Protein AF-A0A9D8GUS0-F1 (afdb_monomer_lite)

Foldseek 3Di:
DEEPPCPLHNLLVLLQLLQLQVQLLCQVQVPQEEAEAEYEQHDPPDDGNLPSHDHDLCSDNYFYKYFYHHNVNLVPFPCSVVDVDDLQLSLQLRLVPDDDQKDKQADSNKHWDSVQSNCSRPPDDALEKEAEKEFEFALCQDDDNPCVSSVVSSVVGTAWIQWLQAIAGPVVRDGPGGDDPPLVVVVVVCVVLQVDDDDDDDDDDDDDDPVVVVVVVVVVVVVVVVVVVVVVVPPDDDDDDDDDDDDDDPDPPVVVVVVVVVVVVVVVVVVVVVVVVVPPDPVCVVVVVVSSVVSVVVCVVPVPPDPPPPPPPPPPDDDDDDDDDPPVVCVVVVVVVVLVVQLSDQDRPRVQSRTIMHGSVLCVVLLGFDPPQADCPCSSSLLSLLSSLVSSGYDYDDPVTYMYRHDSDPDDDPVVVVVVVVSCVVSVGDDDDPVNSVVSSVCCNVCSVPSNNDDPCRSNPVDPTDMGISTDDVPSDPPDPPDD

Sequence (484 aa):
MSRNDNHGGDMLGRMQLFVDGFFAQCKRHQLRAELILVEWNPPPDRAPLAEALTWPTDPGPAAARIVTVPADVHSSLPHSEALALFQMLGKNVGIRRARGEFVLATNVDILLDDNLVRYLRDSLSPRTSVRVDRFDVPADVARSTDFAVTLADCRARFFYSQTRNGIFDTATETILAPRQTRALQWSAIRYALGLTRNGAYHERRAMPFNRSKVTTLQRLAAALLGIAAKTAAGGLAGDGKKKKKTKPRVTLARRAKIATSQVARYQRKWRLFWRSMRRVSRTQLPAVAKLVAAARLAQLVVSAPNLKRSRVWMKRSRIWIPGWQPRSIARRLGRLLNGRRTMLRPPHTMACGDFTLLSRDDWFGLRGYPEWPMYSWHLDSVFLYAAQAVGIREVALDSRYRMYHIDHSAGWSPEAANQLFDRLRSRGIPFMADIELNRYWSRFMRRPETCVVNGEDWGFPDRCLPETWVAGGPGVGVAANAVR

pLDDT: mean 71.3, std 29.06, range [22.64, 98.75]

Secondary structure (DSSP, 8-state):
-B-SS-TTSSHHHHHHHHHHHHHHHHHHHT--EEEEEEEES--TTS--HHHHS---S--TTEEEEEEEE-HHHHHTSTTTTT-S--HHHHHHHHHHH--SSEEEEE-TTEEEPHHHHHHHHH---TTEEEE--EEEE-TT----SSHHHHHHHHHHH--EEEETTEEEETTTTEEEEETTHHHHHHHHHHHHTT-S--------------HHHHHHHHHHHHHHHHHHHHHHGGG-------------PPPHHHHHHHHHHHHHHHHHHHHHHHHHTTTS-TTSHHHHHHHHHHHHHHHHHHS-TT--S-TTSSSS---------HHHHHHHHHHHHHHHHHHHSPP--TTGGGEEEEEHHHHHHHTSS---SSB-TTHHHHHHHHHHHTTPEEEE--TTS-EEEE--SS---HHHHHHHHHHHHHTT--B--HHHHHHHHHHHHH-GGG---S-TTTT-TTS---EEEEESSTTSSSSSS---

Radius of gyration: 30.75 Å; chains: 1; bounding box: 58×92×92 Å

Structure (mmCIF, N/CA/C/O backbone):
data_AF-A0A9D8GUS0-F1
#
_entry.id   AF-A0A9D8GUS0-F1
#
loop_
_atom_site.group_PDB
_atom_site.id
_atom_site.type_symbol
_atom_site.label_atom_id
_atom_site.label_alt_id
_atom_site.label_comp_id
_atom_site.label_asym_id
_atom_site.label_entity_id
_atom_site.label_seq_id
_atom_site.pdbx_PDB_ins_code
_atom_site.Cartn_x
_atom_site.Cartn_y
_atom_site.Cartn_z
_atom_site.occupancy
_atom_site.B_iso_or_equiv
_atom_site.auth_seq_id
_atom_site.auth_comp_id
_atom_site.auth_asym_id
_atom_site.auth_atom_id
_atom_site.pdbx_PDB_model_num
ATOM 1 N N . MET A 1 1 ? 0.476 -6.730 2.895 1.00 92.62 1 MET A N 1
ATOM 2 C CA . MET A 1 1 ? 1.374 -7.787 2.395 1.00 92.62 1 MET A CA 1
ATOM 3 C C . MET A 1 1 ? 2.721 -7.615 3.058 1.00 92.62 1 MET A C 1
ATOM 5 O O . MET A 1 1 ? 3.264 -6.525 2.926 1.00 92.62 1 MET A O 1
ATOM 9 N N . SER A 1 2 ? 3.236 -8.631 3.745 1.00 95.12 2 SER A N 1
ATOM 10 C CA . SER A 1 2 ? 4.571 -8.593 4.361 1.00 95.12 2 SER A CA 1
ATOM 11 C C . SER A 1 2 ? 5.099 -10.006 4.636 1.00 95.12 2 SER A C 1
ATOM 13 O O . SER A 1 2 ? 4.452 -10.982 4.262 1.00 95.12 2 SER A O 1
ATOM 15 N N . ARG A 1 3 ? 6.263 -10.106 5.279 1.00 94.88 3 ARG A N 1
ATOM 16 C CA . ARG A 1 3 ? 6.825 -11.323 5.877 1.00 94.88 3 ARG A CA 1
ATOM 17 C C . ARG A 1 3 ? 7.680 -10.940 7.091 1.00 94.88 3 ARG A C 1
ATOM 19 O O . ARG A 1 3 ? 8.131 -9.799 7.180 1.00 94.88 3 ARG A O 1
ATOM 26 N N . ASN A 1 4 ? 7.906 -11.862 8.023 1.00 94.56 4 ASN A N 1
ATOM 27 C CA . ASN A 1 4 ? 8.687 -11.591 9.236 1.00 94.56 4 ASN A CA 1
ATOM 28 C C . ASN A 1 4 ? 10.213 -11.676 9.000 1.00 94.56 4 ASN A C 1
ATOM 30 O O . ASN A 1 4 ? 10.894 -12.505 9.592 1.00 94.56 4 ASN A O 1
ATOM 34 N N . ASP A 1 5 ? 10.754 -10.861 8.092 1.00 88.00 5 ASP A N 1
ATOM 35 C CA . ASP A 1 5 ? 12.182 -10.856 7.713 1.00 88.00 5 ASP A CA 1
ATOM 36 C C . ASP A 1 5 ? 12.918 -9.548 8.059 1.00 88.00 5 ASP A C 1
ATOM 38 O O . ASP A 1 5 ? 14.090 -9.381 7.719 1.00 88.00 5 ASP A O 1
ATOM 42 N N . ASN A 1 6 ? 12.236 -8.619 8.736 1.00 84.06 6 ASN A N 1
ATOM 43 C CA . ASN A 1 6 ? 12.752 -7.291 9.072 1.00 84.06 6 ASN A CA 1
ATOM 44 C C . ASN A 1 6 ? 13.217 -6.484 7.835 1.00 84.06 6 ASN A C 1
ATOM 46 O O . ASN A 1 6 ? 14.226 -5.772 7.864 1.00 84.06 6 ASN A O 1
ATOM 50 N N . HIS A 1 7 ? 12.499 -6.615 6.712 1.00 78.94 7 HIS A N 1
ATOM 51 C CA . HIS A 1 7 ? 12.785 -5.863 5.492 1.00 78.94 7 HIS A CA 1
ATOM 52 C C . HIS A 1 7 ? 12.794 -4.341 5.730 1.00 78.94 7 HIS A C 1
ATOM 54 O O . HIS A 1 7 ? 11.822 -3.755 6.200 1.00 78.94 7 HIS A O 1
ATOM 60 N N . GLY A 1 8 ? 13.878 -3.656 5.355 1.00 72.50 8 GLY A N 1
ATOM 61 C CA . GLY A 1 8 ? 13.992 -2.208 5.571 1.00 72.50 8 GLY A CA 1
ATOM 62 C C . GLY A 1 8 ? 14.167 -1.828 7.048 1.00 72.50 8 GLY A C 1
ATOM 63 O O . GLY A 1 8 ? 13.565 -0.865 7.517 1.00 72.50 8 GLY A O 1
ATOM 64 N N . GLY A 1 9 ? 14.939 -2.597 7.818 1.00 84.62 9 GLY A N 1
ATOM 65 C CA . GLY A 1 9 ? 15.127 -2.334 9.248 1.00 84.62 9 GLY A CA 1
ATOM 66 C C . GLY A 1 9 ? 13.889 -2.751 10.034 1.00 84.62 9 GLY A C 1
ATOM 67 O O . GLY A 1 9 ? 13.330 -3.785 9.719 1.00 84.62 9 GLY A O 1
ATOM 68 N N . ASP A 1 10 ? 13.451 -1.959 11.015 1.00 87.75 10 ASP A N 1
ATOM 69 C CA . ASP A 1 10 ? 12.363 -2.279 11.963 1.00 87.75 10 ASP A CA 1
ATOM 70 C C . ASP A 1 10 ? 10.959 -2.439 11.327 1.00 87.75 10 ASP A C 1
ATOM 72 O O . ASP A 1 10 ? 10.033 -1.666 11.575 1.00 87.75 10 ASP A O 1
ATOM 76 N N . MET A 1 11 ? 10.787 -3.440 10.464 1.00 91.25 11 MET A N 1
ATOM 77 C CA . MET A 1 11 ? 9.523 -3.714 9.786 1.00 91.25 11 MET A CA 1
ATOM 78 C C . MET A 1 11 ? 8.474 -4.194 10.775 1.00 91.25 11 MET A C 1
ATOM 80 O O . MET A 1 11 ? 7.332 -3.759 10.694 1.00 91.25 11 MET A O 1
ATOM 84 N N . LEU A 1 12 ? 8.848 -5.057 11.724 1.00 93.56 12 LEU A N 1
ATOM 85 C CA . LEU A 1 12 ? 7.904 -5.579 12.710 1.00 93.56 12 LEU A CA 1
ATOM 86 C C . LEU A 1 12 ? 7.324 -4.450 13.573 1.00 93.56 12 LEU A C 1
ATOM 88 O O . LEU A 1 12 ? 6.109 -4.385 13.740 1.00 93.56 12 LEU A O 1
ATOM 92 N N . GLY A 1 13 ? 8.155 -3.506 14.030 1.00 94.56 13 GLY A N 1
ATOM 93 C CA . GLY A 1 13 ? 7.691 -2.339 14.778 1.00 94.56 13 GLY A CA 1
ATOM 94 C C . GLY A 1 13 ? 6.779 -1.416 13.966 1.00 94.56 13 GLY A C 1
ATOM 95 O O . GLY A 1 13 ? 5.750 -0.970 14.475 1.00 94.56 13 GLY A O 1
ATOM 96 N N . ARG A 1 14 ? 7.099 -1.163 12.689 1.00 94.94 14 ARG A N 1
ATOM 97 C CA . ARG A 1 14 ? 6.223 -0.378 11.795 1.00 94.94 14 ARG A CA 1
ATOM 98 C C . ARG A 1 14 ? 4.888 -1.080 11.530 1.00 94.94 14 ARG A C 1
ATOM 100 O O . ARG A 1 14 ? 3.847 -0.428 11.576 1.00 94.94 14 ARG A O 1
ATOM 107 N N . MET A 1 15 ? 4.913 -2.399 11.320 1.00 96.31 15 MET A N 1
ATOM 108 C CA . MET A 1 15 ? 3.711 -3.222 11.162 1.00 96.31 15 MET A CA 1
ATOM 109 C C . MET A 1 15 ? 2.837 -3.203 12.412 1.00 96.31 15 MET A C 1
ATOM 111 O O . MET A 1 15 ? 1.621 -3.078 12.289 1.00 96.31 15 MET A O 1
ATOM 115 N N . GLN A 1 16 ? 3.436 -3.279 13.603 1.00 96.94 16 GLN A N 1
ATOM 116 C CA . GLN A 1 16 ? 2.685 -3.173 14.850 1.00 96.94 16 GLN A CA 1
ATOM 117 C C . GLN A 1 16 ? 1.980 -1.818 14.945 1.00 96.94 16 GLN A C 1
ATOM 119 O O . GLN A 1 16 ? 0.782 -1.772 15.202 1.00 96.94 16 GLN A O 1
ATOM 124 N N . LEU A 1 17 ? 2.674 -0.719 14.628 1.00 96.88 17 LEU A N 1
ATOM 125 C CA . LEU A 1 17 ? 2.069 0.614 14.665 1.00 96.88 17 LEU A CA 1
ATOM 126 C C . LEU A 1 17 ? 0.934 0.783 13.640 1.00 96.88 17 LEU A C 1
ATOM 128 O O . LEU A 1 17 ? -0.060 1.455 13.918 1.00 96.88 17 LEU A O 1
ATOM 132 N N . PHE A 1 18 ? 1.059 0.152 12.468 1.00 97.88 18 PHE A N 1
ATOM 133 C CA . PHE A 1 18 ? -0.021 0.056 11.485 1.00 97.88 18 PHE A CA 1
ATOM 134 C C . PHE A 1 18 ? -1.243 -0.683 12.051 1.00 97.88 18 PHE A C 1
ATOM 136 O O . PHE A 1 18 ? -2.365 -0.192 11.916 1.00 97.88 18 PHE A O 1
ATOM 143 N N . VAL A 1 19 ? -1.038 -1.842 12.690 1.00 97.94 19 VAL A N 1
ATOM 144 C CA . VAL A 1 19 ? -2.112 -2.648 13.299 1.00 97.94 19 VAL A CA 1
ATOM 145 C C . VAL A 1 19 ? -2.798 -1.869 14.422 1.00 97.94 19 VAL A C 1
ATOM 147 O O . VAL A 1 19 ? -4.024 -1.731 14.403 1.00 97.94 19 VAL A O 1
ATOM 150 N N . ASP A 1 20 ? -2.021 -1.297 15.342 1.00 97.44 20 ASP A N 1
ATOM 151 C CA . ASP A 1 20 ? -2.520 -0.495 16.462 1.00 97.44 20 ASP A CA 1
ATOM 152 C C . ASP A 1 20 ? -3.363 0.679 15.956 1.00 97.44 20 ASP A C 1
ATOM 154 O O . ASP A 1 20 ? -4.490 0.898 16.410 1.00 97.44 20 ASP A O 1
ATOM 158 N N . GLY A 1 21 ? -2.849 1.397 14.954 1.00 97.69 21 GLY A N 1
ATOM 159 C CA . GLY A 1 21 ? -3.540 2.514 14.326 1.00 97.69 21 GLY A CA 1
ATOM 160 C C . GLY A 1 21 ? -4.845 2.115 13.657 1.00 97.69 21 GLY A C 1
ATOM 161 O O . GLY A 1 21 ? -5.882 2.736 13.906 1.00 97.69 21 GLY A O 1
ATOM 162 N N . PHE A 1 22 ? -4.819 1.050 12.852 1.00 98.06 22 PHE A N 1
ATOM 163 C CA . PHE A 1 22 ? -6.003 0.538 12.169 1.00 98.06 22 PHE A CA 1
ATOM 164 C C . PHE A 1 22 ? -7.135 0.240 13.159 1.00 98.06 22 PHE A C 1
ATOM 166 O O . PHE A 1 22 ? -8.248 0.747 12.991 1.00 98.06 22 PHE A O 1
ATOM 173 N N . PHE A 1 23 ? -6.860 -0.522 14.221 1.00 98.00 23 PHE A N 1
ATOM 174 C CA . PHE A 1 23 ? -7.884 -0.896 15.195 1.00 98.00 23 PHE A CA 1
ATOM 175 C C . PHE A 1 23 ? -8.326 0.271 16.078 1.00 98.00 23 PHE A C 1
ATOM 177 O O . PHE A 1 23 ? -9.532 0.470 16.260 1.00 98.00 23 PHE A O 1
ATOM 184 N N . ALA A 1 24 ? -7.389 1.090 16.568 1.00 97.31 24 ALA A N 1
ATOM 185 C CA . ALA A 1 24 ? -7.716 2.268 17.368 1.00 97.31 24 ALA A CA 1
ATOM 186 C C . ALA A 1 24 ? -8.651 3.216 16.605 1.00 97.31 24 ALA A C 1
ATOM 188 O O . ALA A 1 24 ? -9.639 3.709 17.157 1.00 97.31 24 ALA A O 1
ATOM 189 N N . GLN A 1 25 ? -8.385 3.441 15.317 1.00 97.75 25 GLN A N 1
ATOM 190 C CA . GLN A 1 25 ? -9.195 4.324 14.486 1.00 97.75 25 GLN A CA 1
ATOM 191 C C . GLN A 1 25 ? -10.520 3.694 14.060 1.00 97.75 25 GLN A C 1
ATOM 193 O O . GLN A 1 25 ? -11.534 4.397 14.053 1.00 97.75 25 GLN A O 1
ATOM 198 N N . CYS A 1 26 ? -10.554 2.391 13.760 1.00 98.19 26 CYS A N 1
ATOM 199 C CA . CYS A 1 26 ? -11.814 1.703 13.482 1.00 98.19 26 CYS A CA 1
ATOM 200 C C . CYS A 1 26 ? -12.764 1.779 14.678 1.00 98.19 26 CYS A C 1
ATOM 202 O O . CYS A 1 26 ? -13.929 2.143 14.514 1.00 98.19 26 CYS A O 1
ATOM 204 N N . LYS A 1 27 ? -12.253 1.540 15.892 1.00 97.19 27 LYS A N 1
ATOM 205 C CA . LYS A 1 27 ? -13.014 1.685 17.136 1.00 97.19 27 LYS A CA 1
ATOM 206 C C . LYS A 1 27 ? -13.450 3.133 17.376 1.00 97.19 27 LYS A C 1
ATOM 208 O O . LYS A 1 27 ? -14.633 3.384 17.602 1.00 97.19 27 LYS A O 1
ATOM 213 N N . ARG A 1 28 ? -12.533 4.100 17.266 1.00 97.12 28 ARG A N 1
ATOM 214 C CA . ARG A 1 28 ? -12.812 5.532 17.492 1.00 97.12 28 ARG A CA 1
ATOM 215 C C . ARG A 1 28 ? -13.873 6.092 16.544 1.00 97.12 28 ARG A C 1
ATOM 217 O O . ARG A 1 28 ? -14.749 6.831 16.982 1.00 97.12 28 ARG A O 1
ATOM 224 N N . HIS A 1 29 ? -13.795 5.759 15.256 1.00 97.94 29 HIS A N 1
ATOM 225 C CA . HIS A 1 29 ? -14.668 6.332 14.223 1.00 97.94 29 HIS A CA 1
ATOM 226 C C . HIS A 1 29 ? -15.809 5.408 13.805 1.00 97.94 29 HIS A C 1
ATOM 228 O O . HIS A 1 29 ? -16.568 5.769 12.909 1.00 97.94 29 HIS A O 1
ATOM 234 N N . GLN A 1 30 ? -15.955 4.245 14.443 1.00 97.88 30 GLN A N 1
ATOM 235 C CA . GLN A 1 30 ? -16.967 3.243 14.100 1.00 97.88 30 GLN A CA 1
ATOM 236 C C . GLN A 1 30 ? -16.878 2.782 12.632 1.00 97.88 30 GLN A C 1
ATOM 238 O O . GLN A 1 30 ? -17.890 2.539 11.973 1.00 97.88 30 GLN A O 1
ATOM 243 N N . LEU A 1 31 ? -15.656 2.684 12.096 1.00 98.00 31 LEU A N 1
ATOM 244 C CA . LEU A 1 31 ? -15.424 2.162 10.751 1.00 98.00 31 LEU A CA 1
ATOM 245 C C . LEU A 1 31 ? -15.497 0.632 10.790 1.00 98.00 31 LEU A C 1
ATOM 247 O O . LEU A 1 31 ? -14.646 -0.019 11.391 1.00 98.00 31 LEU A O 1
ATOM 251 N N . ARG A 1 32 ? -16.498 0.058 10.120 1.00 97.69 32 ARG A N 1
ATOM 252 C CA . ARG A 1 32 ? -16.586 -1.388 9.885 1.00 97.69 32 ARG A CA 1
ATOM 253 C C . ARG A 1 32 ? -15.626 -1.770 8.766 1.00 97.69 32 ARG A C 1
ATOM 255 O O . ARG A 1 32 ? -15.864 -1.420 7.612 1.00 97.69 32 ARG A O 1
ATOM 262 N N . ALA A 1 33 ? -14.548 -2.464 9.104 1.00 97.62 33 ALA A N 1
ATOM 263 C CA . ALA A 1 33 ? -13.517 -2.850 8.149 1.00 97.62 33 ALA A CA 1
ATOM 264 C C . ALA A 1 33 ? -12.887 -4.196 8.514 1.00 97.62 33 ALA A C 1
ATOM 266 O O . ALA A 1 33 ? -12.839 -4.584 9.678 1.00 97.62 33 ALA A O 1
ATOM 267 N N . GLU A 1 34 ? -12.354 -4.889 7.513 1.00 97.56 34 GLU A N 1
ATOM 268 C CA . GLU A 1 34 ? -11.468 -6.030 7.729 1.00 97.56 34 GLU A CA 1
ATOM 269 C C . GLU A 1 34 ? -10.043 -5.681 7.291 1.00 97.56 34 GLU A C 1
ATOM 271 O O . GLU A 1 34 ? -9.835 -5.081 6.234 1.00 97.56 34 GLU A O 1
ATOM 276 N N . LEU A 1 35 ? -9.058 -6.088 8.087 1.00 98.56 35 LEU A N 1
ATOM 277 C CA . LEU A 1 35 ? -7.656 -6.110 7.703 1.00 98.56 35 LEU A CA 1
ATOM 278 C C . LEU A 1 35 ? -7.297 -7.510 7.197 1.00 98.56 35 LEU A C 1
ATOM 280 O O . LEU A 1 35 ? -7.387 -8.495 7.928 1.00 98.56 35 LEU A O 1
ATOM 284 N N . ILE A 1 36 ? -6.856 -7.592 5.943 1.00 98.62 36 ILE A N 1
ATOM 285 C CA . ILE A 1 36 ? -6.302 -8.818 5.361 1.00 98.62 36 ILE A CA 1
ATOM 286 C C . ILE A 1 36 ? -4.793 -8.638 5.253 1.00 98.62 36 ILE A C 1
ATOM 288 O O . ILE A 1 36 ? -4.290 -7.982 4.334 1.00 98.62 36 ILE A O 1
ATOM 292 N N . LEU A 1 37 ? -4.061 -9.217 6.202 1.00 98.56 37 LEU A N 1
ATOM 293 C CA . LEU A 1 37 ? -2.607 -9.230 6.169 1.00 98.56 37 LEU A CA 1
ATOM 294 C C . LEU A 1 37 ? -2.140 -10.481 5.433 1.00 98.56 37 LEU A C 1
ATOM 296 O O . LEU A 1 37 ? -2.129 -11.578 5.969 1.00 98.56 37 LEU A O 1
ATOM 300 N N . VAL A 1 38 ? -1.751 -10.325 4.176 1.00 98.69 38 VAL A N 1
ATOM 301 C CA . VAL A 1 38 ? -1.166 -11.448 3.445 1.00 98.69 38 VAL A CA 1
ATOM 302 C C . VAL A 1 38 ? 0.305 -11.603 3.863 1.00 98.69 38 VAL A C 1
ATOM 304 O O . VAL A 1 38 ? 1.084 -10.648 3.753 1.00 98.69 38 VAL A O 1
ATOM 307 N N . GLU A 1 39 ? 0.660 -12.783 4.366 1.00 98.38 39 GLU A N 1
ATOM 308 C CA . GLU A 1 39 ? 2.013 -13.166 4.776 1.00 98.38 39 GLU A CA 1
ATOM 309 C C . GLU A 1 39 ? 2.668 -13.983 3.655 1.00 98.38 39 GLU A C 1
ATOM 311 O O . GLU A 1 39 ? 2.183 -15.055 3.302 1.00 98.38 39 GLU A O 1
ATOM 316 N N . TRP A 1 40 ? 3.736 -13.467 3.040 1.00 97.75 40 TRP A N 1
ATOM 317 C CA . TRP A 1 40 ? 4.404 -14.137 1.916 1.00 97.75 40 TRP A CA 1
ATOM 318 C C . TRP A 1 40 ? 5.515 -15.015 2.417 1.00 97.75 40 TRP A C 1
ATOM 320 O O . TRP A 1 40 ? 6.370 -14.499 3.134 1.00 97.75 40 TRP A O 1
ATOM 330 N N . ASN A 1 41 ? 5.609 -16.232 1.885 1.00 97.31 41 ASN A N 1
ATOM 331 C CA . ASN A 1 41 ? 6.806 -17.058 1.979 1.00 97.31 41 ASN A CA 1
ATOM 332 C C . ASN A 1 41 ? 7.461 -16.932 3.371 1.00 97.31 41 ASN A C 1
ATOM 334 O O . ASN A 1 41 ? 8.596 -16.455 3.447 1.00 97.31 41 ASN A O 1
ATOM 338 N N . PRO A 1 42 ? 6.719 -17.171 4.471 1.00 96.75 42 PRO A N 1
ATOM 339 C CA . PRO A 1 42 ? 7.210 -16.863 5.809 1.00 96.75 42 PRO A CA 1
ATOM 340 C C . PRO A 1 42 ? 8.570 -17.544 6.037 1.00 96.75 42 PRO A C 1
ATOM 342 O O . PRO A 1 42 ? 8.720 -18.709 5.660 1.00 96.75 42 PRO A O 1
ATOM 345 N N . PRO A 1 43 ? 9.588 -16.840 6.577 1.00 95.12 43 PRO A N 1
ATOM 346 C CA . PRO A 1 43 ? 10.868 -17.472 6.875 1.00 95.12 43 PRO A CA 1
ATOM 347 C C . PRO A 1 43 ? 10.668 -18.640 7.854 1.00 95.12 43 PRO A C 1
ATOM 349 O O . PRO A 1 43 ? 10.012 -18.447 8.877 1.00 95.12 43 PRO A O 1
ATOM 352 N N . PRO A 1 44 ? 11.217 -19.834 7.574 1.00 93.62 44 PRO A N 1
ATOM 353 C CA . PRO A 1 44 ? 10.986 -21.019 8.403 1.00 93.62 44 PRO A CA 1
ATOM 354 C C . PRO A 1 44 ? 11.622 -20.914 9.799 1.00 93.62 44 PRO A C 1
ATOM 356 O O . PRO A 1 44 ? 11.244 -21.647 10.704 1.00 93.62 44 PRO A O 1
ATOM 359 N N . ASP A 1 45 ? 12.588 -20.012 9.972 1.00 95.25 45 ASP A N 1
ATOM 360 C CA . ASP A 1 45 ? 13.328 -19.739 11.206 1.00 95.25 45 ASP A CA 1
ATOM 361 C C . ASP A 1 45 ? 12.711 -18.608 12.051 1.00 95.25 45 ASP A C 1
ATOM 363 O O . ASP A 1 45 ? 13.290 -18.185 13.054 1.00 95.25 45 ASP A O 1
ATOM 367 N N . ARG A 1 46 ? 11.550 -18.078 11.647 1.00 94.94 46 ARG A N 1
ATOM 368 C CA . ARG A 1 46 ? 10.883 -16.947 12.301 1.00 94.94 46 ARG A CA 1
ATOM 369 C C . ARG A 1 46 ? 9.457 -17.316 12.675 1.00 94.94 46 ARG A C 1
ATOM 371 O O . ARG A 1 46 ? 8.779 -18.035 11.948 1.00 94.94 46 ARG A O 1
ATOM 378 N N . ALA A 1 47 ? 8.989 -16.764 13.793 1.00 96.19 47 ALA A N 1
ATOM 379 C CA . ALA A 1 47 ? 7.589 -16.886 14.177 1.00 96.19 47 ALA A CA 1
ATOM 380 C C . ALA A 1 47 ? 6.684 -16.304 13.069 1.00 96.19 47 ALA A C 1
ATOM 382 O O . ALA A 1 47 ? 7.014 -15.235 12.527 1.00 96.19 47 ALA A O 1
ATOM 383 N N . PRO A 1 48 ? 5.555 -16.956 12.742 1.00 96.94 48 PRO A N 1
ATOM 384 C CA . PRO A 1 48 ? 4.556 -16.400 11.836 1.00 96.94 48 PRO A CA 1
ATOM 385 C C . PRO A 1 48 ? 4.074 -15.025 12.306 1.00 96.94 48 PRO A C 1
ATOM 387 O O . PRO A 1 48 ? 4.020 -14.748 13.507 1.00 96.94 48 PRO A O 1
ATOM 390 N N . LEU A 1 49 ? 3.645 -14.163 11.382 1.00 97.62 49 LEU A N 1
ATOM 391 C CA . LEU A 1 49 ? 3.128 -12.830 11.726 1.00 97.62 49 LEU A CA 1
ATOM 392 C C . LEU A 1 49 ? 1.897 -12.873 12.646 1.00 97.62 49 LEU A C 1
ATOM 394 O O . LEU A 1 49 ? 1.635 -11.899 13.348 1.00 97.62 49 LEU A O 1
ATOM 398 N N . ALA A 1 50 ? 1.166 -13.991 12.672 1.00 96.94 50 ALA A N 1
ATOM 399 C CA . ALA A 1 50 ? 0.077 -14.217 13.620 1.00 96.94 50 ALA A CA 1
ATOM 400 C C . ALA A 1 50 ? 0.555 -14.162 15.080 1.00 96.94 50 ALA A C 1
ATOM 402 O O . ALA A 1 50 ? -0.158 -13.635 15.927 1.00 96.94 50 ALA A O 1
ATOM 403 N N . GLU A 1 51 ? 1.758 -14.673 15.347 1.00 96.88 51 GLU A N 1
ATOM 404 C CA . GLU A 1 51 ? 2.368 -14.757 16.678 1.00 96.88 51 GLU A CA 1
ATOM 405 C C . GLU A 1 51 ? 3.311 -13.580 16.954 1.00 96.88 51 GLU A C 1
ATOM 407 O O . GLU A 1 51 ? 3.437 -13.131 18.089 1.00 96.88 51 GLU A O 1
ATOM 412 N N . ALA A 1 52 ? 3.983 -13.072 15.917 1.00 97.19 52 ALA A N 1
ATOM 413 C CA . ALA A 1 52 ? 4.963 -11.997 16.054 1.00 97.19 52 ALA A CA 1
ATOM 414 C C . ALA A 1 52 ? 4.329 -10.612 16.286 1.00 97.19 52 ALA A C 1
ATOM 416 O O . ALA A 1 52 ? 5.003 -9.713 16.788 1.00 97.19 52 ALA A O 1
ATOM 417 N N . LEU A 1 53 ? 3.065 -10.423 15.894 1.00 97.50 53 LEU A N 1
ATOM 418 C CA . LEU A 1 53 ? 2.305 -9.192 16.115 1.00 97.50 53 LEU A CA 1
ATOM 419 C C . LEU A 1 53 ? 1.356 -9.348 17.306 1.00 97.50 53 LEU A C 1
ATOM 421 O O . LEU A 1 53 ? 0.790 -10.412 17.543 1.00 97.50 53 LEU A O 1
ATOM 425 N N . THR A 1 54 ? 1.139 -8.252 18.026 1.00 96.69 54 THR A N 1
ATOM 426 C CA . THR A 1 54 ? 0.107 -8.162 19.061 1.00 96.69 54 THR A CA 1
ATOM 427 C C . THR A 1 54 ? -1.209 -7.728 18.428 1.00 96.69 54 THR A C 1
ATOM 429 O O . THR A 1 54 ? -1.272 -6.708 17.739 1.00 96.69 54 THR A O 1
ATOM 432 N N . TRP A 1 55 ? -2.270 -8.489 18.688 1.00 96.56 55 TRP A N 1
ATOM 433 C CA . TRP A 1 55 ? -3.616 -8.234 18.176 1.00 96.56 55 TRP A CA 1
ATOM 434 C C . TRP A 1 55 ? -4.546 -7.780 19.309 1.00 96.56 55 TRP A C 1
ATOM 436 O O . TRP A 1 55 ? -4.401 -8.247 20.441 1.00 96.56 55 TRP A O 1
ATOM 446 N N . PRO A 1 56 ? -5.504 -6.873 19.048 1.00 93.50 56 PRO A N 1
ATOM 447 C CA . PRO A 1 56 ? -6.393 -6.372 20.089 1.00 93.50 56 PRO A CA 1
ATOM 448 C C . PRO A 1 56 ? -7.390 -7.441 20.541 1.00 93.50 56 PRO A C 1
ATOM 450 O O . PRO A 1 56 ? -7.997 -8.135 19.725 1.00 93.50 56 PRO A O 1
ATOM 453 N N . THR A 1 57 ? -7.627 -7.500 21.850 1.00 89.19 57 THR A N 1
ATOM 454 C CA . THR A 1 57 ? -8.673 -8.342 22.452 1.00 89.19 57 THR A CA 1
ATOM 455 C C . THR A 1 57 ? -10.078 -7.823 22.145 1.00 89.19 57 THR A C 1
ATOM 457 O O . THR A 1 57 ? -10.981 -8.612 21.886 1.00 89.19 57 THR A O 1
ATOM 460 N N . ASP A 1 58 ? -10.252 -6.499 22.126 1.00 92.75 58 ASP A N 1
ATOM 461 C CA . ASP A 1 58 ? -11.462 -5.818 21.662 1.00 92.75 58 ASP A CA 1
ATOM 462 C C . ASP A 1 58 ? -11.172 -5.071 20.347 1.00 92.75 58 ASP A C 1
ATOM 464 O O . ASP A 1 58 ? -10.701 -3.926 20.369 1.00 92.75 58 ASP A O 1
ATOM 468 N N . PRO A 1 59 ? -11.445 -5.696 19.189 1.00 93.31 59 PRO A N 1
ATOM 469 C CA . PRO A 1 59 ? -11.223 -5.085 17.883 1.00 93.31 59 PRO A CA 1
ATOM 470 C C . PRO A 1 59 ? -12.309 -4.065 17.494 1.00 93.31 59 PRO A C 1
ATOM 472 O O . PRO A 1 59 ? -12.242 -3.471 16.413 1.00 93.31 59 PRO A O 1
ATOM 475 N N . GLY A 1 60 ? -13.320 -3.843 18.345 1.00 94.62 60 GLY A N 1
ATOM 476 C CA . GLY A 1 60 ? -14.472 -3.009 18.027 1.00 94.62 60 GLY A CA 1
ATOM 477 C C . GLY A 1 60 ? -15.211 -3.505 16.772 1.00 94.62 60 GLY A C 1
ATOM 478 O O . GLY A 1 60 ? -15.469 -4.700 16.643 1.00 94.62 60 GLY A O 1
ATOM 479 N N . PRO A 1 61 ? -15.572 -2.618 15.823 1.00 96.19 61 PRO A N 1
ATOM 480 C CA . PRO A 1 61 ? -16.280 -3.001 14.599 1.00 96.19 61 PRO A CA 1
ATOM 481 C C . PRO A 1 61 ? -15.369 -3.590 13.508 1.00 96.19 61 PRO A C 1
ATOM 483 O O . PRO A 1 61 ? -15.840 -3.813 12.389 1.00 96.19 61 PRO A O 1
ATOM 486 N N . ALA A 1 62 ? -14.075 -3.769 13.789 1.00 97.31 62 ALA A N 1
ATOM 487 C CA . ALA A 1 62 ? -13.110 -4.287 12.835 1.00 97.31 62 ALA A CA 1
ATOM 488 C C . ALA A 1 62 ? -12.802 -5.769 13.067 1.00 97.31 62 ALA A C 1
ATOM 490 O O . ALA A 1 62 ? -13.065 -6.331 14.126 1.00 97.31 62 ALA A O 1
ATOM 491 N N . ALA A 1 63 ? -12.199 -6.398 12.066 1.00 97.69 63 ALA A N 1
ATOM 492 C CA . ALA A 1 63 ? -11.650 -7.742 12.177 1.00 97.69 63 ALA A CA 1
ATOM 493 C C . ALA A 1 63 ? -10.313 -7.830 11.434 1.00 97.69 63 ALA A C 1
ATOM 495 O O . ALA A 1 63 ? -10.043 -7.025 10.542 1.00 97.69 63 ALA A O 1
ATOM 496 N N . ALA A 1 64 ? -9.483 -8.815 11.765 1.00 98.06 64 ALA A N 1
ATOM 497 C CA . ALA A 1 64 ? -8.257 -9.102 11.033 1.00 98.06 64 ALA A CA 1
ATOM 498 C C . ALA A 1 64 ? -8.059 -10.598 10.821 1.00 98.06 64 ALA A C 1
ATOM 500 O O . ALA A 1 64 ? -8.313 -11.422 11.706 1.00 98.06 64 ALA A O 1
ATOM 501 N N . ARG A 1 65 ? -7.544 -10.931 9.640 1.00 97.81 65 ARG A N 1
ATOM 502 C CA . ARG A 1 65 ? -7.059 -12.269 9.313 1.00 97.81 65 ARG A CA 1
ATOM 503 C C . ARG A 1 65 ? -5.779 -12.204 8.505 1.00 97.81 65 ARG A C 1
ATOM 505 O O . ARG A 1 65 ? -5.545 -11.253 7.752 1.00 97.81 65 ARG A O 1
ATOM 512 N N . ILE A 1 66 ? -4.999 -13.261 8.637 1.00 98.56 66 ILE A N 1
ATOM 513 C CA . ILE A 1 66 ? -3.805 -13.502 7.851 1.00 98.56 66 ILE A CA 1
ATOM 514 C C . ILE A 1 66 ? -4.125 -14.514 6.764 1.00 98.56 66 ILE A C 1
ATOM 516 O O . ILE A 1 66 ? -4.811 -15.498 7.023 1.00 98.56 66 ILE A O 1
ATOM 520 N N . VAL A 1 67 ? -3.636 -14.256 5.552 1.00 98.56 67 VAL A N 1
ATOM 521 C CA . VAL A 1 67 ? -3.618 -15.240 4.463 1.00 98.56 67 VAL A CA 1
ATOM 522 C C . VAL A 1 67 ? -2.163 -15.570 4.180 1.00 98.56 67 VAL A C 1
ATOM 524 O O . VAL A 1 67 ? -1.413 -14.695 3.742 1.00 98.56 67 VAL A O 1
ATOM 527 N N . THR A 1 68 ? -1.757 -16.809 4.417 1.00 98.56 68 THR A N 1
ATOM 528 C CA . THR A 1 68 ? -0.364 -17.222 4.237 1.00 98.56 68 THR A CA 1
ATOM 529 C C . THR A 1 68 ? -0.158 -17.754 2.825 1.00 98.56 68 THR A C 1
ATOM 531 O O . THR A 1 68 ? -0.841 -18.675 2.383 1.00 98.56 68 THR A O 1
ATOM 534 N N . VAL A 1 69 ? 0.802 -17.182 2.100 1.00 98.31 69 VAL A N 1
ATOM 535 C CA . VAL A 1 69 ? 1.281 -17.717 0.823 1.00 98.31 69 VAL A CA 1
ATOM 536 C C . VAL A 1 69 ? 2.501 -18.594 1.111 1.00 98.31 69 VAL A C 1
ATOM 538 O O . VAL A 1 69 ? 3.536 -18.055 1.507 1.00 98.31 69 VAL A O 1
ATOM 541 N N . PRO A 1 70 ? 2.407 -19.921 0.941 1.00 97.38 70 PRO A N 1
ATOM 542 C CA . PRO A 1 70 ? 3.478 -20.841 1.310 1.00 97.38 70 PRO A CA 1
ATOM 543 C C . PRO A 1 70 ? 4.679 -20.789 0.348 1.00 97.38 70 PRO A C 1
ATOM 545 O O . PRO A 1 70 ? 4.627 -20.211 -0.744 1.00 97.38 70 PRO A O 1
ATOM 548 N N . ALA A 1 71 ? 5.796 -21.378 0.784 1.00 96.81 71 ALA A N 1
ATOM 549 C CA . ALA A 1 71 ? 7.074 -21.344 0.072 1.00 96.81 71 ALA A CA 1
ATOM 550 C C . ALA A 1 71 ? 7.041 -22.057 -1.295 1.00 96.81 71 ALA A C 1
ATOM 552 O O . ALA A 1 71 ? 7.756 -21.656 -2.213 1.00 96.81 71 ALA A O 1
ATOM 553 N N . ASP A 1 72 ? 6.197 -23.074 -1.471 1.00 96.50 72 ASP A N 1
ATOM 554 C CA . ASP A 1 72 ? 5.990 -23.776 -2.746 1.00 96.50 72 ASP A CA 1
ATOM 555 C C . ASP A 1 72 ? 5.326 -22.864 -3.793 1.00 96.50 72 ASP A C 1
ATOM 557 O O . ASP A 1 72 ? 5.776 -22.792 -4.937 1.00 96.50 72 ASP A O 1
ATOM 561 N N . VAL A 1 73 ? 4.323 -22.071 -3.393 1.00 96.62 73 VAL A N 1
ATOM 562 C CA . VAL A 1 73 ? 3.725 -21.059 -4.277 1.00 96.62 73 VAL A CA 1
ATOM 563 C C . VAL A 1 73 ? 4.773 -20.023 -4.666 1.00 96.62 73 VAL A C 1
ATOM 565 O O . VAL A 1 73 ? 4.901 -19.681 -5.840 1.00 96.62 73 VAL A O 1
ATOM 568 N N . HIS A 1 74 ? 5.563 -19.547 -3.706 1.00 96.81 74 HIS A N 1
ATOM 569 C CA . HIS A 1 74 ? 6.611 -18.575 -3.984 1.00 96.81 74 HIS A CA 1
ATOM 570 C C . HIS A 1 74 ? 7.698 -19.110 -4.927 1.00 96.81 74 HIS A C 1
ATOM 572 O O . HIS A 1 74 ? 8.038 -18.429 -5.892 1.00 96.81 74 HIS A O 1
ATOM 578 N N . SER A 1 75 ? 8.225 -20.305 -4.660 1.00 96.69 75 SER A N 1
ATOM 579 C CA . SER A 1 75 ? 9.300 -20.922 -5.448 1.00 96.69 75 SER A CA 1
ATOM 580 C C . SER A 1 75 ? 8.871 -21.259 -6.877 1.00 96.69 75 SER A C 1
ATOM 582 O O . SER A 1 75 ? 9.709 -21.238 -7.773 1.00 96.69 75 SER A O 1
ATOM 584 N N . SER A 1 76 ? 7.569 -21.454 -7.123 1.00 95.25 76 SER A N 1
ATOM 585 C CA . SER A 1 76 ? 7.026 -21.659 -8.475 1.00 95.25 76 SER A CA 1
ATOM 586 C C . SER A 1 76 ? 7.122 -20.435 -9.400 1.00 95.25 76 SER A C 1
ATOM 588 O O . SER A 1 76 ? 6.956 -20.565 -10.614 1.00 95.25 76 SER A O 1
ATOM 590 N N . LEU A 1 77 ? 7.381 -19.240 -8.856 1.00 95.12 77 LEU A N 1
ATOM 591 C CA . LEU A 1 77 ? 7.423 -18.001 -9.629 1.00 95.12 77 LEU A CA 1
ATOM 592 C C . LEU A 1 77 ? 8.822 -17.723 -10.197 1.00 95.12 77 LEU A C 1
ATOM 594 O O . LEU A 1 77 ? 9.821 -17.918 -9.500 1.00 95.12 77 LEU A O 1
ATOM 598 N N . PRO A 1 78 ? 8.927 -17.167 -11.420 1.00 94.88 78 PRO A N 1
ATOM 599 C CA . PRO A 1 78 ? 10.207 -16.715 -11.950 1.00 94.88 78 PRO A CA 1
ATOM 600 C C . PRO A 1 78 ? 10.850 -15.664 -11.040 1.00 94.88 78 PRO A C 1
ATOM 602 O O . PRO A 1 78 ? 10.169 -14.775 -10.529 1.00 94.88 78 PRO A O 1
ATOM 605 N N . HIS A 1 79 ? 12.173 -15.739 -10.883 1.00 93.75 79 HIS A N 1
ATOM 606 C CA . HIS A 1 79 ? 12.977 -14.850 -10.031 1.00 93.75 79 HIS A CA 1
ATOM 607 C C . HIS A 1 79 ? 12.711 -14.965 -8.518 1.00 93.75 79 HIS A C 1
ATOM 609 O O . HIS A 1 79 ? 13.168 -14.104 -7.765 1.00 93.75 79 HIS A O 1
ATOM 615 N N . SER A 1 80 ? 12.022 -16.014 -8.059 1.00 94.25 80 SER A N 1
ATOM 616 C CA . SER A 1 80 ? 11.739 -16.265 -6.637 1.00 94.25 80 SER A CA 1
ATOM 617 C C . SER A 1 80 ? 13.000 -16.344 -5.769 1.00 94.25 80 SER A C 1
ATOM 619 O O . SER A 1 80 ? 13.033 -15.766 -4.689 1.00 94.25 80 SER A O 1
ATOM 621 N N . GLU A 1 81 ? 14.084 -16.932 -6.279 1.00 92.44 81 GLU A N 1
ATOM 622 C CA . GLU A 1 81 ? 15.379 -16.981 -5.581 1.00 92.44 81 GLU A CA 1
ATOM 623 C C . GLU A 1 81 ? 15.993 -15.590 -5.339 1.00 92.44 81 GLU A C 1
ATOM 625 O O . GLU A 1 81 ? 16.694 -15.368 -4.352 1.00 92.44 81 GLU A O 1
ATOM 630 N N . ALA A 1 82 ? 15.733 -14.633 -6.234 1.00 91.25 82 ALA A N 1
ATOM 631 C CA . ALA A 1 82 ? 16.313 -13.292 -6.184 1.00 91.25 82 ALA A CA 1
ATOM 632 C C . ALA A 1 82 ? 15.391 -12.256 -5.510 1.00 91.25 82 ALA A C 1
ATOM 634 O O . ALA A 1 82 ? 15.862 -11.210 -5.048 1.00 91.25 82 ALA A O 1
ATOM 635 N N . LEU A 1 83 ? 14.083 -12.532 -5.463 1.00 90.94 83 LEU A N 1
ATOM 636 C CA . LEU A 1 83 ? 13.046 -11.681 -4.887 1.00 90.94 83 LEU A CA 1
ATOM 637 C C . LEU A 1 83 ? 12.339 -12.406 -3.746 1.00 90.94 83 LEU A C 1
ATOM 639 O O . LEU A 1 83 ? 11.410 -13.160 -3.981 1.00 90.94 83 LEU A O 1
ATOM 643 N N . ALA A 1 84 ? 12.670 -12.082 -2.497 1.00 91.44 84 ALA A N 1
ATOM 644 C CA . ALA A 1 84 ? 12.032 -12.699 -1.328 1.00 91.44 84 ALA A CA 1
ATOM 645 C C . ALA A 1 84 ? 10.507 -12.451 -1.222 1.00 91.44 84 ALA A C 1
ATOM 647 O O . ALA A 1 84 ? 9.816 -13.136 -0.462 1.00 91.44 84 ALA A O 1
ATOM 648 N N . LEU A 1 85 ? 9.976 -11.457 -1.943 1.00 92.44 85 LEU A N 1
ATOM 649 C CA . LEU A 1 85 ? 8.582 -11.021 -1.876 1.00 92.44 85 LEU A CA 1
ATOM 650 C C . LEU A 1 85 ? 8.102 -10.454 -3.220 1.00 92.44 85 LEU A C 1
ATOM 652 O O . LEU A 1 85 ? 8.733 -9.559 -3.782 1.00 92.44 85 LEU A O 1
ATOM 656 N N . PHE A 1 86 ? 6.916 -10.878 -3.667 1.00 95.00 86 PHE A N 1
ATOM 657 C CA . PHE A 1 86 ? 6.211 -10.289 -4.811 1.00 95.00 86 PHE A CA 1
ATOM 658 C C . PHE A 1 86 ? 5.052 -9.405 -4.335 1.00 95.00 86 PHE A C 1
ATOM 660 O O . PHE A 1 86 ? 3.917 -9.853 -4.182 1.00 95.00 86 PHE A O 1
ATOM 667 N N . GLN A 1 87 ? 5.335 -8.123 -4.095 1.00 93.88 87 GLN A N 1
ATOM 668 C CA . GLN A 1 87 ? 4.402 -7.202 -3.431 1.00 93.88 87 GLN A CA 1
ATOM 669 C C . GLN A 1 87 ? 3.027 -7.101 -4.119 1.00 93.88 87 GLN A C 1
ATOM 671 O O . GLN A 1 87 ? 2.006 -7.092 -3.431 1.00 93.88 87 GLN A O 1
ATOM 676 N N . MET A 1 88 ? 2.983 -7.017 -5.457 1.00 96.81 88 MET A N 1
ATOM 677 C CA . MET A 1 88 ? 1.719 -6.876 -6.197 1.00 96.81 88 MET A CA 1
ATOM 678 C C . MET A 1 88 ? 0.896 -8.164 -6.196 1.00 96.81 88 MET A C 1
ATOM 680 O O . MET A 1 88 ? -0.303 -8.099 -5.945 1.00 96.81 88 MET A O 1
ATOM 684 N N . LEU A 1 89 ? 1.534 -9.324 -6.378 1.00 97.56 89 LEU A N 1
ATOM 685 C CA . LEU A 1 89 ? 0.864 -10.625 -6.274 1.00 97.56 89 LEU A CA 1
ATOM 686 C C . LEU A 1 89 ? 0.296 -10.818 -4.868 1.00 97.56 89 LEU A C 1
ATOM 688 O O . LEU A 1 89 ? -0.859 -11.190 -4.697 1.00 97.56 89 LEU A O 1
ATOM 692 N N . GLY A 1 90 ? 1.080 -10.480 -3.847 1.00 97.44 90 GLY A N 1
ATOM 693 C CA . GLY A 1 90 ? 0.632 -10.520 -2.466 1.00 97.44 90 GLY A CA 1
ATOM 694 C C . GLY A 1 90 ? -0.554 -9.591 -2.170 1.00 97.44 90 GLY A C 1
ATOM 695 O O . GLY A 1 90 ? -1.499 -9.978 -1.482 1.00 97.44 90 GLY A O 1
ATOM 696 N N . LYS A 1 91 ? -0.567 -8.376 -2.738 1.00 98.31 91 LYS A N 1
ATOM 697 C CA . LYS A 1 91 ? -1.746 -7.493 -2.688 1.00 98.31 91 LYS A CA 1
ATOM 698 C C . LYS A 1 91 ? -2.943 -8.121 -3.402 1.00 98.31 91 LYS A C 1
ATOM 700 O O . LYS A 1 91 ? -4.039 -8.090 -2.850 1.00 98.31 91 LYS A O 1
ATOM 705 N N . ASN A 1 92 ? -2.747 -8.731 -4.569 1.00 98.69 92 ASN A N 1
ATOM 706 C CA . ASN A 1 92 ? -3.815 -9.398 -5.311 1.00 98.69 92 ASN A CA 1
ATOM 707 C C . ASN A 1 92 ? -4.395 -10.605 -4.573 1.00 98.69 92 ASN A C 1
ATOM 709 O O . ASN A 1 92 ? -5.611 -10.751 -4.570 1.00 98.69 92 ASN A O 1
ATOM 713 N N . VAL A 1 93 ? -3.577 -11.409 -3.883 1.00 98.62 93 VAL A N 1
ATOM 714 C CA . VAL A 1 93 ? -4.048 -12.491 -2.995 1.00 98.62 93 VAL A CA 1
ATOM 715 C C . VAL A 1 93 ? -5.056 -11.961 -1.979 1.00 98.62 93 VAL A C 1
ATOM 717 O O . VAL A 1 93 ? -6.113 -12.569 -1.786 1.00 98.62 93 VAL A O 1
ATOM 720 N N . GLY A 1 94 ? -4.750 -10.813 -1.367 1.00 98.44 94 GLY A N 1
ATOM 721 C CA . GLY A 1 94 ? -5.623 -10.149 -0.402 1.00 98.44 94 GLY A CA 1
ATOM 722 C C . GLY A 1 94 ? -6.878 -9.571 -1.052 1.00 98.44 94 GLY A C 1
ATOM 723 O O . GLY A 1 94 ? -7.983 -9.850 -0.597 1.00 98.44 94 GLY A O 1
ATOM 724 N N . ILE A 1 95 ? -6.727 -8.829 -2.156 1.00 98.62 95 ILE A N 1
ATOM 725 C CA . ILE A 1 95 ? -7.842 -8.233 -2.913 1.00 98.62 95 ILE A CA 1
ATOM 726 C C . ILE A 1 95 ? -8.820 -9.317 -3.384 1.00 98.62 95 ILE A C 1
ATOM 728 O O . ILE A 1 95 ? -10.030 -9.171 -3.223 1.00 98.62 95 ILE A O 1
ATOM 732 N N . ARG A 1 96 ? -8.309 -10.430 -3.918 1.00 97.81 96 ARG A N 1
ATOM 733 C CA . ARG A 1 96 ? -9.102 -11.559 -4.425 1.00 97.81 96 ARG A CA 1
ATOM 734 C C . ARG A 1 96 ? -9.956 -12.208 -3.338 1.00 97.81 96 ARG A C 1
ATOM 736 O O . ARG A 1 96 ? -11.028 -12.732 -3.645 1.00 97.81 96 ARG A O 1
ATOM 743 N N . ARG A 1 97 ? -9.486 -12.161 -2.089 1.00 97.62 97 ARG A N 1
ATOM 744 C CA . ARG A 1 97 ? -10.148 -12.719 -0.902 1.00 97.62 97 ARG A CA 1
ATOM 745 C C . ARG A 1 97 ? -10.952 -11.681 -0.121 1.00 97.62 97 ARG A C 1
ATOM 747 O O . ARG A 1 97 ? -11.612 -12.061 0.841 1.00 97.62 97 ARG A O 1
ATOM 754 N N . ALA A 1 98 ? -10.905 -10.403 -0.489 1.00 97.56 98 ALA A N 1
ATOM 755 C CA . ALA A 1 98 ? -11.612 -9.347 0.224 1.00 97.56 98 ALA A CA 1
ATOM 756 C C . ALA A 1 98 ? -13.132 -9.527 0.156 1.00 97.56 98 ALA A C 1
ATOM 758 O O . ALA A 1 98 ? -13.676 -9.946 -0.865 1.00 97.56 98 ALA A O 1
ATOM 759 N N . ARG A 1 99 ? -13.814 -9.203 1.254 1.00 96.25 99 ARG A N 1
ATOM 760 C CA . ARG A 1 99 ? -15.268 -9.308 1.429 1.00 96.25 99 ARG A CA 1
ATOM 761 C C . ARG A 1 99 ? -15.958 -7.953 1.472 1.00 96.25 99 ARG A C 1
ATOM 763 O O . ARG A 1 99 ? -17.141 -7.891 1.156 1.00 96.25 99 ARG A O 1
ATOM 770 N N . GLY A 1 100 ? -15.233 -6.892 1.826 1.00 96.69 100 GLY A N 1
ATOM 771 C CA . GLY A 1 100 ? -15.754 -5.525 1.834 1.00 96.69 100 GLY A CA 1
ATOM 772 C C . GLY A 1 100 ? -16.252 -5.058 0.462 1.00 96.69 100 GLY A C 1
ATOM 773 O O . GLY A 1 100 ? -15.761 -5.498 -0.577 1.00 96.69 100 GLY A O 1
ATOM 774 N N . GLU A 1 101 ? -17.213 -4.132 0.463 1.00 98.00 101 GLU A N 1
ATOM 775 C CA . GLU A 1 101 ? -17.727 -3.480 -0.754 1.00 98.00 101 GLU A CA 1
ATOM 776 C C . GLU A 1 101 ? -16.644 -2.637 -1.452 1.00 98.00 101 GLU A C 1
ATOM 778 O O . GLU A 1 101 ? -16.601 -2.524 -2.678 1.00 98.00 101 GLU A O 1
ATOM 783 N N . PHE A 1 102 ? -15.714 -2.098 -0.662 1.00 98.75 102 PHE A N 1
ATOM 784 C CA . PHE A 1 102 ? -14.543 -1.360 -1.115 1.00 98.75 102 PHE A CA 1
ATOM 785 C C . PHE A 1 102 ? -13.273 -2.002 -0.572 1.00 98.75 102 PHE A C 1
ATOM 787 O O . PHE A 1 102 ? -13.259 -2.544 0.533 1.00 98.75 102 PHE A O 1
ATOM 794 N N . VAL A 1 103 ? -12.192 -1.911 -1.346 1.00 98.75 103 VAL A N 1
ATOM 795 C CA . VAL A 1 103 ? -10.895 -2.487 -0.985 1.00 98.75 103 VAL A CA 1
ATOM 796 C C . VAL A 1 103 ? -9.818 -1.419 -1.106 1.00 98.75 103 VAL A C 1
ATOM 798 O O . VAL A 1 103 ? -9.580 -0.882 -2.194 1.00 98.75 103 VAL A O 1
ATOM 801 N N . LEU A 1 104 ? -9.166 -1.126 0.022 1.00 98.62 104 LEU A N 1
ATOM 802 C CA . LEU A 1 104 ? -7.948 -0.323 0.092 1.00 98.62 104 LEU A CA 1
ATOM 803 C C . LEU A 1 104 ? -6.734 -1.252 0.033 1.00 98.62 104 LEU A C 1
ATOM 805 O O . LEU A 1 104 ? -6.461 -1.989 0.976 1.00 98.62 104 LEU A O 1
ATOM 809 N N . ALA A 1 105 ? -5.971 -1.179 -1.053 1.00 98.31 105 ALA A N 1
ATOM 810 C CA . ALA A 1 105 ? -4.645 -1.773 -1.118 1.00 98.31 105 ALA A CA 1
ATOM 811 C C . ALA A 1 105 ? -3.610 -0.769 -0.582 1.00 98.31 105 ALA A C 1
ATOM 813 O O . ALA A 1 105 ? -3.384 0.271 -1.204 1.00 98.31 105 ALA A O 1
ATOM 814 N N . THR A 1 106 ? -2.984 -1.098 0.551 1.00 97.50 106 THR A N 1
ATOM 815 C CA . THR A 1 106 ? -1.992 -0.267 1.261 1.00 97.50 106 THR A CA 1
ATOM 816 C C . THR A 1 106 ? -0.767 -1.090 1.675 1.00 97.50 106 THR A C 1
ATOM 818 O O . THR A 1 106 ? -0.812 -2.328 1.680 1.00 97.50 106 THR A O 1
ATOM 821 N N . ASN A 1 107 ? 0.340 -0.416 1.990 1.00 95.81 107 ASN A N 1
ATOM 822 C CA . ASN A 1 107 ? 1.481 -1.032 2.674 1.00 95.81 107 ASN A CA 1
ATOM 823 C C . ASN A 1 107 ? 1.245 -1.066 4.192 1.00 95.81 107 ASN A C 1
ATOM 825 O O . ASN A 1 107 ? 0.307 -0.452 4.700 1.00 95.81 107 ASN A O 1
ATOM 829 N N . VAL A 1 108 ? 2.088 -1.828 4.889 1.00 95.25 108 VAL A N 1
ATOM 830 C CA . VAL A 1 108 ? 1.979 -2.133 6.326 1.00 95.25 108 VAL A CA 1
ATOM 831 C C . VAL A 1 108 ? 2.779 -1.170 7.216 1.00 95.25 108 VAL A C 1
ATOM 833 O O . VAL A 1 108 ? 2.928 -1.401 8.404 1.00 95.25 108 VAL A O 1
ATOM 836 N N . ASP A 1 109 ? 3.302 -0.096 6.639 1.00 95.44 109 ASP A N 1
ATOM 837 C CA . ASP A 1 109 ? 4.049 0.995 7.274 1.00 95.44 109 ASP A CA 1
ATOM 838 C C . ASP A 1 109 ? 3.353 2.355 7.057 1.00 95.44 109 ASP A C 1
ATOM 840 O O . ASP A 1 109 ? 3.969 3.420 7.151 1.00 95.44 109 ASP A O 1
ATOM 844 N N . ILE A 1 110 ? 2.047 2.312 6.759 1.00 97.25 110 ILE A N 1
ATOM 845 C CA . ILE A 1 110 ? 1.205 3.474 6.464 1.00 97.25 110 ILE A CA 1
ATOM 846 C C . ILE A 1 110 ? 0.239 3.768 7.615 1.00 97.25 110 ILE A C 1
ATOM 848 O O . ILE A 1 110 ? -0.634 2.966 7.922 1.00 97.25 110 ILE A O 1
ATOM 852 N N . LEU A 1 111 ? 0.301 4.962 8.196 1.00 98.19 111 LEU A N 1
ATOM 853 C CA . LEU A 1 111 ? -0.676 5.428 9.185 1.00 98.19 111 LEU A CA 1
ATOM 854 C C . LEU A 1 111 ? -1.704 6.348 8.519 1.00 98.19 111 LEU A C 1
ATOM 856 O O . LEU A 1 111 ? -1.357 7.178 7.679 1.00 98.19 111 LEU A O 1
ATOM 860 N N . LEU A 1 112 ? -2.979 6.235 8.887 1.00 98.06 112 LEU A N 1
ATOM 861 C CA . LEU A 1 112 ? -4.047 7.056 8.309 1.00 98.06 112 LEU A CA 1
ATOM 862 C C . LEU A 1 112 ? -4.394 8.219 9.240 1.00 98.06 112 LEU A C 1
ATOM 864 O O . LEU A 1 112 ? -4.480 8.053 10.450 1.00 98.06 112 LEU A O 1
ATOM 868 N N . ASP A 1 113 ? -4.639 9.412 8.699 1.00 97.06 113 ASP A N 1
ATOM 869 C CA . ASP A 1 113 ? -5.192 10.510 9.496 1.00 97.06 113 ASP A CA 1
ATOM 870 C C . ASP A 1 113 ? -6.688 10.283 9.796 1.00 97.06 113 ASP A C 1
ATOM 872 O O . ASP A 1 113 ? -7.429 9.752 8.968 1.00 97.06 113 ASP A O 1
ATOM 876 N N . ASP A 1 114 ? -7.171 10.747 10.951 1.00 98.06 114 ASP A N 1
ATOM 877 C CA . ASP A 1 114 ? -8.581 10.615 11.352 1.00 98.06 114 ASP A CA 1
ATOM 878 C C . ASP A 1 114 ? -9.572 11.210 10.332 1.00 98.06 114 ASP A C 1
ATOM 880 O O . ASP A 1 114 ? -10.685 10.703 10.177 1.00 98.06 114 ASP A O 1
ATOM 884 N N . ASN A 1 115 ? -9.196 12.274 9.611 1.00 97.81 115 ASN A N 1
ATOM 885 C CA . ASN A 1 115 ? -10.031 12.808 8.528 1.00 97.81 115 ASN A CA 1
ATOM 886 C C . ASN A 1 115 ? -10.191 11.805 7.377 1.00 97.81 115 ASN A C 1
ATOM 888 O O . ASN A 1 115 ? -11.265 11.717 6.780 1.00 97.81 115 ASN A O 1
ATOM 892 N N . LEU A 1 116 ? -9.127 11.062 7.061 1.00 98.25 116 LEU A N 1
ATOM 893 C CA . LEU A 1 116 ? -9.134 10.043 6.017 1.00 98.25 116 LEU A CA 1
ATOM 894 C C . LEU A 1 116 ? -9.985 8.845 6.438 1.00 98.25 116 LEU A C 1
ATOM 896 O O . LEU A 1 116 ? -10.812 8.399 5.651 1.00 98.25 116 LEU A O 1
ATOM 900 N N . VAL A 1 117 ? -9.889 8.398 7.691 1.00 98.44 117 VAL A N 1
ATOM 901 C CA . VAL A 1 117 ? -10.739 7.314 8.218 1.00 98.44 117 VAL A CA 1
ATOM 902 C C . VAL A 1 117 ? -12.226 7.684 8.164 1.00 98.44 117 VAL A C 1
ATOM 904 O O . VAL A 1 117 ? -13.044 6.883 7.715 1.00 98.44 117 VAL A O 1
ATOM 907 N N . ARG A 1 118 ? -12.589 8.923 8.523 1.00 98.50 118 ARG A N 1
ATOM 908 C CA . ARG A 1 118 ? -13.971 9.417 8.372 1.00 98.50 118 ARG A CA 1
ATOM 909 C C . ARG A 1 118 ? -14.430 9.441 6.911 1.00 98.50 118 ARG A C 1
ATOM 911 O O . ARG A 1 118 ? -15.552 9.044 6.620 1.00 98.50 118 ARG A O 1
ATOM 918 N N . TYR A 1 119 ? -13.558 9.828 5.977 1.00 98.44 119 TYR A N 1
ATOM 919 C CA . TYR A 1 119 ? -13.870 9.745 4.545 1.00 98.44 119 TYR A CA 1
ATOM 920 C C . TYR A 1 119 ? -14.126 8.300 4.089 1.00 98.44 119 TYR A C 1
ATOM 922 O O . TYR A 1 119 ? -15.077 8.059 3.345 1.00 98.44 119 TYR A O 1
ATOM 930 N N . LEU A 1 120 ? -13.308 7.342 4.547 1.00 98.25 120 LEU A N 1
ATOM 931 C CA . LEU A 1 120 ? -13.479 5.915 4.243 1.00 98.25 120 LEU A CA 1
ATOM 932 C C . LEU A 1 120 ? -14.816 5.363 4.752 1.00 98.25 120 LEU A C 1
ATOM 934 O O . LEU A 1 120 ? -15.387 4.487 4.112 1.00 98.25 120 LEU A O 1
ATOM 938 N N . ARG A 1 121 ? -15.323 5.883 5.872 1.00 97.69 121 ARG A N 1
ATOM 939 C CA . ARG A 1 121 ? -16.627 5.501 6.425 1.00 97.69 121 ARG A CA 1
ATOM 940 C C . ARG A 1 121 ? -17.798 6.083 5.627 1.00 97.69 121 ARG A C 1
ATOM 942 O O . ARG A 1 121 ? -18.771 5.380 5.384 1.00 97.69 121 ARG A O 1
ATOM 949 N N . ASP A 1 122 ? -17.701 7.353 5.228 1.00 97.06 122 ASP A N 1
ATOM 950 C CA . ASP A 1 122 ? -18.887 8.140 4.854 1.00 97.06 122 ASP A CA 1
ATOM 951 C C . ASP A 1 122 ? -19.016 8.449 3.354 1.00 97.06 122 ASP A C 1
ATOM 953 O O . ASP A 1 122 ? -20.080 8.868 2.905 1.00 97.06 122 ASP A O 1
ATOM 957 N N . SER A 1 123 ? -17.933 8.369 2.572 1.00 96.25 123 SER A N 1
ATOM 958 C CA . SER A 1 123 ? -17.848 9.060 1.267 1.00 96.25 123 SER A CA 1
ATOM 959 C C . SER A 1 123 ? -17.382 8.185 0.100 1.00 96.25 123 SER A C 1
ATOM 961 O O . SER A 1 123 ? -16.935 8.700 -0.932 1.00 96.25 123 SER A O 1
ATOM 963 N N . LEU A 1 124 ? -17.472 6.861 0.233 1.00 97.38 124 LEU A N 1
ATOM 964 C CA . LEU A 1 124 ? -17.082 5.942 -0.834 1.00 97.38 124 LEU A CA 1
ATOM 965 C C . LEU A 1 124 ? -18.183 5.808 -1.887 1.00 97.38 124 LEU A C 1
ATOM 967 O O . LEU A 1 124 ? -19.372 5.863 -1.595 1.00 97.38 124 LEU A O 1
ATOM 971 N N . SER A 1 125 ? -17.772 5.677 -3.146 1.00 96.75 125 SER A N 1
ATOM 972 C CA . SER A 1 125 ? -18.692 5.480 -4.267 1.00 96.75 125 SER A CA 1
ATOM 973 C C . SER A 1 125 ? -18.066 4.555 -5.307 1.00 96.75 125 SER A C 1
ATOM 975 O O . SER A 1 125 ? -16.870 4.702 -5.591 1.00 96.75 125 SER A O 1
ATOM 977 N N . PRO A 1 126 ? -18.833 3.623 -5.904 1.00 97.31 126 PRO A N 1
ATOM 978 C CA . PRO A 1 126 ? -18.338 2.792 -6.995 1.00 97.31 126 PRO A CA 1
ATOM 979 C C . PRO A 1 126 ? -17.865 3.633 -8.184 1.00 97.31 126 PRO A C 1
ATOM 981 O O . PRO A 1 126 ? -18.177 4.826 -8.293 1.00 97.31 126 PRO A O 1
ATOM 984 N N . ARG A 1 127 ? -17.112 3.018 -9.104 1.00 97.19 127 ARG A N 1
ATOM 985 C CA . ARG A 1 127 ? -16.558 3.694 -10.291 1.00 97.19 127 ARG A CA 1
ATOM 986 C C . ARG A 1 127 ? -15.650 4.871 -9.939 1.00 97.19 127 ARG A C 1
ATOM 988 O O . ARG A 1 127 ? -15.485 5.800 -10.739 1.00 97.19 127 ARG A O 1
ATOM 995 N N . THR A 1 128 ? -15.034 4.810 -8.761 1.00 97.25 128 THR A N 1
ATOM 996 C CA . THR A 1 128 ? -14.087 5.802 -8.266 1.00 97.25 128 THR A CA 1
ATOM 997 C C . THR A 1 128 ? -12.795 5.129 -7.809 1.00 97.25 128 THR A C 1
ATOM 999 O O . THR A 1 128 ? -12.831 4.149 -7.075 1.00 97.25 128 THR A O 1
ATOM 1002 N N . SER A 1 129 ? -11.656 5.688 -8.219 1.00 97.00 129 SER A N 1
ATOM 1003 C CA . SER A 1 129 ? -10.335 5.376 -7.669 1.00 97.00 129 SER A CA 1
ATOM 1004 C C . SER A 1 129 ? -9.906 6.531 -6.776 1.00 97.00 129 SER A C 1
ATOM 1006 O O . SER A 1 129 ? -9.602 7.618 -7.276 1.00 97.00 129 SER A O 1
ATOM 1008 N N . VAL A 1 130 ? -9.887 6.318 -5.463 1.00 97.38 130 VAL A N 1
ATOM 1009 C CA . VAL A 1 130 ? -9.495 7.355 -4.501 1.00 97.38 130 VAL A CA 1
ATOM 1010 C C . VAL A 1 130 ? -7.982 7.354 -4.317 1.00 97.38 130 VAL A C 1
ATOM 1012 O O . VAL A 1 130 ? -7.350 6.302 -4.214 1.00 97.38 130 VAL A O 1
ATOM 1015 N N . ARG A 1 131 ? -7.407 8.556 -4.298 1.00 95.56 131 ARG A N 1
ATOM 1016 C CA . ARG A 1 131 ? -5.983 8.835 -4.116 1.00 95.56 131 ARG A CA 1
ATOM 1017 C C . ARG A 1 131 ? -5.796 9.894 -3.036 1.00 95.56 131 ARG A C 1
ATOM 1019 O O . ARG A 1 131 ? -6.584 10.834 -2.957 1.00 95.56 131 ARG A O 1
ATOM 1026 N N . VAL A 1 132 ? -4.723 9.767 -2.268 1.00 95.50 132 VAL A N 1
ATOM 1027 C CA . VAL A 1 132 ? -4.280 10.763 -1.285 1.00 95.50 132 VAL A CA 1
ATOM 1028 C C . VAL A 1 132 ? -2.796 11.053 -1.477 1.00 95.50 132 VAL A C 1
ATOM 1030 O O . VAL A 1 132 ? -2.068 10.208 -2.013 1.00 95.50 132 VAL A O 1
ATOM 1033 N N . ASP A 1 133 ? -2.372 12.239 -1.049 1.00 93.81 133 ASP A N 1
ATOM 1034 C CA . ASP A 1 133 ? -0.958 12.600 -0.973 1.00 93.81 133 ASP A CA 1
ATOM 1035 C C . ASP A 1 133 ? -0.298 11.839 0.199 1.00 93.81 133 ASP A C 1
ATOM 1037 O O . ASP A 1 133 ? -0.911 11.661 1.258 1.00 93.81 133 ASP A O 1
ATOM 1041 N N . ARG A 1 134 ? 0.952 11.389 0.022 1.00 95.25 134 ARG A N 1
ATOM 1042 C CA . ARG A 1 134 ? 1.740 10.731 1.087 1.00 95.25 134 ARG A CA 1
ATOM 1043 C C . ARG A 1 134 ? 2.529 11.759 1.874 1.00 95.25 134 ARG A C 1
ATOM 1045 O O . ARG A 1 134 ? 3.108 12.652 1.265 1.00 95.25 134 ARG A O 1
ATOM 1052 N N . PHE A 1 135 ? 2.630 11.587 3.182 1.00 95.56 135 PHE A N 1
ATOM 1053 C CA . PHE A 1 135 ? 3.470 12.403 4.052 1.00 95.56 135 PHE A CA 1
ATOM 1054 C C . PHE A 1 135 ? 4.517 11.506 4.712 1.00 95.56 135 PHE A C 1
ATOM 1056 O O . PHE A 1 135 ? 4.164 10.599 5.455 1.00 95.56 135 PHE A O 1
ATOM 1063 N N . ASP A 1 136 ? 5.794 11.719 4.418 1.00 95.50 136 ASP A N 1
ATOM 1064 C CA . ASP A 1 136 ? 6.869 10.903 4.988 1.00 95.50 136 ASP A CA 1
ATOM 1065 C C . ASP A 1 136 ? 7.198 11.402 6.397 1.00 95.50 136 ASP A C 1
ATOM 1067 O O . ASP A 1 136 ? 7.416 12.603 6.588 1.00 95.50 136 ASP A O 1
ATOM 1071 N N . VAL A 1 137 ? 7.201 10.489 7.371 1.00 95.75 137 VAL A N 1
ATOM 1072 C CA . VAL A 1 137 ? 7.482 10.759 8.789 1.00 95.75 137 VAL A CA 1
ATOM 1073 C C . VAL A 1 137 ? 8.698 9.959 9.264 1.00 95.75 137 VAL A C 1
ATOM 1075 O O . VAL A 1 137 ? 9.002 8.919 8.679 1.00 95.75 137 VAL A O 1
ATOM 1078 N N . PRO A 1 138 ? 9.418 10.422 10.301 1.00 93.88 138 PRO A N 1
ATOM 1079 C CA . PRO A 1 138 ? 10.605 9.735 10.804 1.00 93.88 138 PRO A CA 1
ATOM 1080 C C . PRO A 1 138 ? 10.335 8.300 11.276 1.00 93.88 138 PRO A C 1
ATOM 1082 O O . PRO A 1 138 ? 9.240 7.979 11.741 1.00 93.88 138 PRO A O 1
ATOM 1085 N N . ALA A 1 139 ? 11.363 7.450 11.204 1.00 91.75 139 ALA A N 1
ATOM 1086 C CA . ALA A 1 139 ? 11.306 6.058 11.661 1.00 91.75 139 ALA A CA 1
ATOM 1087 C C . ALA A 1 139 ? 11.009 5.927 13.169 1.00 91.75 139 ALA A C 1
ATOM 1089 O O . ALA A 1 139 ? 10.429 4.936 13.614 1.00 91.75 139 ALA A O 1
ATOM 1090 N N . ASP A 1 140 ? 11.393 6.940 13.949 1.00 92.88 140 ASP A N 1
ATOM 1091 C CA . ASP A 1 140 ? 11.216 7.044 15.398 1.00 92.88 140 ASP A CA 1
ATOM 1092 C C . ASP A 1 140 ? 9.916 7.773 15.785 1.00 92.88 140 ASP A C 1
ATOM 1094 O O . ASP A 1 140 ? 9.861 8.506 16.774 1.00 92.88 140 ASP A O 1
ATOM 1098 N N . VAL A 1 141 ? 8.857 7.614 14.986 1.00 94.25 141 VAL A N 1
ATOM 1099 C CA . VAL A 1 141 ? 7.524 8.128 15.322 1.00 94.25 141 VAL A CA 1
ATOM 1100 C C . VAL A 1 141 ? 7.067 7.619 16.697 1.00 94.25 141 VAL A C 1
ATOM 1102 O O . VAL A 1 141 ? 7.299 6.462 17.060 1.00 94.25 141 VAL A O 1
ATOM 1105 N N . ALA A 1 142 ? 6.414 8.488 17.470 1.00 94.38 142 ALA A N 1
ATOM 1106 C CA . ALA A 1 142 ? 5.971 8.193 18.824 1.00 94.38 142 ALA A CA 1
ATOM 1107 C C . ALA A 1 142 ? 5.088 6.935 18.869 1.00 94.38 142 ALA A C 1
ATOM 1109 O O . ALA A 1 142 ? 4.080 6.840 18.164 1.00 94.38 142 ALA A O 1
ATOM 1110 N N . ARG A 1 143 ? 5.435 5.988 19.746 1.00 93.25 143 ARG A N 1
ATOM 1111 C CA . ARG A 1 143 ? 4.653 4.772 20.015 1.00 93.25 143 ARG A CA 1
ATOM 1112 C C . ARG A 1 143 ? 3.910 4.951 21.331 1.00 93.25 143 ARG A C 1
ATOM 1114 O O . ARG A 1 143 ? 4.537 5.092 22.375 1.00 93.25 143 ARG A O 1
ATOM 1121 N N . SER A 1 144 ? 2.585 5.001 21.268 1.00 91.88 144 SER A N 1
ATOM 1122 C CA . SER A 1 144 ? 1.716 5.306 22.406 1.00 91.88 144 SER A CA 1
ATOM 1123 C C . SER A 1 144 ? 0.466 4.438 22.360 1.00 91.88 144 SER A C 1
ATOM 1125 O O . SER A 1 144 ? -0.065 4.177 21.282 1.00 91.88 144 SER A O 1
ATOM 1127 N N . THR A 1 145 ? -0.039 4.044 23.531 1.00 86.38 145 THR A N 1
ATOM 1128 C CA . THR A 1 145 ? -1.337 3.363 23.661 1.00 86.38 145 THR A CA 1
ATOM 1129 C C . THR A 1 145 ? -2.501 4.277 23.277 1.00 86.38 145 THR A C 1
ATOM 1131 O O . THR A 1 145 ? -3.506 3.808 22.746 1.00 86.38 145 THR A O 1
ATOM 1134 N N . ASP A 1 146 ? -2.361 5.593 23.469 1.00 93.56 146 ASP A N 1
ATOM 1135 C CA . ASP A 1 146 ? -3.221 6.570 22.807 1.00 93.56 146 ASP A CA 1
ATOM 1136 C C . ASP A 1 146 ? -2.648 6.925 21.434 1.00 93.56 146 ASP A C 1
ATOM 1138 O O . ASP A 1 146 ? -1.747 7.762 21.304 1.00 93.56 146 ASP A O 1
ATOM 1142 N N . PHE A 1 147 ? -3.228 6.325 20.396 1.00 95.75 147 PHE A N 1
ATOM 1143 C CA . PHE A 1 147 ? -2.843 6.551 19.005 1.00 95.75 147 PHE A CA 1
ATOM 1144 C C . PHE A 1 147 ? -3.009 8.016 18.548 1.00 95.75 147 PHE A C 1
ATOM 1146 O O . PHE A 1 147 ? -2.418 8.429 17.548 1.00 95.75 147 PHE A O 1
ATOM 1153 N N . ALA A 1 148 ? -3.776 8.849 19.269 1.00 96.06 148 ALA A N 1
ATOM 1154 C CA . ALA A 1 148 ? -3.835 10.283 18.974 1.00 96.06 148 ALA A CA 1
ATOM 1155 C C . ALA A 1 148 ? -2.467 10.967 19.143 1.00 96.06 148 ALA A C 1
ATOM 1157 O O . ALA A 1 148 ? -2.159 11.880 18.376 1.00 96.06 148 ALA A O 1
ATOM 1158 N N . VAL A 1 149 ? -1.638 10.495 20.082 1.00 97.19 149 VAL A N 1
ATOM 1159 C CA . VAL A 1 149 ? -0.270 10.991 20.302 1.00 97.19 149 VAL A CA 1
ATOM 1160 C C . VAL A 1 149 ? 0.614 10.680 19.094 1.00 97.19 149 VAL A C 1
ATOM 1162 O O . VAL A 1 149 ? 1.261 11.581 18.565 1.00 97.19 149 VAL A O 1
ATOM 1165 N N . THR A 1 150 ? 0.572 9.444 18.585 1.00 97.44 150 THR A N 1
ATOM 1166 C CA . THR A 1 150 ? 1.289 9.036 17.364 1.00 97.44 150 THR A CA 1
ATOM 1167 C C . THR A 1 150 ? 0.886 9.890 16.159 1.00 97.44 150 THR A C 1
ATOM 1169 O O . THR A 1 150 ? 1.741 10.372 15.416 1.00 97.44 150 THR A O 1
ATOM 1172 N N . LEU A 1 151 ? -0.414 10.140 15.968 1.00 97.44 151 LEU A N 1
ATOM 1173 C CA . LEU A 1 151 ? -0.890 10.987 14.869 1.00 97.44 151 LEU A CA 1
ATOM 1174 C C . LEU A 1 151 ? -0.501 12.460 15.039 1.00 97.44 151 LEU A C 1
ATOM 1176 O O . LEU A 1 151 ? -0.237 13.139 14.046 1.00 97.44 151 LEU A O 1
ATOM 1180 N N . ALA A 1 152 ? -0.487 12.978 16.269 1.00 97.44 152 ALA A N 1
ATOM 1181 C CA . ALA A 1 152 ? -0.020 14.333 16.549 1.00 97.44 152 ALA A CA 1
ATOM 1182 C C . ALA A 1 152 ? 1.465 14.484 16.195 1.00 97.44 152 ALA A C 1
ATOM 1184 O O . ALA A 1 152 ? 1.837 15.455 15.535 1.00 97.44 152 ALA A O 1
ATOM 1185 N N . ASP A 1 153 ? 2.276 13.486 16.538 1.00 97.88 153 ASP A N 1
ATOM 1186 C CA . ASP A 1 153 ? 3.691 13.434 16.187 1.00 97.88 153 ASP A CA 1
ATOM 1187 C C . ASP A 1 153 ? 3.911 13.382 14.662 1.00 97.88 153 ASP A C 1
ATOM 1189 O O . ASP A 1 153 ? 4.656 14.191 14.105 1.00 97.88 153 ASP A O 1
ATOM 1193 N N . CYS A 1 154 ? 3.152 12.540 13.950 1.00 97.06 154 CYS A N 1
ATOM 1194 C CA . CYS A 1 154 ? 3.162 12.495 12.482 1.00 97.06 154 CYS A CA 1
ATOM 1195 C C . CYS A 1 154 ? 2.852 13.861 11.847 1.00 97.06 154 CYS A C 1
ATOM 1197 O O . CYS A 1 154 ? 3.517 14.291 10.903 1.00 97.06 154 CYS A O 1
ATOM 1199 N N . ARG A 1 155 ? 1.833 14.564 12.362 1.00 95.25 155 ARG A N 1
ATOM 1200 C CA . ARG A 1 155 ? 1.442 15.900 11.878 1.00 95.25 155 ARG A CA 1
ATOM 1201 C C . ARG A 1 155 ? 2.522 16.947 12.127 1.00 95.25 155 ARG A C 1
ATOM 1203 O O . ARG A 1 155 ? 2.597 17.897 11.351 1.00 95.25 155 ARG A O 1
ATOM 1210 N N . ALA A 1 156 ? 3.297 16.793 13.197 1.00 96.25 156 ALA A N 1
ATOM 1211 C CA . ALA A 1 156 ? 4.331 17.735 13.596 1.00 96.25 156 ALA A CA 1
ATOM 1212 C C . ALA A 1 156 ? 5.658 17.521 12.850 1.00 96.25 156 ALA A C 1
ATOM 1214 O O . ALA A 1 156 ? 6.343 18.501 12.569 1.00 96.25 156 ALA A O 1
ATOM 1215 N N . ARG A 1 157 ? 6.022 16.270 12.528 1.00 95.31 157 ARG A N 1
ATOM 1216 C CA . ARG A 1 157 ? 7.379 15.917 12.066 1.00 95.31 157 ARG A CA 1
ATOM 1217 C C . ARG A 1 157 ? 7.492 15.385 10.635 1.00 95.31 157 ARG A C 1
ATOM 1219 O O . ARG A 1 157 ? 8.562 14.910 10.262 1.00 95.31 157 ARG A O 1
ATOM 1226 N N . PHE A 1 158 ? 6.443 15.449 9.813 1.00 94.44 158 PHE A N 1
ATOM 1227 C CA . PHE A 1 158 ? 6.581 15.043 8.410 1.00 94.44 158 PHE A CA 1
ATOM 1228 C C . PHE A 1 158 ? 7.578 15.943 7.654 1.00 94.44 158 PHE A C 1
ATOM 1230 O O . PHE A 1 158 ? 7.581 17.166 7.818 1.00 94.44 158 PHE A O 1
ATOM 1237 N N . PHE A 1 159 ? 8.407 15.343 6.798 1.00 92.25 159 PHE A N 1
ATOM 1238 C CA . PHE A 1 159 ? 9.490 16.052 6.100 1.00 92.25 159 PHE A CA 1
ATOM 1239 C C . PHE A 1 159 ? 9.347 16.069 4.571 1.00 92.25 159 PHE A C 1
ATOM 1241 O O . PHE A 1 159 ? 9.778 17.022 3.922 1.00 92.25 159 PHE A O 1
ATOM 1248 N N . TYR A 1 160 ? 8.656 15.085 3.986 1.00 90.44 160 TYR A N 1
ATOM 1249 C CA . TYR A 1 160 ? 8.259 15.121 2.575 1.00 90.44 160 TYR A CA 1
ATOM 1250 C C . TYR A 1 160 ? 6.753 14.974 2.401 1.00 90.44 160 TYR A C 1
ATOM 1252 O O . TYR A 1 160 ? 6.092 14.244 3.135 1.00 90.44 160 TYR A O 1
ATOM 1260 N N . SER A 1 161 ? 6.212 15.630 1.374 1.00 91.25 161 SER A N 1
ATOM 1261 C CA . SER A 1 161 ? 4.867 15.378 0.863 1.00 91.25 161 SER A CA 1
ATOM 1262 C C . SER A 1 161 ? 4.928 14.938 -0.600 1.00 91.25 161 SER A C 1
ATOM 1264 O O . SER A 1 161 ? 5.329 15.694 -1.487 1.00 91.25 161 SER A O 1
ATOM 1266 N N . GLN A 1 162 ? 4.534 13.695 -0.866 1.00 90.62 162 GLN A N 1
ATOM 1267 C CA . GLN A 1 162 ? 4.390 13.139 -2.209 1.00 90.62 162 GLN A CA 1
ATOM 1268 C C . GLN A 1 162 ? 3.016 13.519 -2.750 1.00 90.62 162 GLN A C 1
ATOM 1270 O O . GLN A 1 162 ? 2.021 12.835 -2.502 1.00 90.62 162 GLN A O 1
ATOM 1275 N N . THR A 1 163 ? 2.971 14.604 -3.511 1.00 87.56 163 THR A N 1
ATOM 1276 C CA . THR A 1 163 ? 1.733 15.082 -4.126 1.00 87.56 163 THR A CA 1
ATOM 1277 C C . THR A 1 163 ? 1.628 14.627 -5.571 1.00 87.56 163 THR A C 1
ATOM 1279 O O . THR A 1 163 ? 2.623 14.280 -6.215 1.00 87.56 163 THR A O 1
ATOM 1282 N N . ARG A 1 164 ? 0.447 14.776 -6.178 1.00 84.06 164 ARG A N 1
ATOM 1283 C CA . ARG A 1 164 ? 0.299 14.629 -7.640 1.00 84.06 164 ARG A CA 1
ATOM 1284 C C . ARG A 1 164 ? 1.338 15.426 -8.439 1.00 84.06 164 ARG A C 1
ATOM 1286 O O . ARG A 1 164 ? 1.737 14.995 -9.525 1.00 84.06 164 ARG A O 1
ATOM 1293 N N . ASN A 1 165 ? 1.699 16.611 -7.951 1.00 78.00 165 ASN A N 1
ATOM 1294 C CA . ASN A 1 165 ? 2.542 17.563 -8.668 1.00 78.00 165 ASN A CA 1
ATOM 1295 C C . ASN A 1 165 ? 4.039 17.322 -8.428 1.00 78.00 165 ASN A C 1
ATOM 1297 O O . ASN A 1 165 ? 4.862 17.928 -9.116 1.00 78.00 165 ASN A O 1
ATOM 1301 N N . GLY A 1 166 ? 4.392 16.411 -7.522 1.00 78.50 166 GLY A N 1
ATOM 1302 C CA . GLY A 1 166 ? 5.766 16.068 -7.182 1.00 78.50 166 GLY A CA 1
ATOM 1303 C C . GLY A 1 166 ? 6.000 15.991 -5.680 1.00 78.50 166 GLY A C 1
ATOM 1304 O O . GLY A 1 166 ? 5.068 16.113 -4.884 1.00 78.50 166 GLY A O 1
ATOM 1305 N N . ILE A 1 167 ? 7.268 15.809 -5.326 1.00 85.06 167 ILE A N 1
ATOM 1306 C CA . ILE A 1 167 ? 7.745 15.759 -3.942 1.00 85.06 167 ILE A CA 1
ATOM 1307 C C . ILE A 1 167 ? 7.956 17.181 -3.443 1.00 85.06 167 ILE A C 1
ATOM 1309 O O . ILE A 1 167 ? 8.772 17.897 -4.021 1.00 85.06 167 ILE A O 1
ATOM 1313 N N . PHE A 1 168 ? 7.231 17.570 -2.402 1.00 86.44 168 PHE A N 1
ATOM 1314 C CA . PHE A 1 168 ? 7.461 18.795 -1.648 1.00 86.44 168 PHE A CA 1
ATOM 1315 C C . PHE A 1 168 ? 8.319 18.489 -0.420 1.00 86.44 168 PHE A C 1
ATOM 1317 O O . PHE A 1 168 ? 7.997 17.580 0.341 1.00 86.44 168 PHE A O 1
ATOM 1324 N N . ASP A 1 169 ? 9.393 19.247 -0.251 1.00 86.38 169 ASP A N 1
ATOM 1325 C CA . ASP A 1 169 ? 10.295 19.207 0.896 1.00 86.38 169 ASP A CA 1
ATOM 1326 C C . ASP A 1 169 ? 9.931 20.322 1.870 1.00 86.38 169 ASP A C 1
ATOM 1328 O O . ASP A 1 169 ? 9.923 21.498 1.497 1.00 86.38 169 ASP A O 1
ATOM 1332 N N . THR A 1 170 ? 9.594 19.949 3.106 1.00 86.25 170 THR A N 1
ATOM 1333 C CA . THR A 1 170 ? 9.163 20.908 4.126 1.00 86.25 170 THR A CA 1
ATOM 1334 C C . THR A 1 170 ? 10.317 21.738 4.673 1.00 86.25 170 THR A C 1
ATOM 1336 O O . THR A 1 170 ? 10.084 22.874 5.074 1.00 86.25 170 THR A O 1
ATOM 1339 N N . ALA A 1 171 ? 11.550 21.222 4.649 1.00 83.69 171 ALA A N 1
ATOM 1340 C CA . ALA A 1 171 ? 12.720 21.929 5.157 1.00 83.69 171 ALA A CA 1
ATOM 1341 C C . ALA A 1 171 ? 13.172 23.033 4.195 1.00 83.69 171 ALA A C 1
ATOM 1343 O O . ALA A 1 171 ? 13.565 24.116 4.625 1.00 83.69 171 ALA A O 1
ATOM 1344 N N . THR A 1 172 ? 13.114 22.769 2.886 1.00 83.69 172 THR A N 1
ATOM 1345 C CA . THR A 1 172 ? 13.517 23.744 1.858 1.00 83.69 172 THR A CA 1
ATOM 1346 C C . THR A 1 172 ? 12.351 24.540 1.271 1.00 83.69 172 THR A C 1
ATOM 1348 O O . THR A 1 172 ? 12.581 25.493 0.527 1.00 83.69 172 THR A O 1
ATOM 1351 N N . GLU A 1 173 ? 11.107 24.155 1.569 1.00 82.69 173 GLU A N 1
ATOM 1352 C CA . GLU A 1 173 ? 9.879 24.668 0.944 1.00 82.69 173 GLU A CA 1
ATOM 1353 C C . GLU A 1 173 ? 9.895 24.579 -0.596 1.00 82.69 173 GLU A C 1
ATOM 1355 O O . GLU A 1 173 ? 9.307 25.404 -1.308 1.00 82.69 173 GLU A O 1
ATOM 1360 N N . THR A 1 174 ? 10.579 23.570 -1.146 1.00 74.56 174 THR A N 1
ATOM 1361 C CA . THR A 1 174 ? 10.731 23.392 -2.597 1.00 74.56 174 THR A CA 1
ATOM 1362 C C . THR A 1 174 ? 10.105 22.103 -3.114 1.00 74.56 174 THR A C 1
ATOM 1364 O O . THR A 1 174 ? 9.835 21.159 -2.377 1.00 74.56 174 THR A O 1
ATOM 1367 N N . ILE A 1 175 ? 9.863 22.061 -4.429 1.00 72.94 175 ILE A N 1
ATOM 1368 C CA . ILE A 1 175 ? 9.448 20.839 -5.123 1.00 72.94 175 ILE A CA 1
ATOM 1369 C C . ILE A 1 175 ? 10.693 20.188 -5.741 1.00 72.94 175 ILE A C 1
ATOM 1371 O O . ILE A 1 175 ? 11.211 20.694 -6.740 1.00 72.94 175 ILE A O 1
ATOM 1375 N N . LEU A 1 176 ? 11.146 19.066 -5.175 1.00 68.75 176 LEU A N 1
ATOM 1376 C CA . LEU A 1 176 ? 12.380 18.364 -5.566 1.00 68.75 176 LEU A CA 1
ATOM 1377 C C . LEU A 1 176 ? 12.218 17.560 -6.864 1.00 68.75 176 LEU A C 1
ATOM 1379 O O . LEU A 1 176 ? 13.054 17.617 -7.765 1.00 68.75 176 LEU A O 1
ATOM 1383 N N . ALA A 1 177 ? 11.107 16.832 -6.984 1.00 60.22 177 ALA A N 1
ATOM 1384 C CA . ALA A 1 177 ? 10.811 15.972 -8.127 1.00 60.22 177 ALA A CA 1
ATOM 1385 C C . ALA A 1 177 ? 9.465 16.373 -8.748 1.00 60.22 177 ALA A C 1
ATOM 1387 O O . ALA A 1 177 ? 8.463 15.680 -8.555 1.00 60.22 177 ALA A O 1
ATOM 1388 N N . PRO A 1 178 ? 9.391 17.512 -9.465 1.00 55.09 178 PRO A N 1
ATOM 1389 C CA . PRO A 1 178 ? 8.155 17.939 -10.095 1.00 55.09 178 PRO A CA 1
ATOM 1390 C C . PRO A 1 178 ? 7.726 16.881 -11.102 1.00 55.09 178 PRO A C 1
ATOM 1392 O O . PRO A 1 178 ? 8.459 16.549 -12.042 1.00 55.09 178 PRO A O 1
ATOM 1395 N N . ARG A 1 179 ? 6.514 16.358 -10.936 1.00 46.91 179 ARG A N 1
ATOM 1396 C CA . ARG A 1 179 ? 5.983 15.373 -11.861 1.00 46.91 179 ARG A CA 1
ATOM 1397 C C . ARG A 1 179 ? 5.776 16.032 -13.220 1.00 46.91 179 ARG A C 1
ATOM 1399 O O . ARG A 1 179 ? 4.870 16.834 -13.416 1.00 46.91 179 ARG A O 1
ATOM 1406 N N . GLN A 1 180 ? 6.681 15.711 -14.144 1.00 44.62 180 GLN A N 1
ATOM 1407 C CA . GLN A 1 180 ? 6.699 16.118 -15.545 1.00 44.62 180 GLN A CA 1
ATOM 1408 C C . GLN A 1 180 ? 6.219 17.559 -15.799 1.00 44.62 180 GLN A C 1
ATOM 1410 O O . GLN A 1 180 ? 5.158 17.806 -16.379 1.00 44.62 180 GLN A O 1
ATOM 1415 N N . THR A 1 181 ? 7.117 18.522 -15.598 1.00 35.53 181 THR A N 1
ATOM 1416 C CA . THR A 1 181 ? 7.072 19.777 -16.363 1.00 35.53 181 THR A CA 1
ATOM 1417 C C . THR A 1 181 ? 7.079 19.542 -17.878 1.00 35.53 181 THR A C 1
ATOM 1419 O O . THR A 1 181 ? 6.777 20.471 -18.609 1.00 35.53 181 THR A O 1
ATOM 1422 N N . ARG A 1 182 ? 7.289 18.318 -18.389 1.00 33.25 182 ARG A N 1
ATOM 1423 C CA . ARG A 1 182 ? 6.969 17.960 -19.781 1.00 33.25 182 ARG A CA 1
ATOM 1424 C C . ARG A 1 182 ? 5.469 17.904 -20.067 1.00 33.25 182 ARG A C 1
ATOM 1426 O O . ARG A 1 182 ? 5.071 18.398 -21.112 1.00 33.25 182 ARG A O 1
ATOM 1433 N N . ALA A 1 183 ? 4.624 17.393 -19.172 1.00 34.88 183 ALA A N 1
ATOM 1434 C CA . ALA A 1 183 ? 3.173 17.410 -19.364 1.00 34.88 183 ALA A CA 1
ATOM 1435 C C . ALA A 1 183 ? 2.623 18.841 -19.266 1.00 34.88 183 ALA A C 1
ATOM 1437 O O . ALA A 1 183 ? 1.798 19.227 -20.088 1.00 34.88 183 ALA A O 1
ATOM 1438 N N . LEU A 1 184 ? 3.145 19.671 -18.354 1.00 34.84 184 LEU A N 1
ATOM 1439 C CA . LEU A 1 184 ? 2.838 21.108 -18.282 1.00 34.84 184 LEU A CA 1
ATOM 1440 C C . LEU A 1 184 ? 3.423 21.903 -19.458 1.00 34.84 184 LEU A C 1
ATOM 1442 O O . LEU A 1 184 ? 2.733 22.765 -19.984 1.00 34.84 184 LEU A O 1
ATOM 1446 N N . GLN A 1 185 ? 4.633 21.593 -19.938 1.00 34.34 185 GLN A N 1
ATOM 1447 C CA . GLN A 1 185 ? 5.201 22.193 -21.153 1.00 34.34 185 GLN A CA 1
ATOM 1448 C C . GLN A 1 185 ? 4.384 21.800 -22.381 1.00 34.34 185 GLN A C 1
ATOM 1450 O O . GLN A 1 185 ? 4.043 22.674 -23.160 1.00 34.34 185 GLN A O 1
ATOM 1455 N N . TRP A 1 186 ? 3.988 20.536 -22.540 1.00 35.91 186 TRP A N 1
ATOM 1456 C CA . TRP A 1 186 ? 3.142 20.085 -23.649 1.00 35.91 186 TRP A CA 1
ATOM 1457 C C . TRP A 1 186 ? 1.706 20.604 -23.552 1.00 35.91 186 TRP A C 1
ATOM 1459 O O . TRP A 1 186 ? 1.110 20.915 -24.578 1.00 35.91 186 TRP A O 1
ATOM 1469 N N . SER A 1 187 ? 1.157 20.758 -22.347 1.00 36.53 187 SER A N 1
ATOM 1470 C CA . SER A 1 187 ? -0.163 21.362 -22.115 1.00 36.53 187 SER A CA 1
ATOM 1471 C C . SER A 1 187 ? -0.141 22.873 -22.344 1.00 36.53 187 SER A C 1
ATOM 1473 O O . SER A 1 187 ? -1.052 23.401 -22.971 1.00 36.53 187 SER A O 1
ATOM 1475 N N . ALA A 1 188 ? 0.926 23.561 -21.928 1.00 35.44 188 ALA A N 1
ATOM 1476 C CA . ALA A 1 188 ? 1.168 24.974 -22.212 1.00 35.44 188 ALA A CA 1
ATOM 1477 C C . ALA A 1 188 ? 1.483 25.214 -23.696 1.00 35.44 188 ALA A C 1
ATOM 1479 O O . ALA A 1 188 ? 1.039 26.212 -24.248 1.00 35.44 188 ALA A O 1
ATOM 1480 N N . ILE A 1 189 ? 2.176 24.288 -24.366 1.00 36.62 189 ILE A N 1
ATOM 1481 C CA . ILE A 1 189 ? 2.383 24.282 -25.821 1.00 36.62 189 ILE A CA 1
ATOM 1482 C C . ILE A 1 189 ? 1.043 24.054 -26.529 1.00 36.62 189 ILE A C 1
ATOM 1484 O O . ILE A 1 189 ? 0.711 24.808 -27.431 1.00 36.62 189 ILE A O 1
ATOM 1488 N N . ARG A 1 190 ? 0.214 23.096 -26.098 1.00 37.72 190 ARG A N 1
ATOM 1489 C CA . ARG A 1 190 ? -1.140 22.874 -26.645 1.00 37.72 190 ARG A CA 1
ATOM 1490 C C . ARG A 1 190 ? -2.066 24.072 -26.427 1.00 37.72 190 ARG A C 1
ATOM 1492 O O . ARG A 1 190 ? -2.817 24.415 -27.333 1.00 37.72 190 ARG A O 1
ATOM 1499 N N . TYR A 1 191 ? -1.971 24.730 -25.274 1.00 36.31 191 TYR A N 1
ATOM 1500 C CA . TYR A 1 191 ? -2.682 25.969 -24.956 1.00 36.31 191 TYR A CA 1
ATOM 1501 C C . TYR A 1 191 ? -2.197 27.147 -25.817 1.00 36.31 191 TYR A C 1
ATOM 1503 O O . TYR A 1 191 ? -3.006 27.836 -26.433 1.00 36.31 191 TYR A O 1
ATOM 1511 N N . ALA A 1 192 ? -0.879 27.330 -25.949 1.00 34.12 192 ALA A N 1
ATOM 1512 C CA . ALA A 1 192 ? -0.266 28.342 -26.812 1.00 34.12 192 ALA A CA 1
ATOM 1513 C C . ALA A 1 192 ? -0.528 28.095 -28.311 1.00 34.12 192 ALA A C 1
ATOM 1515 O O . ALA A 1 192 ? -0.537 29.042 -29.094 1.00 34.12 192 ALA A O 1
ATOM 1516 N N . LEU A 1 193 ? -0.775 26.841 -28.704 1.00 33.62 193 LEU A N 1
ATOM 1517 C CA . LEU A 1 193 ? -1.183 26.417 -30.048 1.00 33.62 193 LEU A CA 1
ATOM 1518 C C . LEU A 1 193 ? -2.714 26.374 -30.239 1.00 33.62 193 LEU A C 1
ATOM 1520 O O . LEU A 1 193 ? -3.175 25.994 -31.312 1.00 33.62 193 LEU A O 1
ATOM 1524 N N . GLY A 1 194 ? -3.512 26.744 -29.229 1.00 30.70 194 GLY A N 1
ATOM 1525 C CA . GLY A 1 194 ? -4.976 26.838 -29.328 1.00 30.70 194 GLY A CA 1
ATOM 1526 C C . GLY A 1 194 ? -5.725 25.501 -29.422 1.00 30.70 194 GLY A C 1
ATOM 1527 O O . GLY A 1 194 ? -6.899 25.483 -29.784 1.00 30.70 194 GLY A O 1
ATOM 1528 N N . LEU A 1 195 ? -5.076 24.383 -29.086 1.00 35.81 195 LEU A N 1
ATOM 1529 C CA . LEU A 1 195 ? -5.634 23.026 -29.185 1.00 35.81 195 LEU A CA 1
ATOM 1530 C C . LEU A 1 195 ? -6.574 22.660 -28.022 1.00 35.81 195 LEU A C 1
ATOM 1532 O O . LEU A 1 195 ? -7.165 21.582 -28.022 1.00 35.81 195 LEU A O 1
ATOM 1536 N N . THR A 1 196 ? -6.749 23.551 -27.043 1.00 32.88 196 THR A N 1
ATOM 1537 C CA . THR A 1 196 ? -7.738 23.438 -25.961 1.00 32.88 196 THR A CA 1
ATOM 1538 C C . THR A 1 196 ? -8.370 24.806 -25.665 1.00 32.88 196 THR A C 1
ATOM 1540 O O . THR A 1 196 ? -7.680 25.823 -25.624 1.00 32.88 196 THR A O 1
ATOM 1543 N N . ARG A 1 197 ? -9.701 24.857 -25.465 1.00 31.16 197 ARG A N 1
ATOM 1544 C CA . ARG A 1 197 ? -10.423 26.081 -25.052 1.00 31.16 197 ARG A CA 1
ATOM 1545 C C . ARG A 1 197 ? -10.524 26.186 -23.523 1.00 31.16 197 ARG A C 1
ATOM 1547 O O . ARG A 1 197 ? -10.800 25.203 -22.839 1.00 31.16 197 ARG A O 1
ATOM 1554 N N . ASN A 1 198 ? -10.288 27.408 -23.047 1.00 33.56 198 ASN A N 1
ATOM 1555 C CA . ASN A 1 198 ? -10.146 27.872 -21.664 1.00 33.56 198 ASN A CA 1
ATOM 1556 C C . ASN A 1 198 ? -11.157 27.348 -20.628 1.00 33.56 198 ASN A C 1
ATOM 1558 O O . ASN A 1 198 ? -12.342 27.205 -20.920 1.00 33.56 198 ASN A O 1
ATOM 1562 N N . GLY A 1 199 ? -10.687 27.243 -19.376 1.00 29.86 199 GLY A N 1
ATOM 1563 C CA . GLY A 1 199 ? -11.488 27.613 -18.204 1.00 29.86 199 GLY A CA 1
ATOM 1564 C C . GLY A 1 199 ? -11.236 26.812 -16.923 1.00 29.86 199 GLY A C 1
ATOM 1565 O O . GLY A 1 199 ? -11.681 25.671 -16.843 1.00 29.86 199 GLY A O 1
ATOM 1566 N N . ALA A 1 200 ? -10.649 27.503 -15.934 1.00 26.81 200 ALA A N 1
ATOM 1567 C CA . ALA A 1 200 ? -10.646 27.268 -14.480 1.00 26.81 200 ALA A CA 1
ATOM 1568 C C . ALA A 1 200 ? -9.450 26.511 -13.861 1.00 26.81 200 ALA A C 1
ATOM 1570 O O . ALA A 1 200 ? -9.544 25.344 -13.498 1.00 26.81 200 ALA A O 1
ATOM 1571 N N . TYR A 1 201 ? -8.350 27.238 -13.637 1.00 28.66 201 TYR A N 1
ATOM 1572 C CA . TYR A 1 201 ? -7.510 27.044 -12.450 1.00 28.66 201 TYR A CA 1
ATOM 1573 C C . TYR A 1 201 ? -7.352 28.422 -11.796 1.00 28.66 201 TYR A C 1
ATOM 1575 O O . TYR A 1 201 ? -6.611 29.277 -12.283 1.00 28.66 201 TYR A O 1
ATOM 1583 N N . HIS A 1 202 ? -8.158 28.681 -10.768 1.00 27.17 202 HIS A N 1
ATOM 1584 C CA . HIS A 1 202 ? -7.962 29.798 -9.853 1.00 27.17 202 HIS A CA 1
ATOM 1585 C C . HIS A 1 202 ? -7.193 29.256 -8.651 1.00 27.17 202 HIS A C 1
ATOM 1587 O O . HIS A 1 202 ? -7.794 28.652 -7.775 1.00 27.17 202 HIS A O 1
ATOM 1593 N N . GLU A 1 203 ? -5.892 29.511 -8.584 1.00 30.98 203 GLU A N 1
ATOM 1594 C CA . GLU A 1 203 ? -5.168 29.520 -7.313 1.00 30.98 203 GLU A CA 1
ATOM 1595 C C . GLU A 1 203 ? -4.590 30.924 -7.143 1.00 30.98 203 GLU A C 1
ATOM 1597 O O . GLU A 1 203 ? -3.679 31.355 -7.854 1.00 30.98 203 GLU A O 1
ATOM 1602 N N . ARG A 1 204 ? -5.202 31.694 -6.236 1.00 27.48 204 ARG A N 1
ATOM 1603 C CA . ARG A 1 204 ? -4.559 32.876 -5.670 1.00 27.48 204 ARG A CA 1
ATOM 1604 C C . ARG A 1 204 ? -3.571 32.361 -4.623 1.00 27.48 204 ARG A C 1
ATOM 1606 O O . ARG A 1 204 ? -3.989 31.670 -3.706 1.00 27.48 204 ARG A O 1
ATOM 1613 N N . ARG A 1 205 ? -2.317 32.802 -4.764 1.00 35.22 205 ARG A N 1
ATOM 1614 C CA . ARG A 1 205 ? -1.171 32.672 -3.841 1.00 35.22 205 ARG A CA 1
ATOM 1615 C C . ARG A 1 205 ? -0.442 31.317 -3.806 1.00 35.22 205 ARG A C 1
ATOM 1617 O O . ARG A 1 205 ? -0.676 30.500 -2.934 1.00 35.22 205 ARG A O 1
ATOM 1624 N N . ALA A 1 206 ? 0.573 31.215 -4.668 1.00 23.84 206 ALA A N 1
ATOM 1625 C CA . ALA A 1 206 ? 1.927 30.755 -4.328 1.00 23.84 206 ALA A CA 1
ATOM 1626 C C . ALA A 1 206 ? 2.942 31.451 -5.277 1.00 23.84 206 ALA A C 1
ATOM 1628 O O . ALA A 1 206 ? 2.641 31.669 -6.453 1.00 23.84 206 ALA A O 1
ATOM 1629 N N . MET A 1 207 ? 4.079 31.916 -4.743 1.00 25.41 207 MET A N 1
ATOM 1630 C CA . MET A 1 207 ? 5.102 32.772 -5.390 1.00 25.41 207 MET A CA 1
ATOM 1631 C C . MET A 1 207 ? 6.095 31.989 -6.300 1.00 25.41 207 MET A C 1
ATOM 1633 O O . MET A 1 207 ? 5.823 30.858 -6.681 1.00 25.41 207 MET A O 1
ATOM 1637 N N . PRO A 1 208 ? 7.259 32.556 -6.689 1.00 28.41 208 PRO A N 1
ATOM 1638 C CA . PRO A 1 208 ? 7.467 33.533 -7.742 1.00 28.41 208 PRO A CA 1
ATOM 1639 C C . PRO A 1 208 ? 7.996 32.837 -9.007 1.00 28.41 208 PRO A C 1
ATOM 1641 O O . PRO A 1 208 ? 9.144 32.408 -9.106 1.00 28.41 208 PRO A O 1
ATOM 1644 N N . PHE A 1 209 ? 7.168 32.790 -10.044 1.00 32.00 209 PHE A N 1
ATOM 1645 C CA . PHE A 1 209 ? 7.614 32.409 -11.379 1.00 32.00 209 PHE A CA 1
ATOM 1646 C C . PHE A 1 209 ? 8.597 33.474 -11.894 1.00 32.00 209 PHE A C 1
ATOM 1648 O O . PHE A 1 209 ? 8.257 34.659 -11.918 1.00 32.00 209 PHE A O 1
ATOM 1655 N N . ASN A 1 210 ? 9.811 33.089 -12.306 1.00 31.64 210 ASN A N 1
ATOM 1656 C CA . ASN A 1 210 ? 10.828 34.030 -12.786 1.00 31.64 210 ASN A CA 1
ATOM 1657 C C . ASN A 1 210 ? 10.300 34.828 -13.998 1.00 31.64 210 ASN A C 1
ATOM 1659 O O . ASN A 1 210 ? 10.338 34.366 -15.146 1.00 31.64 210 ASN A O 1
ATOM 1663 N N . ARG A 1 211 ? 9.803 36.048 -13.733 1.00 30.61 211 ARG A N 1
ATOM 1664 C CA . ARG A 1 211 ? 9.177 36.951 -14.713 1.00 30.61 211 ARG A CA 1
ATOM 1665 C C . ARG A 1 211 ? 10.081 37.210 -15.921 1.00 30.61 211 ARG A C 1
ATOM 1667 O O . ARG A 1 211 ? 9.560 37.458 -17.007 1.00 30.61 211 ARG A O 1
ATOM 1674 N N . SER A 1 212 ? 11.407 37.084 -15.783 1.00 31.86 212 SER A N 1
ATOM 1675 C CA . SER A 1 212 ? 12.367 37.279 -16.881 1.00 31.86 212 SER A CA 1
ATOM 1676 C C . SER A 1 212 ? 12.254 36.218 -17.990 1.00 31.86 212 SER A C 1
ATOM 1678 O O . SER A 1 212 ? 12.395 36.543 -19.169 1.00 31.86 212 SER A O 1
ATOM 1680 N N . LYS A 1 213 ? 11.925 34.958 -17.664 1.00 31.36 213 LYS A N 1
ATOM 1681 C CA . LYS A 1 213 ? 11.814 33.870 -18.658 1.00 31.36 213 LYS A CA 1
ATOM 1682 C C . LYS A 1 213 ? 10.497 33.941 -19.436 1.00 31.36 213 LYS A C 1
ATOM 1684 O O . LYS A 1 213 ? 10.488 33.736 -20.649 1.00 31.36 213 LYS A O 1
ATOM 1689 N N . VAL A 1 214 ? 9.408 34.328 -18.768 1.00 33.38 214 VAL A N 1
ATOM 1690 C CA . VAL A 1 214 ? 8.096 34.555 -19.403 1.00 33.38 214 VAL A CA 1
ATOM 1691 C C . VAL A 1 214 ? 8.116 35.809 -20.273 1.00 33.38 214 VAL A C 1
ATOM 1693 O O . VAL A 1 214 ? 7.680 35.751 -21.418 1.00 33.38 214 VAL A O 1
ATOM 1696 N N . THR A 1 215 ? 8.711 36.909 -19.801 1.00 34.62 215 THR A N 1
ATOM 1697 C CA . THR A 1 215 ? 8.902 38.112 -20.632 1.00 34.62 215 THR A CA 1
ATOM 1698 C C . THR A 1 215 ? 9.843 37.858 -21.809 1.00 34.62 215 THR A C 1
ATOM 1700 O O . THR A 1 215 ? 9.630 38.423 -22.876 1.00 34.62 215 THR A O 1
ATOM 1703 N N . THR A 1 216 ? 10.831 36.966 -21.679 1.00 35.91 216 THR A N 1
ATOM 1704 C CA . THR A 1 216 ? 11.690 36.549 -22.802 1.00 35.91 216 THR A CA 1
ATOM 1705 C C . THR A 1 216 ? 10.911 35.753 -23.851 1.00 35.91 216 THR A C 1
ATOM 1707 O O . THR A 1 216 ? 11.038 36.042 -25.038 1.00 35.91 216 THR A O 1
ATOM 1710 N N . LEU A 1 217 ? 10.049 34.817 -23.439 1.00 35.22 217 LEU A N 1
ATOM 1711 C CA . LEU A 1 217 ? 9.178 34.055 -24.346 1.00 35.22 217 LEU A CA 1
ATOM 1712 C C . LEU A 1 217 ? 8.087 34.928 -24.985 1.00 35.22 217 LEU A C 1
ATOM 1714 O O . LEU A 1 217 ? 7.826 34.801 -26.178 1.00 35.22 217 LEU A O 1
ATOM 1718 N N . GLN A 1 218 ? 7.510 35.871 -24.236 1.00 35.91 218 GLN A N 1
ATOM 1719 C CA . GLN A 1 218 ? 6.561 36.862 -24.755 1.00 35.91 218 GLN A CA 1
ATOM 1720 C C . GLN A 1 218 ? 7.231 37.835 -25.734 1.00 35.91 218 GLN A C 1
ATOM 1722 O O . GLN A 1 218 ? 6.645 38.156 -26.763 1.00 35.91 218 GLN A O 1
ATOM 1727 N N . ARG A 1 219 ? 8.478 38.257 -25.478 1.00 38.53 219 ARG A N 1
ATOM 1728 C CA . ARG A 1 219 ? 9.274 39.079 -26.408 1.00 38.53 219 ARG A CA 1
ATOM 1729 C C . ARG A 1 219 ? 9.682 38.303 -27.660 1.00 38.53 219 ARG A C 1
ATOM 1731 O O . ARG A 1 219 ? 9.663 38.880 -28.741 1.00 38.53 219 ARG A O 1
ATOM 1738 N N . LEU A 1 220 ? 9.992 37.010 -27.545 1.00 36.84 220 LEU A N 1
ATOM 1739 C CA . LEU A 1 220 ? 10.245 36.118 -28.685 1.00 36.84 220 LEU A CA 1
ATOM 1740 C C . LEU A 1 220 ? 8.986 35.919 -29.537 1.00 36.84 220 LEU A C 1
ATOM 1742 O O . LEU A 1 220 ? 9.057 36.031 -30.758 1.00 36.84 220 LEU A O 1
ATOM 1746 N N . ALA A 1 221 ? 7.829 35.712 -28.906 1.00 36.31 221 ALA A N 1
ATOM 1747 C CA . ALA A 1 221 ? 6.542 35.616 -29.590 1.00 36.31 221 ALA A CA 1
ATOM 1748 C C . ALA A 1 221 ? 6.144 36.946 -30.257 1.00 36.31 221 ALA A C 1
ATOM 1750 O O . ALA A 1 221 ? 5.737 36.950 -31.416 1.00 36.31 221 ALA A O 1
ATOM 1751 N N . ALA A 1 222 ? 6.337 38.084 -29.582 1.00 35.75 222 ALA A N 1
ATOM 1752 C CA . ALA A 1 222 ? 6.082 39.417 -30.131 1.00 35.75 222 ALA A CA 1
ATOM 1753 C C . ALA A 1 222 ? 7.049 39.788 -31.272 1.00 35.75 222 ALA A C 1
ATOM 1755 O O . ALA A 1 222 ? 6.634 40.411 -32.246 1.00 35.75 222 ALA A O 1
ATOM 1756 N N . ALA A 1 223 ? 8.318 39.372 -31.202 1.00 37.28 223 ALA A N 1
ATOM 1757 C CA . ALA A 1 223 ? 9.289 39.563 -32.280 1.00 37.28 223 ALA A CA 1
ATOM 1758 C C . ALA A 1 223 ? 8.950 38.708 -33.512 1.00 37.28 223 ALA A C 1
ATOM 1760 O O . ALA A 1 223 ? 9.018 39.202 -34.635 1.00 37.28 223 ALA A O 1
ATOM 1761 N N . LEU A 1 224 ? 8.511 37.460 -33.314 1.00 35.03 224 LEU A N 1
ATOM 1762 C CA . LEU A 1 224 ? 8.028 36.590 -34.393 1.00 35.03 224 LEU A CA 1
ATOM 1763 C C . LEU A 1 224 ? 6.727 37.124 -35.024 1.00 35.03 224 LEU A C 1
ATOM 1765 O O . LEU A 1 224 ? 6.579 37.083 -36.245 1.00 35.03 224 LEU A O 1
ATOM 1769 N N . LEU A 1 225 ? 5.828 37.708 -34.223 1.00 34.78 225 LEU A N 1
ATOM 1770 C CA . LEU A 1 225 ? 4.621 38.402 -34.693 1.00 34.78 225 LEU A CA 1
ATOM 1771 C C . LEU A 1 225 ? 4.947 39.704 -35.449 1.00 34.78 225 LEU A C 1
ATOM 1773 O O . LEU A 1 225 ? 4.334 39.981 -36.478 1.00 34.78 225 LEU A O 1
ATOM 1777 N N . GLY A 1 226 ? 5.942 40.474 -34.998 1.00 35.22 226 GLY A N 1
ATOM 1778 C CA . GLY A 1 226 ? 6.386 41.709 -35.655 1.00 35.22 226 GLY A CA 1
ATOM 1779 C C . GLY A 1 226 ? 7.127 41.480 -36.978 1.00 35.22 226 GLY A C 1
ATOM 1780 O O . GLY A 1 226 ? 6.995 42.281 -37.904 1.00 35.22 226 GLY A O 1
ATOM 1781 N N . ILE A 1 227 ? 7.868 40.375 -37.101 1.00 36.44 227 ILE A N 1
ATOM 1782 C CA . ILE A 1 227 ? 8.538 39.971 -38.349 1.00 36.44 227 ILE A CA 1
ATOM 1783 C C . ILE A 1 227 ? 7.513 39.452 -39.369 1.00 36.44 227 ILE A C 1
ATOM 1785 O O . ILE A 1 227 ? 7.606 39.806 -40.544 1.00 36.44 227 ILE A O 1
ATOM 1789 N N . ALA A 1 228 ? 6.495 38.703 -38.926 1.00 31.86 228 ALA A N 1
ATOM 1790 C CA . ALA A 1 228 ? 5.394 38.239 -39.777 1.00 31.86 228 ALA A CA 1
ATOM 1791 C C . ALA A 1 228 ? 4.489 39.389 -40.269 1.00 31.86 228 ALA A C 1
ATOM 1793 O O . ALA A 1 228 ? 4.059 39.391 -41.418 1.00 31.86 228 ALA A O 1
ATOM 1794 N N . ALA A 1 229 ? 4.243 40.407 -39.435 1.00 32.59 229 ALA A N 1
ATOM 1795 C CA . ALA A 1 229 ? 3.470 41.588 -39.829 1.00 32.59 229 ALA A CA 1
ATOM 1796 C C . ALA A 1 229 ? 4.218 42.480 -40.840 1.00 32.59 229 ALA A C 1
ATOM 1798 O O . ALA A 1 229 ? 3.605 43.021 -41.756 1.00 32.59 229 ALA A O 1
ATOM 1799 N N . LYS A 1 230 ? 5.550 42.598 -40.724 1.00 36.78 230 LYS A N 1
ATOM 1800 C CA . LYS A 1 230 ? 6.376 43.356 -41.684 1.00 36.78 230 LYS A CA 1
ATOM 1801 C C . LYS A 1 230 ? 6.578 42.644 -43.021 1.00 36.78 230 LYS A C 1
ATOM 1803 O O . LYS A 1 230 ? 6.714 43.317 -44.034 1.00 36.78 230 LYS A O 1
ATOM 1808 N N . THR A 1 231 ? 6.575 41.313 -43.036 1.00 36.81 231 THR A N 1
ATOM 1809 C CA . THR A 1 231 ? 6.626 40.528 -44.282 1.00 36.81 231 THR A CA 1
ATOM 1810 C C . THR A 1 231 ? 5.271 40.483 -44.991 1.00 36.81 231 THR A C 1
ATOM 1812 O O . THR A 1 231 ? 5.244 40.505 -46.214 1.00 36.81 231 THR A O 1
ATOM 1815 N N . ALA A 1 232 ? 4.153 40.535 -44.257 1.00 33.38 232 ALA A N 1
ATOM 1816 C CA . ALA A 1 232 ? 2.815 40.654 -44.844 1.00 33.38 232 ALA A CA 1
ATOM 1817 C C . ALA A 1 232 ? 2.497 42.065 -45.389 1.00 33.38 232 ALA A C 1
ATOM 1819 O O . ALA A 1 232 ? 1.731 42.193 -46.338 1.00 33.38 232 ALA A O 1
ATOM 1820 N N . ALA A 1 233 ? 3.094 43.122 -44.826 1.00 33.91 233 ALA A N 1
ATOM 1821 C CA . ALA A 1 233 ? 2.892 44.504 -45.282 1.00 33.91 233 ALA A CA 1
ATOM 1822 C C . ALA A 1 233 ? 3.824 44.936 -46.437 1.00 33.91 233 ALA A C 1
ATOM 1824 O O . ALA A 1 233 ? 3.633 46.005 -47.006 1.00 33.91 233 ALA A O 1
ATOM 1825 N N . GLY A 1 234 ? 4.826 44.125 -46.796 1.00 35.00 234 GLY A N 1
ATOM 1826 C CA . GLY A 1 234 ? 5.805 44.433 -47.849 1.00 35.00 234 GLY A CA 1
ATOM 1827 C C . GLY A 1 234 ? 5.369 44.098 -49.282 1.00 35.00 234 GLY A C 1
ATOM 1828 O O . GLY A 1 234 ? 6.195 44.174 -50.183 1.00 35.00 234 GLY A O 1
ATOM 1829 N N . GLY A 1 235 ? 4.110 43.701 -49.498 1.00 32.78 235 GLY A N 1
ATOM 1830 C CA . GLY A 1 235 ? 3.598 43.241 -50.796 1.00 32.78 235 GLY A CA 1
ATOM 1831 C C . GLY A 1 235 ? 2.827 44.270 -51.631 1.00 32.78 235 GLY A C 1
ATOM 1832 O O . GLY A 1 235 ? 2.309 43.904 -52.678 1.00 32.78 235 GLY A O 1
ATOM 1833 N N . LEU A 1 236 ? 2.713 45.531 -51.203 1.00 30.95 236 LEU A N 1
ATOM 1834 C CA . LEU A 1 236 ? 2.029 46.576 -51.977 1.00 30.95 236 LEU A CA 1
ATOM 1835 C C . LEU A 1 236 ? 2.864 47.860 -51.961 1.00 30.95 236 LEU A C 1
ATOM 1837 O O . LEU A 1 236 ? 2.736 48.693 -51.067 1.00 30.95 236 LEU A O 1
ATOM 1841 N N . ALA A 1 237 ? 3.749 47.998 -52.947 1.00 34.84 237 ALA A N 1
ATOM 1842 C CA . ALA A 1 237 ? 4.328 49.283 -53.317 1.00 34.84 237 ALA 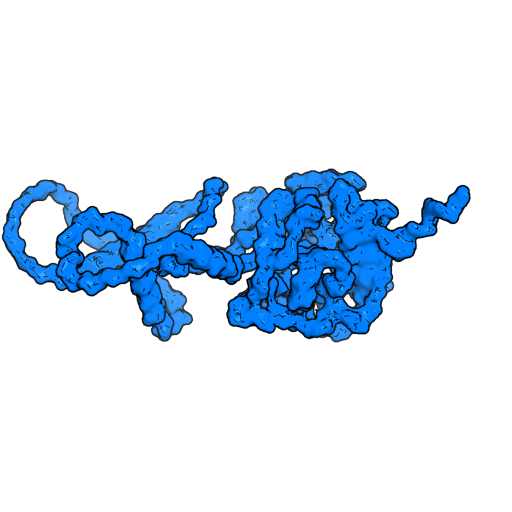A CA 1
ATOM 1843 C C . ALA A 1 237 ? 3.413 49.959 -54.350 1.00 34.84 237 ALA A C 1
ATOM 1845 O O . ALA A 1 237 ? 2.978 49.313 -55.300 1.00 34.84 237 ALA A O 1
ATOM 1846 N N . GLY A 1 238 ? 3.140 51.251 -54.167 1.00 27.61 238 GLY A N 1
ATOM 1847 C CA . GLY A 1 238 ? 2.361 52.060 -55.101 1.00 27.61 238 GLY A CA 1
ATOM 1848 C C . GLY A 1 238 ? 2.362 53.537 -54.710 1.00 27.61 238 GLY A C 1
ATOM 1849 O O . GLY A 1 238 ? 1.511 53.966 -53.945 1.00 27.61 238 GLY A O 1
ATOM 1850 N N . ASP A 1 239 ? 3.396 54.229 -55.188 1.00 33.50 239 ASP A N 1
ATOM 1851 C CA . ASP A 1 239 ? 3.524 55.633 -55.614 1.00 33.50 239 ASP A CA 1
ATOM 1852 C C . ASP A 1 239 ? 2.674 56.775 -54.996 1.00 33.50 239 ASP A C 1
ATOM 1854 O O . ASP A 1 239 ? 1.455 56.696 -54.875 1.00 33.50 239 ASP A O 1
ATOM 1858 N N . GLY A 1 240 ? 3.318 57.923 -54.722 1.00 28.20 240 GLY A N 1
ATOM 1859 C CA . GLY A 1 240 ? 2.608 59.178 -54.414 1.00 28.20 240 GLY A CA 1
ATOM 1860 C C . GLY A 1 240 ? 3.361 60.207 -53.556 1.00 28.20 240 GLY A C 1
ATOM 1861 O O . GLY A 1 240 ? 3.398 60.131 -52.331 1.00 28.20 240 GLY A O 1
ATOM 1862 N N . LYS A 1 241 ? 3.921 61.236 -54.205 1.00 31.58 241 LYS A N 1
ATOM 1863 C CA . LYS A 1 241 ? 4.570 62.427 -53.611 1.00 31.58 241 LYS A CA 1
ATOM 1864 C C . LYS A 1 241 ? 3.611 63.302 -52.765 1.00 31.58 241 LYS A C 1
ATOM 1866 O O . LYS A 1 241 ? 2.564 63.678 -53.275 1.00 31.58 241 LYS A O 1
ATOM 1871 N N . LYS A 1 242 ? 4.072 63.813 -51.602 1.00 28.72 242 LYS A N 1
ATOM 1872 C CA . LYS A 1 242 ? 4.231 65.258 -51.214 1.00 28.72 242 LYS A CA 1
ATOM 1873 C C . LYS A 1 242 ? 4.147 65.515 -49.681 1.00 28.72 242 LYS A C 1
ATOM 1875 O O . LYS A 1 242 ? 3.154 65.190 -49.057 1.00 28.72 242 LYS A O 1
ATOM 1880 N N . LYS A 1 243 ? 5.201 66.180 -49.147 1.00 29.58 243 LYS A N 1
ATOM 1881 C CA . LYS A 1 243 ? 5.297 67.246 -48.091 1.00 29.58 243 LYS A CA 1
ATOM 1882 C C . LYS A 1 243 ? 4.247 67.221 -46.935 1.00 29.58 243 LYS A C 1
ATOM 1884 O O . LYS A 1 243 ? 3.069 67.314 -47.217 1.00 29.58 243 LYS A O 1
ATOM 1889 N N . LYS A 1 244 ? 4.551 67.273 -45.619 1.00 27.31 244 LYS A N 1
ATOM 1890 C CA . LYS A 1 244 ? 5.258 68.335 -44.850 1.00 27.31 244 LYS A CA 1
ATOM 1891 C C . LYS A 1 244 ? 5.400 67.949 -43.340 1.00 27.31 244 LYS A C 1
ATOM 1893 O O . LYS A 1 244 ? 4.428 67.540 -42.726 1.00 27.31 244 LYS A O 1
ATOM 1898 N N . LYS A 1 245 ? 6.600 68.189 -42.779 1.00 30.56 245 LYS A N 1
ATOM 1899 C CA . LYS A 1 245 ? 7.009 68.644 -41.415 1.00 30.56 245 LYS A CA 1
ATOM 1900 C C . LYS A 1 245 ? 6.407 68.053 -40.111 1.00 30.56 245 LYS A C 1
ATOM 1902 O O . LYS A 1 245 ? 5.346 68.481 -39.680 1.00 30.56 245 LYS A O 1
ATOM 1907 N N . THR A 1 246 ? 7.266 67.362 -39.344 1.00 26.59 246 THR A N 1
ATOM 1908 C CA . THR A 1 246 ? 7.407 67.473 -37.866 1.00 26.59 246 THR A CA 1
ATOM 1909 C C . THR A 1 246 ? 8.893 67.339 -37.442 1.00 26.59 246 THR A C 1
ATOM 1911 O O . THR A 1 246 ? 9.648 66.573 -38.042 1.00 26.59 246 THR A O 1
ATOM 1914 N N . LYS A 1 247 ? 9.336 68.161 -36.469 1.00 27.75 247 LYS A N 1
ATOM 1915 C CA . LYS A 1 247 ? 10.699 68.246 -35.865 1.00 27.75 247 LYS A CA 1
ATOM 1916 C C . LYS A 1 247 ? 10.954 67.104 -34.831 1.00 27.75 247 LYS A C 1
ATOM 1918 O O . LYS A 1 247 ? 10.023 66.360 -34.549 1.00 27.75 247 LYS A O 1
ATOM 1923 N N . PRO A 1 248 ? 12.126 67.025 -34.156 1.00 39.12 248 PRO A N 1
ATOM 1924 C CA . PRO A 1 248 ? 13.411 66.514 -34.625 1.00 39.12 248 PRO A CA 1
ATOM 1925 C C . PRO A 1 248 ? 13.815 65.162 -33.982 1.00 39.12 248 PRO A C 1
ATOM 1927 O O . PRO A 1 248 ? 13.224 64.668 -33.027 1.00 39.12 248 PRO A O 1
ATOM 1930 N N . ARG A 1 249 ? 14.854 64.566 -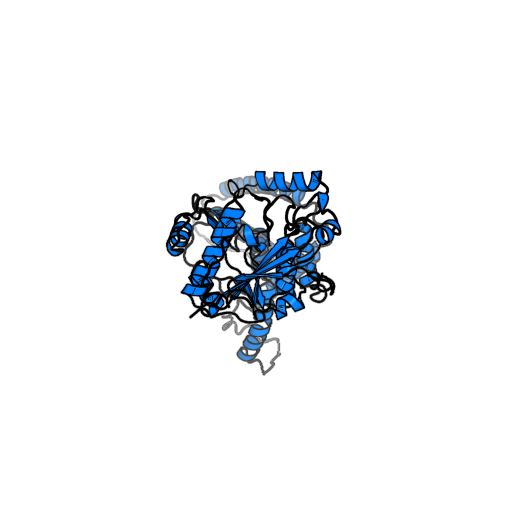34.579 1.00 33.62 249 ARG A N 1
ATOM 1931 C CA . ARG A 1 249 ? 15.367 63.195 -34.436 1.00 33.62 249 ARG A CA 1
ATOM 1932 C C . ARG A 1 249 ? 16.343 63.006 -33.266 1.00 33.62 249 ARG A C 1
ATOM 1934 O O . ARG A 1 249 ? 17.325 63.731 -33.172 1.00 33.62 249 ARG A O 1
ATOM 1941 N N . VAL A 1 250 ? 16.223 61.872 -32.573 1.00 36.41 250 VAL A N 1
ATOM 1942 C CA . VAL A 1 250 ? 17.394 61.074 -32.155 1.00 36.41 250 VAL A CA 1
ATOM 1943 C C . VAL A 1 250 ? 17.755 60.144 -33.327 1.00 36.41 250 VAL A C 1
ATOM 1945 O O . VAL A 1 250 ? 16.882 59.492 -33.902 1.00 36.41 250 VAL A O 1
ATOM 1948 N N . THR A 1 251 ? 19.017 60.143 -33.757 1.00 37.28 251 THR A N 1
ATOM 1949 C CA . THR A 1 251 ? 19.460 59.692 -35.091 1.00 37.28 251 THR A CA 1
ATOM 1950 C C . THR A 1 251 ? 19.464 58.167 -35.308 1.00 37.28 251 THR A C 1
ATOM 1952 O O . THR A 1 251 ? 19.923 57.367 -34.490 1.00 37.28 251 THR A O 1
ATOM 1955 N N . LEU A 1 252 ? 18.970 57.770 -36.488 1.00 34.25 252 LEU A N 1
ATOM 1956 C CA . LEU A 1 252 ? 18.734 56.401 -36.977 1.00 34.25 252 LEU A CA 1
ATOM 1957 C C . LEU A 1 252 ? 20.003 55.514 -37.023 1.00 34.25 252 LEU A C 1
ATOM 1959 O O . LEU A 1 252 ? 19.916 54.292 -36.900 1.00 34.25 252 LEU A O 1
ATOM 1963 N N . ALA A 1 253 ? 21.185 56.125 -37.144 1.00 33.22 253 ALA A N 1
ATOM 1964 C CA . ALA A 1 253 ? 22.467 55.432 -37.291 1.00 33.22 253 ALA A CA 1
ATOM 1965 C C . ALA A 1 253 ? 22.886 54.645 -36.032 1.00 33.22 253 ALA A C 1
ATOM 1967 O O . ALA A 1 253 ? 23.443 53.550 -36.134 1.00 33.22 253 ALA A O 1
ATOM 1968 N N . ARG A 1 254 ? 22.545 55.136 -34.830 1.00 32.41 254 ARG A N 1
ATOM 1969 C CA . ARG A 1 254 ? 22.871 54.457 -33.560 1.00 32.41 254 ARG A CA 1
ATOM 1970 C C . ARG A 1 254 ? 21.974 53.236 -33.312 1.00 32.41 254 ARG A C 1
ATOM 1972 O O . ARG A 1 254 ? 22.415 52.253 -32.723 1.00 32.41 254 ARG A O 1
ATOM 1979 N N . ARG A 1 255 ? 20.738 53.257 -33.831 1.00 32.34 255 ARG A N 1
ATOM 1980 C CA . ARG A 1 255 ? 19.797 52.121 -33.782 1.00 32.34 255 ARG A CA 1
ATOM 1981 C C . ARG A 1 255 ? 20.160 51.014 -34.779 1.00 32.34 255 ARG A C 1
ATOM 1983 O O . ARG A 1 255 ? 20.015 49.842 -34.444 1.00 32.34 255 ARG A O 1
ATOM 1990 N N . ALA A 1 256 ? 20.692 51.364 -35.952 1.00 32.66 256 ALA A N 1
ATOM 1991 C CA . ALA A 1 256 ? 21.115 50.388 -36.959 1.00 32.66 256 ALA A CA 1
ATOM 1992 C C . ALA A 1 256 ? 22.314 49.535 -36.494 1.00 32.66 256 ALA A C 1
ATOM 1994 O O . ALA A 1 256 ? 22.286 48.320 -36.659 1.00 32.66 256 ALA A O 1
ATOM 1995 N N . LYS A 1 257 ? 23.310 50.136 -35.820 1.00 31.62 257 LYS A N 1
ATOM 1996 C CA . LYS A 1 257 ? 24.527 49.444 -35.332 1.00 31.62 257 LYS A CA 1
ATOM 1997 C C . LYS A 1 257 ? 24.255 48.453 -34.178 1.00 31.62 257 LYS A C 1
ATOM 1999 O O . LYS A 1 257 ? 24.910 47.416 -34.051 1.00 31.62 257 LYS A O 1
ATOM 2004 N N . ILE A 1 258 ? 23.246 48.737 -33.350 1.00 36.81 258 ILE A N 1
ATOM 2005 C CA . ILE A 1 258 ? 22.779 47.839 -32.275 1.00 36.81 258 ILE A CA 1
ATOM 2006 C C . ILE A 1 258 ? 21.948 46.680 -32.856 1.00 36.81 258 ILE A C 1
ATOM 2008 O O . ILE A 1 258 ? 22.043 45.550 -32.377 1.00 36.81 258 ILE A O 1
ATOM 2012 N N . ALA A 1 259 ? 21.185 46.923 -33.927 1.00 31.69 259 ALA A N 1
ATOM 2013 C CA . ALA A 1 259 ? 20.394 45.890 -34.591 1.00 31.69 259 ALA A CA 1
ATOM 2014 C C . ALA A 1 259 ? 21.270 44.852 -35.323 1.00 31.69 259 ALA A C 1
ATOM 2016 O O . ALA A 1 259 ? 21.047 43.653 -35.161 1.00 31.69 259 ALA A O 1
ATOM 2017 N N . THR A 1 260 ? 22.313 45.265 -36.053 1.00 32.97 260 THR A N 1
ATOM 2018 C CA . THR A 1 260 ? 23.211 44.333 -36.770 1.00 32.97 260 THR A CA 1
ATOM 2019 C C . THR A 1 260 ? 24.028 43.441 -35.831 1.00 32.97 260 THR A C 1
ATOM 2021 O O . THR A 1 260 ? 24.185 42.248 -36.095 1.00 32.97 260 THR A O 1
ATOM 2024 N N . SER A 1 261 ? 24.469 43.959 -34.681 1.00 33.12 261 SER A N 1
ATOM 2025 C CA . SER A 1 261 ? 25.212 43.176 -33.676 1.00 33.12 261 SER A CA 1
ATOM 2026 C C . SER A 1 261 ? 24.332 42.209 -32.864 1.00 33.12 261 SER A C 1
ATOM 2028 O O . SER A 1 261 ? 24.817 41.179 -32.383 1.00 33.12 261 SER A O 1
ATOM 2030 N N . GLN A 1 262 ? 23.028 42.483 -32.733 1.00 34.66 262 GLN A N 1
ATOM 2031 C CA . GLN A 1 262 ? 22.060 41.556 -32.134 1.00 34.66 262 GLN A CA 1
ATOM 2032 C C . GLN A 1 262 ? 21.606 40.469 -33.119 1.00 34.66 262 GLN A C 1
ATOM 2034 O O . GLN A 1 262 ? 21.474 39.310 -32.718 1.00 34.66 262 GLN A O 1
ATOM 2039 N N . VAL A 1 263 ? 21.449 40.800 -34.405 1.00 32.47 263 VAL A N 1
ATOM 2040 C CA . VAL A 1 263 ? 21.088 39.840 -35.465 1.00 32.47 263 VAL A CA 1
ATOM 2041 C C . VAL A 1 263 ? 22.194 38.799 -35.679 1.00 32.47 263 VAL A C 1
ATOM 2043 O O . VAL A 1 263 ? 21.896 37.606 -35.713 1.00 32.47 263 VAL A O 1
ATOM 2046 N N . ALA A 1 264 ? 23.471 39.197 -35.696 1.00 34.09 264 ALA A N 1
ATOM 2047 C CA . ALA A 1 264 ? 24.597 38.259 -35.811 1.00 34.09 264 ALA A CA 1
ATOM 2048 C C . ALA A 1 264 ? 24.689 37.280 -34.616 1.00 34.09 264 ALA A C 1
ATOM 2050 O O . ALA A 1 264 ? 24.982 36.090 -34.773 1.00 34.09 264 ALA A O 1
ATOM 2051 N N . ARG A 1 265 ? 24.356 37.755 -33.408 1.00 33.62 265 ARG A N 1
ATOM 2052 C CA . ARG A 1 265 ? 24.328 36.954 -32.170 1.00 33.62 265 ARG A CA 1
ATOM 2053 C C . ARG A 1 265 ? 23.155 35.969 -32.143 1.00 33.62 265 ARG A C 1
ATOM 2055 O O . ARG A 1 265 ? 23.311 34.836 -31.687 1.00 33.62 265 ARG A O 1
ATOM 2062 N N . TYR A 1 266 ? 22.002 36.378 -32.673 1.00 32.81 266 TYR A N 1
ATOM 2063 C CA . TYR A 1 266 ? 20.824 35.523 -32.833 1.00 32.81 266 TYR A CA 1
ATOM 2064 C C . TYR A 1 266 ? 21.011 34.469 -33.930 1.00 32.81 266 TYR A C 1
ATOM 2066 O O . TYR A 1 266 ? 20.599 33.329 -33.735 1.00 32.81 266 TYR A O 1
ATOM 2074 N N . GLN A 1 267 ? 21.694 34.791 -35.032 1.00 33.94 267 GLN A N 1
ATOM 2075 C CA . GLN A 1 267 ? 22.006 33.829 -36.095 1.00 33.94 267 GLN A CA 1
ATOM 2076 C C . GLN A 1 267 ? 22.959 32.714 -35.628 1.00 33.94 267 GLN A C 1
ATOM 2078 O O . GLN A 1 267 ? 22.781 31.564 -36.030 1.00 33.94 267 GLN A O 1
ATOM 2083 N N . ARG A 1 268 ? 23.920 32.997 -34.730 1.00 36.31 268 ARG A N 1
ATOM 2084 C CA . ARG A 1 268 ? 24.750 31.950 -34.093 1.00 36.31 268 ARG A CA 1
ATOM 2085 C C . ARG A 1 268 ? 23.930 31.021 -33.191 1.00 36.31 268 ARG A C 1
ATOM 2087 O O . ARG A 1 268 ? 24.072 29.805 -33.291 1.00 36.31 268 ARG A O 1
ATOM 2094 N N . LYS A 1 269 ? 23.031 31.568 -32.363 1.00 35.72 269 LYS A N 1
ATOM 2095 C CA . LYS A 1 269 ? 22.157 30.770 -31.479 1.00 35.72 269 LYS A CA 1
ATOM 2096 C C . LYS A 1 269 ? 21.122 29.946 -32.260 1.00 35.72 269 LYS A C 1
ATOM 2098 O O . LYS A 1 269 ? 20.878 28.796 -31.911 1.00 35.72 269 LYS A O 1
ATOM 2103 N N . TRP A 1 270 ? 20.598 30.481 -33.365 1.00 33.50 270 TRP A N 1
ATOM 2104 C CA . TRP A 1 270 ? 19.703 29.766 -34.283 1.00 33.50 270 TRP A CA 1
ATOM 2105 C C . TRP A 1 270 ? 20.384 28.602 -35.020 1.00 33.50 270 TRP A C 1
ATOM 2107 O O . TRP A 1 270 ? 19.772 27.547 -35.172 1.00 33.50 270 TRP A O 1
ATOM 2117 N N . ARG A 1 271 ? 21.653 28.739 -35.438 1.00 35.66 271 ARG A N 1
ATOM 2118 C CA . ARG A 1 271 ? 22.415 27.626 -36.046 1.00 35.66 271 ARG A CA 1
ATOM 2119 C C . ARG A 1 271 ? 22.704 26.501 -35.046 1.00 35.66 271 ARG A C 1
ATOM 2121 O O . ARG A 1 271 ? 22.687 25.335 -35.431 1.00 35.66 271 ARG A O 1
ATOM 2128 N N . LEU A 1 272 ? 22.928 26.837 -33.773 1.00 39.91 272 LEU A N 1
ATOM 2129 C CA . LEU A 1 272 ? 23.112 25.860 -32.691 1.00 39.91 272 LEU A CA 1
ATOM 2130 C C . LEU A 1 272 ? 21.802 25.130 -32.353 1.00 39.91 272 LEU A C 1
ATOM 2132 O O . LEU A 1 272 ? 21.808 23.910 -32.224 1.00 39.91 272 LEU A O 1
ATOM 2136 N N . PHE A 1 273 ? 20.678 25.853 -32.321 1.00 35.62 273 PHE A N 1
ATOM 2137 C CA . PHE A 1 273 ? 19.337 25.283 -32.147 1.00 35.62 273 PHE A CA 1
ATOM 2138 C C . PHE A 1 273 ? 18.930 24.345 -33.298 1.00 35.62 273 PHE A C 1
ATOM 2140 O O . PHE A 1 273 ? 18.388 23.267 -33.074 1.00 35.62 273 PHE A O 1
ATOM 2147 N N . TRP A 1 274 ? 19.244 24.696 -34.549 1.00 34.28 274 TRP A N 1
ATOM 2148 C CA . TRP A 1 274 ? 18.997 23.794 -35.678 1.00 34.28 274 TRP A CA 1
ATOM 2149 C C . TRP A 1 274 ? 19.963 22.609 -35.729 1.00 34.28 274 TRP A C 1
ATOM 2151 O O . TRP A 1 274 ? 19.565 21.559 -36.220 1.00 34.28 274 TRP A O 1
ATOM 2161 N N . ARG A 1 275 ? 21.195 22.719 -35.203 1.00 35.69 275 ARG A N 1
ATOM 2162 C CA . ARG A 1 275 ? 22.094 21.559 -35.020 1.00 35.69 275 ARG A CA 1
ATOM 2163 C C . ARG A 1 275 ? 21.547 20.576 -33.982 1.00 35.69 275 ARG A C 1
ATOM 2165 O O . ARG A 1 275 ? 21.654 19.377 -34.216 1.00 35.69 275 ARG A O 1
ATOM 2172 N N . SER A 1 276 ? 20.916 21.051 -32.905 1.00 34.91 276 SER A N 1
ATOM 2173 C CA . SER A 1 276 ? 20.284 20.188 -31.894 1.00 34.91 276 SER A CA 1
ATOM 2174 C C . SER A 1 276 ? 18.927 19.612 -32.329 1.00 34.91 276 SER A C 1
ATOM 2176 O O . SER A 1 276 ? 18.557 18.531 -31.880 1.00 34.91 276 SER A O 1
ATOM 2178 N N . MET A 1 277 ? 18.221 20.262 -33.262 1.00 30.88 277 MET A N 1
ATOM 2179 C CA . MET A 1 277 ? 16.943 19.793 -33.832 1.00 30.88 277 MET A CA 1
ATOM 2180 C C . MET A 1 277 ? 17.078 18.805 -35.011 1.00 30.88 277 MET A C 1
ATOM 2182 O O . MET A 1 277 ? 16.065 18.326 -35.518 1.00 30.88 277 MET A O 1
ATOM 2186 N N . ARG A 1 278 ? 18.297 18.428 -35.438 1.00 30.95 278 ARG A N 1
ATOM 2187 C CA . ARG A 1 278 ? 18.538 17.499 -36.573 1.00 30.95 278 ARG A CA 1
ATOM 2188 C C . ARG A 1 278 ? 18.007 16.065 -36.389 1.00 30.95 278 ARG A C 1
ATOM 2190 O O . ARG A 1 278 ? 18.155 15.265 -37.305 1.00 30.95 278 ARG A O 1
ATOM 2197 N N . ARG A 1 279 ? 17.375 15.729 -35.259 1.00 39.56 279 ARG A N 1
ATOM 2198 C CA . ARG A 1 279 ? 16.741 14.414 -35.022 1.00 39.56 279 ARG A CA 1
ATOM 2199 C C . ARG A 1 279 ? 15.221 14.385 -35.226 1.00 39.56 279 ARG A C 1
ATOM 2201 O O . ARG A 1 279 ? 14.614 13.345 -35.002 1.00 39.56 279 ARG A O 1
ATOM 2208 N N . VAL A 1 280 ? 14.590 15.482 -35.651 1.00 36.09 280 VAL A N 1
ATOM 2209 C CA . VAL A 1 280 ? 13.166 15.476 -36.032 1.00 36.09 280 VAL A CA 1
ATOM 2210 C C . VAL A 1 280 ? 13.073 15.326 -37.551 1.00 36.09 280 VAL A C 1
ATOM 2212 O O . VAL A 1 280 ? 13.537 16.191 -38.293 1.00 36.09 280 VAL A O 1
ATOM 2215 N N . SER A 1 281 ? 12.534 14.197 -38.018 1.00 31.12 281 SER A N 1
ATOM 2216 C CA . SER A 1 281 ? 12.479 13.859 -39.446 1.00 31.12 281 SER A CA 1
ATOM 2217 C C . SER A 1 281 ? 11.686 14.897 -40.263 1.00 31.12 281 SER A C 1
ATOM 2219 O O . SER A 1 281 ? 10.662 15.428 -39.826 1.00 31.12 281 SER A O 1
ATOM 2221 N N . ARG A 1 282 ? 12.173 15.198 -41.476 1.00 34.03 282 ARG A N 1
ATOM 2222 C CA . ARG A 1 282 ? 11.638 16.226 -42.394 1.00 34.03 282 ARG A CA 1
ATOM 2223 C C . ARG A 1 282 ? 10.183 15.996 -42.844 1.00 34.03 282 ARG A C 1
ATOM 2225 O O . ARG A 1 282 ? 9.585 16.900 -43.417 1.00 34.03 282 ARG A O 1
ATOM 2232 N N . THR A 1 283 ? 9.596 14.836 -42.565 1.00 33.38 283 THR A N 1
ATOM 2233 C CA . THR A 1 283 ? 8.263 14.427 -43.037 1.00 33.38 283 THR A CA 1
ATOM 2234 C C . THR A 1 283 ? 7.101 14.975 -42.200 1.00 33.38 283 THR A C 1
ATOM 2236 O O . THR A 1 283 ? 5.973 15.000 -42.683 1.00 33.38 283 THR A O 1
ATOM 2239 N N . GLN A 1 284 ? 7.338 15.478 -40.980 1.00 34.84 284 GLN A N 1
ATOM 2240 C CA . GLN A 1 284 ? 6.259 15.949 -40.087 1.00 34.84 284 GLN A CA 1
ATOM 2241 C C . GLN A 1 284 ? 6.020 17.474 -40.098 1.00 34.84 284 GLN A C 1
ATOM 2243 O O . GLN A 1 284 ? 5.031 17.956 -39.543 1.00 34.84 284 GLN A O 1
ATOM 2248 N N . LEU A 1 285 ? 6.878 18.246 -40.771 1.00 33.44 285 LEU A N 1
ATOM 2249 C CA . LEU A 1 285 ? 6.793 19.714 -40.862 1.00 33.44 285 LEU A CA 1
ATOM 2250 C C . LEU A 1 285 ? 5.499 20.250 -41.525 1.00 33.44 285 LEU A C 1
ATOM 2252 O O . LEU A 1 285 ? 4.926 21.208 -40.995 1.00 33.44 285 LEU A O 1
ATOM 2256 N N . PRO A 1 286 ? 4.975 19.660 -42.621 1.00 34.91 286 PRO A N 1
ATOM 2257 C CA . PRO A 1 286 ? 3.782 20.188 -43.296 1.00 34.91 286 PRO A CA 1
ATOM 2258 C C . PRO A 1 286 ? 2.488 19.998 -42.491 1.00 34.91 286 PRO A C 1
ATOM 2260 O O . PRO A 1 286 ? 1.595 20.845 -42.529 1.00 34.91 286 PRO A O 1
ATOM 2263 N N . ALA A 1 287 ? 2.386 18.904 -41.730 1.00 33.97 287 ALA A N 1
ATOM 2264 C CA . ALA A 1 287 ? 1.217 18.595 -40.906 1.00 33.97 287 ALA A CA 1
ATOM 2265 C C . ALA A 1 287 ? 1.093 19.556 -39.713 1.00 33.97 287 ALA A C 1
ATOM 2267 O O . ALA A 1 287 ? 0.003 20.043 -39.412 1.00 33.97 287 ALA A O 1
ATOM 2268 N N . VAL A 1 288 ? 2.225 19.903 -39.094 1.00 34.50 288 VAL A N 1
ATOM 2269 C CA . VAL A 1 288 ? 2.291 20.887 -38.004 1.00 34.50 288 VAL A CA 1
ATOM 2270 C C . VAL A 1 288 ? 1.919 22.287 -38.508 1.00 34.50 288 VAL A C 1
ATOM 2272 O O . VAL A 1 288 ? 1.163 22.994 -37.844 1.00 34.50 288 VAL A O 1
ATOM 2275 N N . ALA A 1 289 ? 2.362 22.671 -39.710 1.00 35.47 289 ALA A N 1
ATOM 2276 C CA . ALA A 1 289 ? 2.015 23.960 -40.313 1.00 35.47 289 ALA A CA 1
ATOM 2277 C C . ALA A 1 289 ? 0.507 24.096 -40.614 1.00 35.47 289 ALA A C 1
ATOM 2279 O O . ALA A 1 289 ? -0.089 25.136 -40.323 1.00 35.47 289 ALA A O 1
ATOM 2280 N N . LYS A 1 290 ? -0.136 23.036 -41.129 1.00 33.81 290 LYS A N 1
ATOM 2281 C CA . LYS A 1 290 ? -1.591 23.010 -41.384 1.00 33.81 290 LYS A CA 1
ATOM 2282 C C . LYS A 1 290 ? -2.414 23.123 -40.093 1.00 33.81 290 LYS A C 1
ATOM 2284 O O . LYS A 1 290 ? -3.408 23.846 -40.061 1.00 33.81 290 LYS A O 1
ATOM 2289 N N . LEU A 1 291 ? -1.968 22.476 -39.016 1.00 34.41 291 LEU A N 1
ATOM 2290 C CA . LEU A 1 291 ? -2.614 22.524 -37.698 1.00 34.41 291 LEU A CA 1
ATOM 2291 C C . LEU A 1 291 ? -2.569 23.927 -37.070 1.00 34.41 291 LEU A C 1
ATOM 2293 O O . LEU A 1 291 ? -3.565 24.393 -36.517 1.00 34.41 291 LEU A O 1
ATOM 2297 N N . VAL A 1 292 ? -1.445 24.633 -37.223 1.00 37.81 292 VAL A N 1
ATOM 2298 C CA . VAL A 1 292 ? -1.280 26.018 -36.747 1.00 37.81 292 VAL A CA 1
ATOM 2299 C C . VAL A 1 292 ? -2.148 27.000 -37.547 1.00 37.81 292 VAL A C 1
ATOM 2301 O O . VAL A 1 292 ? -2.719 27.931 -36.974 1.00 37.81 292 VAL A O 1
ATOM 2304 N N . ALA A 1 293 ? -2.298 26.788 -38.858 1.00 37.06 293 ALA A N 1
ATOM 2305 C CA . ALA A 1 293 ? -3.155 27.616 -39.708 1.00 37.06 293 ALA A CA 1
ATOM 2306 C C . ALA A 1 293 ? -4.652 27.450 -39.376 1.00 37.06 293 ALA A C 1
ATOM 2308 O O . ALA A 1 293 ? -5.370 28.444 -39.258 1.00 37.06 293 ALA A O 1
ATOM 2309 N N . ALA A 1 294 ? -5.110 26.214 -39.146 1.00 35.62 294 ALA A N 1
ATOM 2310 C CA . ALA A 1 294 ? -6.492 25.924 -38.757 1.00 35.62 294 ALA A CA 1
ATOM 2311 C C . ALA A 1 294 ? -6.846 26.506 -37.374 1.00 35.62 294 ALA A C 1
ATOM 2313 O O . ALA A 1 294 ? -7.922 27.082 -37.194 1.00 35.62 294 ALA A O 1
ATOM 2314 N N . ALA A 1 295 ? -5.913 26.436 -36.417 1.00 35.44 295 ALA A N 1
ATOM 2315 C CA . ALA A 1 295 ? -6.072 27.042 -35.095 1.00 35.44 295 ALA A CA 1
ATOM 2316 C C . ALA A 1 295 ? -6.186 28.579 -35.168 1.00 35.44 295 ALA A C 1
ATOM 2318 O O . ALA A 1 295 ? -7.031 29.163 -34.488 1.00 35.44 295 ALA A O 1
ATOM 2319 N N . ARG A 1 296 ? -5.416 29.236 -36.053 1.00 37.47 296 ARG A N 1
ATOM 2320 C CA . ARG A 1 296 ? -5.510 30.688 -36.310 1.00 37.47 296 ARG A CA 1
ATOM 2321 C C . ARG A 1 296 ? -6.874 31.116 -36.856 1.00 37.47 296 ARG A C 1
ATOM 2323 O O . ARG A 1 296 ? -7.410 32.126 -36.402 1.00 37.47 296 ARG A O 1
ATOM 2330 N N . LEU A 1 297 ? -7.444 30.360 -37.796 1.00 35.16 297 LEU A N 1
ATOM 2331 C CA . LEU A 1 297 ? -8.741 30.685 -38.401 1.00 35.16 297 LEU A CA 1
ATOM 2332 C C . LEU A 1 297 ? -9.878 30.592 -37.367 1.00 35.16 297 LEU A C 1
ATOM 2334 O O . LEU A 1 297 ? -10.704 31.496 -37.255 1.00 35.16 297 LEU A O 1
ATOM 2338 N N . ALA A 1 298 ? -9.861 29.550 -36.531 1.00 34.72 298 ALA A N 1
ATOM 2339 C CA . ALA A 1 298 ? -10.841 29.356 -35.462 1.00 34.72 298 ALA A CA 1
ATOM 2340 C C . ALA A 1 298 ? -10.739 30.410 -34.340 1.00 34.72 298 ALA A C 1
ATOM 2342 O O . ALA A 1 298 ? -11.737 30.720 -33.685 1.00 34.72 298 ALA A O 1
ATOM 2343 N N . GLN A 1 299 ? -9.546 30.968 -34.111 1.00 33.22 299 GLN A N 1
ATOM 2344 C CA . GLN A 1 299 ? -9.301 31.997 -33.099 1.00 33.22 299 GLN A CA 1
ATOM 2345 C C . GLN A 1 299 ? -9.731 33.391 -33.585 1.00 33.22 299 GLN A C 1
ATOM 2347 O O . GLN A 1 299 ? -10.309 34.151 -32.808 1.00 33.22 299 GLN A O 1
ATOM 2352 N N . LEU A 1 300 ? -9.548 33.698 -34.873 1.00 35.03 300 LEU A N 1
ATOM 2353 C CA . LEU A 1 300 ? -10.046 34.926 -35.508 1.00 35.03 300 LEU A CA 1
ATOM 2354 C C . LEU A 1 300 ? -11.580 35.011 -35.505 1.00 35.03 300 LEU A C 1
ATOM 2356 O O . LEU A 1 300 ? -12.128 36.072 -35.226 1.00 35.03 300 LEU A O 1
ATOM 2360 N N . VAL A 1 301 ? -12.269 33.887 -35.726 1.00 37.50 301 VAL A N 1
ATOM 2361 C CA . VAL A 1 301 ? -13.744 33.815 -35.741 1.00 37.50 301 VAL A CA 1
ATOM 2362 C C . VAL A 1 301 ? -14.358 34.019 -34.348 1.00 37.50 301 VAL A C 1
ATOM 2364 O O . VAL A 1 301 ? -15.468 34.526 -34.231 1.00 37.50 301 VAL A O 1
ATOM 2367 N N . VAL A 1 302 ? -13.644 33.655 -33.278 1.00 33.78 302 VAL A N 1
ATOM 2368 C CA . VAL A 1 302 ? -14.160 33.714 -31.895 1.00 33.78 302 VAL A CA 1
ATOM 2369 C C . VAL A 1 302 ? -13.726 34.961 -31.126 1.00 33.78 302 VAL A C 1
ATOM 2371 O O . VAL A 1 302 ? -14.403 35.359 -30.183 1.00 33.78 302 VAL A O 1
ATOM 2374 N N . SER A 1 303 ? -12.645 35.620 -31.542 1.00 31.39 303 SER A N 1
ATOM 2375 C CA . SER A 1 303 ? -12.096 36.789 -30.838 1.00 31.39 303 SER A CA 1
ATOM 2376 C C . SER A 1 303 ? -12.665 38.130 -31.316 1.00 31.39 303 SER A C 1
ATOM 2378 O O . SER A 1 303 ? -12.147 39.176 -30.936 1.00 31.39 303 SER A O 1
ATOM 2380 N N . ALA A 1 304 ? -13.736 38.130 -32.117 1.00 33.34 304 ALA A N 1
ATOM 2381 C CA . ALA A 1 304 ? -14.389 39.348 -32.598 1.00 33.34 304 ALA A CA 1
ATOM 2382 C C . ALA A 1 304 ? -15.840 39.484 -32.082 1.00 33.34 304 ALA A C 1
ATOM 2384 O O . ALA A 1 304 ? -16.778 39.276 -32.849 1.00 33.34 304 ALA A O 1
ATOM 2385 N N . PRO A 1 305 ? -16.074 39.881 -30.813 1.00 34.53 305 PRO A N 1
ATOM 2386 C CA . PRO A 1 305 ? -17.429 40.141 -30.319 1.00 34.53 305 PRO A CA 1
ATOM 2387 C C . PRO A 1 305 ? -18.039 41.455 -30.844 1.00 34.53 305 PRO A C 1
ATOM 2389 O O . PRO A 1 305 ? -19.242 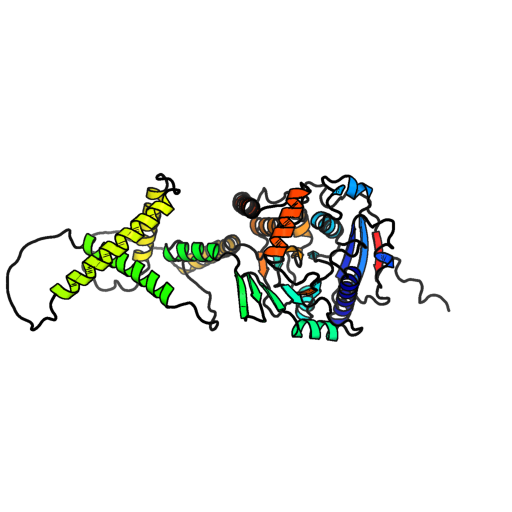41.644 -30.724 1.00 34.53 305 PRO A O 1
ATOM 2392 N N . ASN A 1 306 ? -17.240 42.359 -31.435 1.00 36.41 306 ASN A N 1
ATOM 2393 C CA . ASN A 1 306 ? -17.646 43.743 -31.736 1.00 36.41 306 ASN A CA 1
ATOM 2394 C C . ASN A 1 306 ? -17.407 44.191 -33.190 1.00 36.41 306 ASN A C 1
ATOM 2396 O O . ASN A 1 306 ? -17.056 45.339 -33.446 1.00 36.41 306 ASN A O 1
ATOM 2400 N N . LEU A 1 307 ? -17.690 43.338 -34.174 1.00 35.75 307 LEU A N 1
ATOM 2401 C CA . LEU A 1 307 ? -17.941 43.794 -35.551 1.00 35.75 307 LEU A CA 1
ATOM 2402 C C . LEU A 1 307 ? -19.434 44.124 -35.742 1.00 35.75 307 LEU A C 1
ATOM 2404 O O . LEU A 1 307 ? -20.112 43.613 -36.626 1.00 35.75 307 LEU A O 1
ATOM 2408 N N . LYS A 1 308 ? -19.954 45.033 -34.907 1.00 35.09 308 LYS A N 1
ATOM 2409 C CA . LYS A 1 308 ? -21.177 45.803 -35.187 1.00 35.09 308 LYS A CA 1
ATOM 2410 C C . LYS A 1 308 ? -20.818 47.282 -35.340 1.00 35.09 308 LYS A C 1
ATOM 2412 O O . LYS A 1 308 ? -21.154 48.095 -34.493 1.00 35.09 308 LYS A O 1
ATOM 2417 N N . ARG A 1 309 ? -20.113 47.599 -36.432 1.00 34.34 309 ARG A N 1
ATOM 2418 C CA . ARG A 1 309 ? -20.244 48.812 -37.275 1.00 34.34 309 ARG A CA 1
ATOM 2419 C C . ARG A 1 309 ? -19.102 48.856 -38.300 1.00 34.34 309 ARG A C 1
ATOM 2421 O O . ARG A 1 309 ? -18.275 49.752 -38.326 1.00 34.34 309 ARG A O 1
ATOM 2428 N N . SER A 1 310 ? -19.115 47.906 -39.223 1.00 29.23 310 SER A N 1
ATOM 2429 C CA . SER A 1 310 ? -18.744 48.203 -40.605 1.00 29.23 310 SER A CA 1
ATOM 2430 C C . SER A 1 310 ? -19.819 47.590 -41.489 1.00 29.23 310 SER A C 1
ATOM 2432 O O . SER A 1 310 ? -19.733 46.480 -42.006 1.00 29.23 310 SER A O 1
ATOM 2434 N N . ARG A 1 311 ? -20.894 48.362 -41.657 1.00 27.92 311 ARG A N 1
ATOM 2435 C CA . ARG A 1 311 ? -22.012 48.111 -42.580 1.00 27.92 311 ARG A CA 1
ATOM 2436 C C . ARG A 1 311 ? -21.571 48.166 -44.061 1.00 27.92 311 ARG A C 1
ATOM 2438 O O . ARG A 1 311 ? -22.383 48.432 -44.934 1.00 27.92 311 ARG A O 1
ATOM 2445 N N . VAL A 1 312 ? -20.286 47.930 -44.339 1.00 31.62 312 VAL A N 1
ATOM 2446 C CA . VAL A 1 312 ? -19.630 48.123 -45.639 1.00 31.62 312 VAL A CA 1
ATOM 2447 C C . VAL A 1 312 ? -19.065 46.812 -46.207 1.00 31.62 312 VAL A C 1
ATOM 2449 O O . VAL A 1 312 ? -18.779 46.759 -47.394 1.00 31.62 312 VAL A O 1
ATOM 2452 N N . TRP A 1 313 ? -18.995 45.713 -45.440 1.00 28.75 313 TRP A N 1
ATOM 2453 C CA . TRP A 1 313 ? -18.454 44.439 -45.961 1.00 28.75 313 TRP A CA 1
ATOM 2454 C C . TRP A 1 313 ? -19.443 43.260 -46.040 1.00 28.75 313 TRP A C 1
ATOM 2456 O O . TRP A 1 313 ? -19.104 42.214 -46.578 1.00 28.75 313 TRP A O 1
ATOM 2466 N N . MET A 1 314 ? -20.693 43.426 -45.591 1.00 25.64 314 MET A N 1
ATOM 2467 C CA . MET A 1 314 ? -21.768 42.422 -45.729 1.00 25.64 314 MET A CA 1
ATOM 2468 C C . MET A 1 314 ? -22.865 42.883 -46.701 1.00 25.64 314 MET A C 1
ATOM 2470 O O . MET A 1 314 ? -24.044 42.919 -46.365 1.00 25.64 314 MET A O 1
ATOM 2474 N N . LYS A 1 315 ? -22.483 43.263 -47.924 1.00 27.61 315 LYS A N 1
ATOM 2475 C CA . LYS A 1 315 ? -23.430 43.448 -49.043 1.00 27.61 315 LYS A CA 1
ATOM 2476 C C . LYS A 1 315 ? -23.241 42.439 -50.184 1.00 27.61 315 LYS A C 1
ATOM 2478 O O . LYS A 1 315 ? -23.921 42.559 -51.194 1.00 27.61 315 LYS A O 1
ATOM 2483 N N . ARG A 1 316 ? -22.355 41.437 -50.051 1.00 30.31 316 ARG A N 1
ATOM 2484 C CA . ARG A 1 316 ? -22.022 40.525 -51.167 1.00 30.31 316 ARG A CA 1
ATOM 2485 C C . ARG A 1 316 ? -22.105 39.018 -50.920 1.00 30.31 316 ARG A C 1
ATOM 2487 O O . ARG A 1 316 ? -21.787 38.261 -51.825 1.00 30.31 316 ARG A O 1
ATOM 2494 N N . SER A 1 317 ? -22.611 38.549 -49.785 1.00 29.52 317 SER A N 1
ATOM 2495 C CA . SER A 1 317 ? -22.783 37.103 -49.575 1.00 29.52 317 SER A CA 1
ATOM 2496 C C . SER A 1 317 ? -24.095 36.799 -48.856 1.00 29.52 317 SER A C 1
ATOM 2498 O O . SER A 1 317 ? -24.197 36.901 -47.636 1.00 29.52 317 SER A O 1
ATOM 2500 N N . ARG A 1 318 ? -25.115 36.462 -49.656 1.00 32.09 318 ARG A N 1
ATOM 2501 C CA . ARG A 1 318 ? -26.420 35.922 -49.249 1.00 32.09 318 ARG A CA 1
ATOM 2502 C C . ARG A 1 318 ? -26.246 34.513 -48.668 1.00 32.09 318 ARG A C 1
ATOM 2504 O O . ARG A 1 318 ? -26.253 33.568 -49.443 1.00 32.09 318 ARG A O 1
ATOM 2511 N N . ILE A 1 319 ? -26.130 34.348 -47.349 1.00 27.23 319 ILE A N 1
ATOM 2512 C CA . ILE A 1 319 ? -26.420 33.059 -46.687 1.00 27.23 319 ILE A CA 1
ATOM 2513 C C . ILE A 1 319 ? -27.057 33.340 -45.317 1.00 27.23 319 ILE A C 1
ATOM 2515 O O . ILE A 1 319 ? -26.431 33.945 -44.449 1.00 27.23 319 ILE A O 1
ATOM 2519 N N . TRP A 1 320 ? -28.306 32.904 -45.132 1.00 22.64 320 TRP A N 1
ATOM 2520 C CA . TRP A 1 320 ? -29.070 32.952 -43.879 1.00 22.64 320 TRP A CA 1
ATOM 2521 C C . TRP A 1 320 ? -29.463 31.512 -43.514 1.00 22.64 320 TRP A C 1
ATOM 2523 O O . TRP A 1 320 ? -29.990 30.811 -44.372 1.00 22.64 320 TRP A O 1
ATOM 2533 N N . ILE A 1 321 ? -29.190 31.051 -42.285 1.00 28.62 321 ILE A N 1
ATOM 2534 C CA . ILE A 1 321 ? -29.639 29.736 -41.783 1.00 28.62 321 ILE A CA 1
ATOM 2535 C C . ILE A 1 321 ? -30.304 29.941 -40.407 1.00 28.62 321 ILE A C 1
ATOM 2537 O O . ILE A 1 321 ? -29.606 30.303 -39.455 1.00 28.62 321 ILE A O 1
ATOM 2541 N N . PRO A 1 322 ? -31.627 29.734 -40.266 1.00 24.88 322 PRO A N 1
ATOM 2542 C CA . PRO A 1 322 ? -32.330 29.867 -38.990 1.00 24.88 322 PRO A CA 1
ATOM 2543 C C . PRO A 1 322 ? -32.266 28.569 -38.155 1.00 24.88 322 PRO A C 1
ATOM 2545 O O . PRO A 1 322 ? -32.405 27.478 -38.698 1.00 24.88 322 PRO A O 1
ATOM 2548 N N . GLY A 1 323 ? -32.069 28.681 -36.827 1.00 31.88 323 GLY A N 1
ATOM 2549 C CA . GLY A 1 323 ? -32.220 27.557 -35.871 1.00 31.88 323 GLY A CA 1
ATOM 2550 C C . GLY A 1 323 ? -31.134 27.368 -34.792 1.00 31.88 323 GLY A C 1
ATOM 2551 O O . GLY A 1 323 ? -31.219 26.444 -33.987 1.00 31.88 323 GLY A O 1
ATOM 2552 N N . TRP A 1 324 ? -30.101 28.212 -34.725 1.00 29.42 324 TRP A N 1
ATOM 2553 C CA . TRP A 1 324 ? -28.993 28.047 -33.770 1.00 29.42 324 TRP A CA 1
ATOM 2554 C C . TRP A 1 324 ? -29.282 28.671 -32.391 1.00 29.42 324 TRP A C 1
ATOM 2556 O O . TRP A 1 324 ? -29.071 29.866 -32.192 1.00 29.42 324 TRP A O 1
ATOM 2566 N N . GLN A 1 325 ? -29.693 27.867 -31.401 1.00 35.59 325 GLN A N 1
ATOM 2567 C CA . GLN A 1 325 ? -29.707 28.280 -29.986 1.00 35.59 325 GLN A CA 1
ATOM 2568 C C . GLN A 1 325 ? -28.471 27.737 -29.222 1.00 35.59 325 GLN A C 1
ATOM 2570 O O . GLN A 1 325 ? -28.384 26.536 -28.958 1.00 35.59 325 GLN A O 1
ATOM 2575 N N . PRO A 1 326 ? -27.513 28.591 -28.794 1.00 36.56 326 PRO A N 1
ATOM 2576 C CA . PRO A 1 326 ? -26.205 28.169 -28.254 1.00 36.56 326 PRO A CA 1
ATOM 2577 C C . PRO A 1 326 ? -26.235 27.355 -26.946 1.00 36.56 326 PRO A C 1
ATOM 2579 O O . PRO A 1 326 ? -25.272 26.662 -26.611 1.00 36.56 326 PRO A O 1
ATOM 2582 N N . ARG A 1 327 ? -27.323 27.442 -26.169 1.00 31.45 327 ARG A N 1
ATOM 2583 C CA . ARG A 1 327 ? -27.383 26.932 -24.785 1.00 31.45 327 ARG A CA 1
ATOM 2584 C C . ARG A 1 327 ? -27.648 25.422 -24.673 1.00 31.45 327 ARG A C 1
ATOM 2586 O O . ARG A 1 327 ? -27.297 24.826 -23.653 1.00 31.45 327 ARG A O 1
ATOM 2593 N N . SER A 1 328 ? -28.241 24.790 -25.687 1.00 33.00 328 SER A N 1
ATOM 2594 C CA . SER A 1 328 ? -28.493 23.336 -25.713 1.00 33.00 328 SER A CA 1
ATOM 2595 C C . SER A 1 328 ? -27.243 22.556 -26.142 1.00 33.00 328 SER A C 1
ATOM 2597 O O . SER A 1 328 ? -26.875 21.560 -25.515 1.00 33.00 328 SER A O 1
ATOM 2599 N N . ILE A 1 329 ? -26.519 23.084 -27.131 1.00 36.84 329 ILE A N 1
ATOM 2600 C CA . ILE A 1 329 ? -25.253 22.550 -27.642 1.00 36.84 329 ILE A CA 1
ATOM 2601 C C . ILE A 1 329 ? -24.150 22.655 -26.583 1.00 36.84 329 ILE A C 1
ATOM 2603 O O . ILE A 1 329 ? -23.447 21.677 -26.352 1.00 36.84 329 ILE A O 1
ATOM 2607 N N . ALA A 1 330 ? -24.049 23.775 -25.858 1.00 31.52 330 ALA A N 1
ATOM 2608 C CA . ALA A 1 330 ? -23.055 23.951 -24.795 1.00 31.52 330 ALA A CA 1
ATOM 2609 C C . ALA A 1 330 ? -23.219 22.956 -23.627 1.00 31.52 330 ALA A C 1
ATOM 2611 O O . ALA A 1 330 ? -22.221 22.474 -23.096 1.00 31.52 330 ALA A O 1
ATOM 2612 N N . ARG A 1 331 ? -24.454 22.580 -23.257 1.00 33.28 331 ARG A N 1
ATOM 2613 C CA . ARG A 1 331 ? -24.713 21.549 -22.228 1.00 33.28 331 ARG A CA 1
ATOM 2614 C C . ARG A 1 331 ? -24.441 20.127 -22.724 1.00 33.28 331 ARG A C 1
ATOM 2616 O O . ARG A 1 331 ? -23.979 19.291 -21.948 1.00 33.28 331 ARG A O 1
ATOM 2623 N N . ARG A 1 332 ? -24.707 19.835 -24.004 1.00 31.45 332 ARG A N 1
ATOM 2624 C CA . ARG A 1 332 ? -24.387 18.533 -24.623 1.00 31.45 332 ARG A CA 1
ATOM 2625 C C . ARG A 1 332 ? -22.875 18.366 -24.829 1.00 31.45 332 ARG A C 1
ATOM 2627 O O . ARG A 1 332 ? -22.326 17.342 -24.437 1.00 31.45 332 ARG A O 1
ATOM 2634 N N . LEU A 1 333 ? -22.1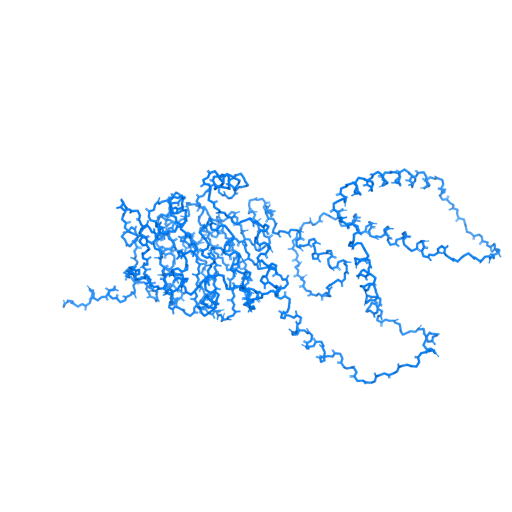89 19.403 -25.319 1.00 31.09 333 LEU A N 1
ATOM 2635 C CA . LEU A 1 333 ? -20.725 19.466 -25.409 1.00 31.09 333 LEU A CA 1
ATOM 2636 C C . LEU A 1 333 ? -20.063 19.487 -24.032 1.00 31.09 333 LEU A C 1
ATOM 2638 O O . LEU A 1 333 ? -19.046 18.836 -23.864 1.00 31.09 333 LEU A O 1
ATOM 2642 N N . GLY A 1 334 ? -20.635 20.162 -23.034 1.00 31.48 334 GLY A N 1
ATOM 2643 C CA . GLY A 1 334 ? -20.108 20.175 -21.667 1.00 31.48 334 GLY A CA 1
ATOM 2644 C C . GLY A 1 334 ? -20.062 18.782 -21.035 1.00 31.48 334 GLY A C 1
ATOM 2645 O O . GLY A 1 334 ? -19.058 18.426 -20.429 1.00 31.48 334 GLY A O 1
ATOM 2646 N N . ARG A 1 335 ? -21.094 17.954 -21.250 1.00 34.56 335 ARG A N 1
ATOM 2647 C CA . ARG A 1 335 ? -21.115 16.552 -20.789 1.00 34.56 335 ARG A CA 1
ATOM 2648 C C . ARG A 1 335 ? -20.146 15.657 -21.573 1.00 34.56 335 ARG A C 1
ATOM 2650 O O . ARG A 1 335 ? -19.383 14.915 -20.960 1.00 34.56 335 ARG A O 1
ATOM 2657 N N . LEU A 1 336 ? -20.091 15.801 -22.900 1.00 31.52 336 LEU A N 1
ATOM 2658 C CA . LEU A 1 336 ? -19.142 15.084 -23.771 1.00 31.52 336 LEU A CA 1
ATOM 2659 C C . LEU A 1 336 ? -17.670 15.469 -23.525 1.00 31.52 336 LEU A C 1
ATOM 2661 O O . LEU A 1 336 ? -16.780 14.628 -23.632 1.00 31.52 336 LEU A O 1
ATOM 2665 N N . LEU A 1 337 ? -17.397 16.731 -23.185 1.00 32.72 337 LEU A N 1
ATOM 2666 C CA . LEU A 1 337 ? -16.052 17.243 -22.919 1.00 32.72 337 LEU A CA 1
ATOM 2667 C C . LEU A 1 337 ? -15.614 17.012 -21.470 1.00 32.72 337 LEU A C 1
ATOM 2669 O O . LEU A 1 337 ? -14.433 16.766 -21.256 1.00 32.72 337 LEU A O 1
ATOM 2673 N N . ASN A 1 338 ? -16.516 17.032 -20.482 1.00 34.25 338 ASN A N 1
ATOM 2674 C CA . ASN A 1 338 ? -16.161 16.692 -19.098 1.00 34.25 338 ASN A CA 1
ATOM 2675 C C . ASN A 1 338 ? -15.837 15.201 -18.937 1.00 34.25 338 ASN A C 1
ATOM 2677 O O . ASN A 1 338 ? -14.841 14.887 -18.293 1.00 34.25 338 ASN A O 1
ATOM 2681 N N . GLY A 1 339 ? -16.581 14.303 -19.596 1.00 34.44 339 GLY A N 1
ATOM 2682 C CA . GLY A 1 339 ? -16.248 12.871 -19.625 1.00 34.44 339 GLY A CA 1
ATOM 2683 C C . GLY A 1 339 ? -14.923 12.562 -20.340 1.00 34.44 339 GLY A C 1
ATOM 2684 O O . GLY A 1 339 ? -14.233 11.618 -19.983 1.00 34.44 339 GLY A O 1
ATOM 2685 N N . ARG A 1 340 ? -14.515 13.395 -21.312 1.00 36.59 340 ARG A N 1
ATOM 2686 C CA . ARG A 1 340 ? -13.204 13.298 -21.988 1.00 36.59 340 ARG A CA 1
ATOM 2687 C C . ARG A 1 340 ? -12.070 14.035 -21.264 1.00 36.59 340 ARG A C 1
ATOM 2689 O O . ARG A 1 340 ? -10.907 13.729 -21.503 1.00 36.59 340 ARG A O 1
ATOM 2696 N N . ARG A 1 341 ? -12.361 14.999 -20.384 1.00 36.38 341 ARG A N 1
ATOM 2697 C CA . ARG A 1 341 ? -11.347 15.761 -19.626 1.00 36.38 341 ARG A CA 1
ATOM 2698 C C . ARG A 1 341 ? -10.655 14.912 -18.560 1.00 36.38 341 ARG A C 1
ATOM 2700 O O . ARG A 1 341 ? -9.445 15.047 -18.400 1.00 36.38 341 ARG A O 1
ATOM 2707 N N . THR A 1 342 ? -11.383 14.023 -17.886 1.00 40.78 342 THR A N 1
ATOM 2708 C CA . THR A 1 342 ? -10.809 13.045 -16.941 1.00 40.78 342 THR A CA 1
ATOM 2709 C C . THR A 1 342 ? -9.888 12.044 -17.636 1.00 40.78 342 THR A C 1
ATOM 2711 O O . THR A 1 342 ? -8.879 11.667 -17.056 1.00 40.78 342 THR A O 1
ATOM 2714 N N . MET A 1 343 ? -10.164 11.694 -18.898 1.00 46.56 343 MET A N 1
ATOM 2715 C CA . MET A 1 343 ? -9.304 10.837 -19.731 1.00 46.56 343 MET A CA 1
ATOM 2716 C C . MET A 1 343 ? -8.016 11.525 -20.225 1.00 46.56 343 MET A C 1
ATOM 2718 O O . MET A 1 343 ? -7.085 10.851 -20.651 1.00 46.56 343 MET A O 1
ATOM 2722 N N . LEU A 1 344 ? -7.929 12.862 -20.201 1.00 51.72 344 LEU A N 1
ATOM 2723 C CA . LEU A 1 344 ? -6.766 13.600 -20.723 1.00 51.72 344 LEU A CA 1
ATOM 2724 C C . LEU A 1 344 ? -5.712 13.939 -19.659 1.00 51.72 344 LEU A C 1
ATOM 2726 O O . LEU A 1 344 ? -4.591 14.307 -20.020 1.00 51.72 344 LEU A O 1
ATOM 2730 N N . ARG A 1 345 ? -6.051 13.855 -18.367 1.00 68.38 345 ARG A N 1
ATOM 2731 C CA . ARG A 1 345 ? -5.127 14.146 -17.261 1.00 68.38 345 ARG A CA 1
ATOM 2732 C C . ARG A 1 345 ? -4.561 12.833 -16.715 1.00 68.38 345 ARG A C 1
ATOM 2734 O O . ARG A 1 345 ? -5.353 12.040 -16.230 1.00 68.38 345 ARG A O 1
ATOM 2741 N N . PRO A 1 346 ? -3.238 12.603 -16.721 1.00 76.12 346 PRO A N 1
ATOM 2742 C CA . PRO A 1 346 ? -2.668 11.400 -16.117 1.00 76.12 346 PRO A CA 1
ATOM 2743 C C . PRO A 1 346 ? -3.056 11.255 -14.630 1.00 76.12 346 PRO A C 1
ATOM 2745 O O . PRO A 1 346 ? -3.093 12.276 -13.922 1.00 76.12 346 PRO A O 1
ATOM 2748 N N . PRO A 1 347 ? -3.317 10.029 -14.140 1.00 87.06 347 PRO A N 1
ATOM 2749 C CA . PRO A 1 347 ? -3.666 9.793 -12.745 1.00 87.06 347 PRO A CA 1
ATOM 2750 C C . PRO A 1 347 ? -2.517 10.151 -11.799 1.00 87.06 347 PRO A C 1
ATOM 2752 O O . PRO A 1 347 ? -1.339 10.178 -12.176 1.00 87.06 347 PRO A O 1
ATOM 2755 N N . HIS A 1 348 ? -2.871 10.444 -10.553 1.00 90.00 348 HIS A N 1
ATOM 2756 C CA . HIS A 1 348 ? -1.976 10.571 -9.418 1.00 90.00 348 HIS A CA 1
ATOM 2757 C C . HIS A 1 348 ? -1.315 9.222 -9.142 1.00 90.00 348 HIS A C 1
ATOM 2759 O O . HIS A 1 348 ? -1.892 8.312 -8.566 1.00 90.00 348 HIS A O 1
ATOM 2765 N N . THR A 1 349 ? -0.048 9.139 -9.508 1.00 91.06 349 THR A N 1
ATOM 2766 C CA . THR A 1 349 ? 0.751 7.914 -9.513 1.00 91.06 349 THR A CA 1
ATOM 2767 C C . THR A 1 349 ? 2.039 8.100 -8.692 1.00 91.06 349 THR A C 1
ATOM 2769 O O . THR A 1 349 ? 2.871 7.208 -8.619 1.00 91.06 349 THR A O 1
ATOM 2772 N N . MET A 1 350 ? 2.206 9.251 -8.022 1.00 87.75 350 MET A N 1
ATOM 2773 C CA . MET A 1 350 ? 3.224 9.376 -6.974 1.00 87.75 350 MET A CA 1
ATOM 2774 C C . MET A 1 350 ? 2.825 8.497 -5.795 1.00 87.75 350 MET A C 1
ATOM 2776 O O . MET A 1 350 ? 1.672 8.573 -5.367 1.00 87.75 350 MET A O 1
ATOM 2780 N N . ALA A 1 351 ? 3.760 7.666 -5.327 1.00 90.19 351 ALA A N 1
ATOM 2781 C CA . ALA A 1 351 ? 3.556 6.741 -4.215 1.00 90.19 351 ALA A CA 1
ATOM 2782 C C . ALA A 1 351 ? 2.241 5.939 -4.328 1.00 90.19 351 ALA A C 1
ATOM 2784 O O . ALA A 1 351 ? 1.497 5.772 -3.358 1.00 90.19 351 ALA A O 1
ATOM 2785 N N . CYS A 1 352 ? 1.879 5.503 -5.545 1.00 92.62 352 CYS A N 1
ATOM 2786 C CA . CYS A 1 352 ? 0.552 4.929 -5.737 1.00 92.62 352 CYS A CA 1
ATOM 2787 C C . CYS A 1 352 ? 0.340 3.582 -5.044 1.00 92.62 352 CYS A C 1
ATOM 2789 O O . CYS A 1 352 ? -0.766 3.323 -4.575 1.00 92.62 352 CYS A O 1
ATOM 2791 N N . GLY A 1 353 ? 1.381 2.776 -4.877 1.00 91.31 353 GLY A N 1
ATOM 2792 C CA . GLY A 1 353 ? 1.304 1.523 -4.138 1.00 91.31 353 GLY A CA 1
ATOM 2793 C C . GLY A 1 353 ? 0.846 1.685 -2.687 1.00 91.31 353 GLY A C 1
ATOM 2794 O O . GLY A 1 353 ? 0.270 0.742 -2.148 1.00 91.31 353 GLY A O 1
ATOM 2795 N N . ASP A 1 354 ? 1.036 2.858 -2.084 1.00 95.06 354 ASP A N 1
ATOM 2796 C CA . ASP A 1 354 ? 0.778 3.082 -0.659 1.00 95.06 354 ASP A CA 1
ATOM 2797 C C . ASP A 1 354 ? -0.712 3.292 -0.347 1.00 95.06 354 ASP A C 1
ATOM 2799 O O . ASP A 1 354 ? -1.136 3.032 0.770 1.00 95.06 354 ASP A O 1
ATOM 2803 N N . PHE A 1 355 ? -1.533 3.706 -1.322 1.00 97.25 355 PHE A N 1
ATOM 2804 C CA . PHE A 1 355 ? -2.972 3.913 -1.097 1.00 97.25 355 PHE A CA 1
ATOM 2805 C C . PHE A 1 355 ? -3.793 3.827 -2.376 1.00 97.25 355 PHE A C 1
ATOM 2807 O O . PHE A 1 355 ? -3.986 4.829 -3.053 1.00 97.25 355 PHE A O 1
ATOM 2814 N N . THR A 1 356 ? -4.338 2.664 -2.711 1.00 97.44 356 THR A N 1
ATOM 2815 C CA . THR A 1 356 ? -5.254 2.530 -3.855 1.00 97.44 356 THR A CA 1
ATOM 2816 C C . THR A 1 356 ? -6.589 1.978 -3.381 1.00 97.44 356 THR A C 1
ATOM 2818 O O . THR A 1 356 ? -6.666 0.819 -2.980 1.00 97.44 356 THR A O 1
ATOM 2821 N N . LEU A 1 357 ? -7.635 2.806 -3.427 1.00 98.38 357 LEU A N 1
ATOM 2822 C CA . LEU A 1 357 ? -8.982 2.455 -2.974 1.00 98.38 357 LEU A CA 1
ATOM 2823 C C . LEU A 1 357 ? -9.973 2.488 -4.138 1.00 98.38 357 LEU A C 1
ATOM 2825 O O . LEU A 1 357 ? -10.156 3.532 -4.771 1.00 98.38 357 LEU A O 1
ATOM 2829 N N . LEU A 1 358 ? -10.615 1.352 -4.391 1.00 98.38 358 LEU A N 1
ATOM 2830 C CA . LEU A 1 358 ? -11.676 1.177 -5.384 1.00 98.38 358 LEU A CA 1
ATOM 2831 C C . LEU A 1 358 ? -12.791 0.297 -4.800 1.00 98.38 358 LEU A C 1
ATOM 2833 O O . LEU A 1 358 ? -12.600 -0.347 -3.763 1.00 98.38 358 LEU A O 1
ATOM 2837 N N . SER A 1 359 ? -13.944 0.246 -5.475 1.00 98.75 359 SER A N 1
ATOM 2838 C CA . SER A 1 359 ? -14.938 -0.796 -5.193 1.00 98.75 359 SER A CA 1
ATOM 2839 C C . SER A 1 359 ? -14.349 -2.180 -5.478 1.00 98.75 359 SER A C 1
ATOM 2841 O O . SER A 1 359 ? -13.471 -2.333 -6.335 1.00 98.75 359 SER A O 1
ATOM 2843 N N . ARG A 1 360 ? -14.824 -3.199 -4.762 1.00 98.56 360 ARG A N 1
ATOM 2844 C CA . ARG A 1 360 ? -14.422 -4.589 -4.993 1.00 98.56 360 ARG A CA 1
ATOM 2845 C C . ARG A 1 360 ? -14.726 -5.019 -6.429 1.00 98.56 360 ARG A C 1
ATOM 2847 O O . ARG A 1 360 ? -13.866 -5.610 -7.072 1.00 98.56 360 ARG A O 1
ATOM 2854 N N . ASP A 1 361 ? -15.884 -4.646 -6.961 1.00 98.62 361 ASP A N 1
ATOM 2855 C CA . ASP A 1 361 ? -16.264 -4.968 -8.340 1.00 98.62 361 ASP A CA 1
ATOM 2856 C C . ASP A 1 361 ? -15.308 -4.346 -9.365 1.00 98.62 361 ASP A C 1
ATOM 2858 O O . ASP A 1 361 ? -14.930 -5.001 -10.335 1.00 98.62 361 ASP A O 1
ATOM 2862 N N . ASP A 1 362 ? -14.844 -3.112 -9.136 1.00 98.56 362 ASP A N 1
ATOM 2863 C CA . ASP A 1 362 ? -13.856 -2.470 -10.010 1.00 98.56 362 ASP A CA 1
ATOM 2864 C C . ASP A 1 362 ? -12.485 -3.170 -9.943 1.00 98.56 362 ASP A C 1
ATOM 2866 O O . ASP A 1 362 ? -11.832 -3.344 -10.975 1.00 98.56 362 ASP A O 1
ATOM 2870 N N . TRP A 1 363 ? -12.055 -3.614 -8.755 1.00 98.56 363 TRP A N 1
ATOM 2871 C CA . TRP A 1 363 ? -10.848 -4.436 -8.602 1.00 98.56 363 TRP A CA 1
ATOM 2872 C C . TRP A 1 363 ? -10.946 -5.753 -9.373 1.00 98.56 363 TRP A C 1
ATOM 2874 O O . TRP A 1 363 ? -10.000 -6.134 -10.066 1.00 98.56 363 TRP A O 1
ATOM 2884 N N . PHE A 1 364 ? -12.089 -6.432 -9.271 1.00 98.50 364 PHE A N 1
ATOM 2885 C CA . PHE A 1 364 ? -12.335 -7.714 -9.927 1.00 98.50 364 PHE A CA 1
ATOM 2886 C C . PHE A 1 364 ? -12.468 -7.556 -11.444 1.00 98.50 364 PHE A C 1
ATOM 2888 O O . PHE A 1 364 ? -11.893 -8.346 -12.192 1.00 98.50 364 PHE A O 1
ATOM 2895 N N . GLY A 1 365 ? -13.141 -6.501 -11.910 1.00 98.06 365 GLY A N 1
ATOM 2896 C CA . GLY A 1 365 ? -13.271 -6.186 -13.333 1.00 98.06 365 GLY A CA 1
ATOM 2897 C C . GLY A 1 365 ? -11.932 -5.885 -14.014 1.00 98.06 365 GLY A C 1
ATOM 2898 O O . GLY A 1 365 ? -11.774 -6.160 -15.201 1.00 98.06 365 GLY A O 1
ATOM 2899 N N . LEU A 1 366 ? -10.954 -5.361 -13.267 1.00 98.12 366 LEU A N 1
ATOM 2900 C CA . LEU A 1 366 ? -9.584 -5.134 -13.743 1.00 98.12 366 LEU A CA 1
ATOM 2901 C C . LEU A 1 366 ? -8.615 -6.285 -13.441 1.00 98.12 366 LEU A C 1
ATOM 2903 O O . LEU A 1 366 ? -7.502 -6.279 -13.965 1.00 98.12 366 LEU A O 1
ATOM 2907 N N . ARG A 1 367 ? -9.046 -7.269 -12.641 1.00 98.44 367 ARG A N 1
ATOM 2908 C CA . ARG A 1 367 ? -8.268 -8.437 -12.202 1.00 98.44 367 ARG A CA 1
ATOM 2909 C C . ARG A 1 367 ? -6.996 -8.091 -11.416 1.00 98.44 367 ARG A C 1
ATOM 2911 O O . ARG A 1 367 ? -5.964 -8.728 -11.597 1.00 98.44 367 ARG A O 1
ATOM 2918 N N . GLY A 1 368 ? -7.072 -7.099 -10.528 1.00 97.94 368 GLY A N 1
ATOM 2919 C CA . GLY A 1 368 ? -5.953 -6.725 -9.651 1.00 97.94 368 GLY A CA 1
ATOM 2920 C C . GLY A 1 368 ? -4.791 -6.006 -10.355 1.00 97.94 368 GLY A C 1
ATOM 2921 O O . GLY A 1 368 ? -4.865 -5.637 -11.526 1.00 97.94 368 GLY A O 1
ATOM 2922 N N . TYR A 1 369 ? -3.703 -5.773 -9.619 1.00 98.44 369 TYR A N 1
ATOM 2923 C CA . TYR A 1 369 ? -2.449 -5.242 -10.168 1.00 98.44 369 TYR A CA 1
ATOM 2924 C C . TYR A 1 369 ? -1.821 -6.222 -11.169 1.00 98.44 369 TYR A C 1
ATOM 2926 O O . TYR A 1 369 ? -2.001 -7.422 -10.994 1.00 98.44 369 TYR A O 1
ATOM 2934 N N . PRO A 1 370 ? -1.030 -5.778 -12.165 1.00 98.12 370 PRO A N 1
ATOM 2935 C CA . PRO A 1 370 ? -0.308 -6.703 -13.040 1.00 98.12 370 PRO A CA 1
ATOM 2936 C C . PRO A 1 370 ? 0.548 -7.702 -12.242 1.00 98.12 370 PRO A C 1
ATOM 2938 O O . PRO A 1 370 ? 1.347 -7.289 -11.401 1.00 98.12 370 PRO A O 1
ATOM 2941 N N . GLU A 1 371 ? 0.408 -8.998 -12.529 1.00 97.06 371 GLU A N 1
ATOM 2942 C CA . GLU A 1 371 ? 1.132 -10.089 -11.847 1.00 97.06 371 GLU A CA 1
ATOM 2943 C C . GLU A 1 371 ? 2.415 -10.510 -12.575 1.00 97.06 371 GLU A C 1
ATOM 2945 O O . GLU A 1 371 ? 2.857 -11.654 -12.503 1.00 97.06 371 GLU A O 1
ATOM 2950 N N . TRP A 1 372 ? 3.040 -9.586 -13.306 1.00 95.56 372 TRP A N 1
ATOM 2951 C CA . TRP A 1 372 ? 4.278 -9.897 -14.013 1.00 95.56 372 TRP A CA 1
ATOM 2952 C C . TRP A 1 372 ? 5.413 -10.200 -13.020 1.00 95.56 372 TRP A C 1
ATOM 2954 O O . TRP A 1 372 ? 5.582 -9.446 -12.057 1.00 95.56 372 TRP A O 1
ATOM 2964 N N . PRO A 1 373 ? 6.219 -11.253 -13.257 1.00 90.56 373 PRO A N 1
ATOM 2965 C CA . PRO A 1 373 ? 7.273 -11.688 -12.344 1.00 90.56 373 PRO A CA 1
ATOM 2966 C C . PRO A 1 373 ? 8.487 -10.757 -12.451 1.00 90.56 373 PRO A C 1
ATOM 2968 O O . PRO A 1 373 ? 9.489 -11.051 -13.093 1.00 90.56 373 PRO A O 1
ATOM 2971 N N . MET A 1 374 ? 8.361 -9.568 -11.875 1.00 93.88 374 MET A N 1
ATOM 2972 C CA . MET A 1 374 ? 9.361 -8.510 -11.914 1.00 93.88 374 MET A CA 1
ATOM 2973 C C . MET A 1 374 ? 9.320 -7.695 -10.623 1.00 93.88 374 MET A C 1
ATOM 2975 O O . MET A 1 374 ? 8.368 -7.777 -9.844 1.00 93.88 374 MET A O 1
ATOM 2979 N N . TYR A 1 375 ? 10.345 -6.877 -10.398 1.00 94.38 375 TYR A N 1
ATOM 2980 C CA . TYR A 1 375 ? 10.338 -5.928 -9.293 1.00 94.38 375 TYR A CA 1
ATOM 2981 C C . TYR A 1 375 ? 9.157 -4.953 -9.433 1.00 94.38 375 TYR A C 1
ATOM 2983 O O . TYR A 1 375 ? 8.869 -4.472 -10.530 1.00 94.38 375 TYR A O 1
ATOM 2991 N N . SER A 1 376 ? 8.478 -4.639 -8.325 1.00 92.00 376 SER A N 1
ATOM 2992 C CA . SER A 1 376 ? 7.141 -4.015 -8.318 1.00 92.00 376 SER A CA 1
ATOM 2993 C C . SER A 1 376 ? 7.073 -2.560 -8.802 1.00 92.00 376 SER A C 1
ATOM 2995 O O . SER A 1 376 ? 5.990 -1.970 -8.838 1.00 92.00 376 SER A O 1
ATOM 2997 N N . TRP A 1 377 ? 8.203 -1.976 -9.204 1.00 90.19 377 TRP A N 1
ATOM 2998 C CA . TRP A 1 377 ? 8.283 -0.605 -9.694 1.00 90.19 377 TRP A CA 1
ATOM 2999 C C . TRP A 1 377 ? 7.298 -0.360 -10.851 1.00 90.19 377 TRP A C 1
ATOM 3001 O O . TRP A 1 377 ? 7.292 -1.088 -11.842 1.00 90.19 377 TRP A O 1
ATOM 3011 N N . HIS A 1 378 ? 6.462 0.676 -10.717 1.00 92.56 378 HIS A N 1
ATOM 3012 C CA . HIS A 1 378 ? 5.411 1.100 -11.658 1.00 92.56 378 HIS A CA 1
ATOM 3013 C C . HIS A 1 378 ? 4.224 0.154 -11.904 1.00 92.56 378 HIS A C 1
ATOM 3015 O O . HIS A 1 378 ? 3.292 0.560 -12.606 1.00 92.56 378 HIS A O 1
ATOM 3021 N N . LEU A 1 379 ? 4.183 -1.056 -11.344 1.00 96.25 379 LEU A N 1
ATOM 3022 C CA . LEU A 1 379 ? 3.049 -1.969 -11.565 1.00 96.25 379 LEU A CA 1
ATOM 3023 C C . LEU A 1 379 ? 1.724 -1.386 -11.040 1.00 96.25 379 LEU A C 1
ATOM 3025 O O . LEU A 1 379 ? 0.674 -1.501 -11.674 1.00 96.25 379 LEU A O 1
ATOM 3029 N N . ASP A 1 380 ? 1.798 -0.657 -9.933 1.00 96.06 380 ASP A N 1
ATOM 3030 C CA . ASP A 1 380 ? 0.706 0.139 -9.375 1.00 96.06 380 ASP A CA 1
ATOM 3031 C C . ASP A 1 380 ? 0.201 1.241 -10.328 1.00 96.06 380 ASP A C 1
ATOM 3033 O O . ASP A 1 380 ? -1.000 1.473 -10.475 1.00 96.06 380 ASP A O 1
ATOM 3037 N N . SER A 1 381 ? 1.118 1.892 -11.038 1.00 95.88 381 SER A N 1
ATOM 3038 C CA . SER A 1 381 ? 0.837 2.960 -11.987 1.00 95.88 381 SER A CA 1
ATOM 3039 C C . SER A 1 381 ? 0.164 2.426 -13.244 1.00 95.88 381 SER A C 1
ATOM 3041 O O . SER A 1 381 ? -0.754 3.064 -13.763 1.00 95.88 381 SER A O 1
ATOM 3043 N N . VAL A 1 382 ? 0.571 1.239 -13.704 1.00 96.94 382 VAL A N 1
ATOM 3044 C CA . VAL A 1 382 ? -0.100 0.523 -14.797 1.00 96.94 382 VAL A CA 1
ATOM 3045 C C . VAL A 1 382 ? -1.558 0.246 -14.433 1.00 96.94 382 VAL A C 1
ATOM 3047 O O . VAL A 1 382 ? -2.441 0.518 -15.247 1.00 96.94 382 VAL A O 1
ATOM 3050 N N . PHE A 1 383 ? -1.829 -0.211 -13.207 1.00 98.00 383 PHE A N 1
ATOM 3051 C CA . PHE A 1 383 ? -3.198 -0.436 -12.744 1.00 98.00 383 PHE A CA 1
ATOM 3052 C C . PHE A 1 383 ? -4.035 0.852 -12.743 1.00 98.00 383 PHE A C 1
ATOM 3054 O O . PHE A 1 383 ? -5.148 0.867 -13.268 1.00 98.00 383 PHE A O 1
ATOM 3061 N N . LEU A 1 384 ? -3.492 1.974 -12.254 1.00 97.00 384 LEU A N 1
ATOM 3062 C CA . LEU A 1 384 ? -4.209 3.257 -12.293 1.00 97.00 384 LEU A CA 1
ATOM 3063 C C . LEU A 1 384 ? -4.481 3.747 -13.726 1.00 97.00 384 LEU A C 1
ATOM 3065 O O . LEU A 1 384 ? -5.515 4.369 -13.981 1.00 97.00 384 LEU A O 1
ATOM 3069 N N . TYR A 1 385 ? -3.593 3.456 -14.681 1.00 95.62 385 TYR A N 1
ATOM 3070 C CA . TYR A 1 385 ? -3.853 3.725 -16.098 1.00 95.62 385 TYR A CA 1
ATOM 3071 C C . TYR A 1 385 ? -4.963 2.845 -16.667 1.00 95.62 385 TYR A C 1
ATOM 3073 O O . TYR A 1 385 ? -5.782 3.347 -17.437 1.00 95.62 385 TYR A O 1
ATOM 3081 N N . ALA A 1 386 ? -5.012 1.567 -16.287 1.00 97.25 386 ALA A N 1
ATOM 3082 C CA . ALA A 1 386 ? -6.093 0.667 -16.668 1.00 97.25 386 ALA A CA 1
ATOM 3083 C C . ALA A 1 386 ? -7.437 1.172 -16.123 1.00 97.25 386 ALA A C 1
ATOM 3085 O O . ALA A 1 386 ? -8.380 1.350 -16.893 1.00 97.25 386 ALA A O 1
ATOM 3086 N N . ALA A 1 387 ? -7.488 1.526 -14.834 1.00 97.19 387 ALA A N 1
ATOM 3087 C CA . ALA A 1 387 ? -8.675 2.085 -14.193 1.00 97.19 387 ALA A CA 1
ATOM 3088 C C . ALA A 1 387 ? -9.178 3.353 -14.900 1.00 97.19 387 ALA A C 1
ATOM 3090 O O . ALA A 1 387 ? -10.356 3.449 -15.257 1.00 97.19 387 ALA A O 1
ATOM 3091 N N . GLN A 1 388 ? -8.282 4.301 -15.190 1.00 94.62 388 GLN A N 1
ATOM 3092 C CA . GLN A 1 388 ? -8.633 5.503 -15.945 1.00 94.62 388 GLN A CA 1
ATOM 3093 C C . GLN A 1 388 ? -9.190 5.175 -17.339 1.00 94.62 388 GLN A C 1
ATOM 3095 O O . GLN A 1 388 ? -10.183 5.776 -17.758 1.00 94.62 388 GLN A O 1
ATOM 3100 N N . ALA A 1 389 ? -8.546 4.265 -18.071 1.00 93.88 389 ALA A N 1
ATOM 3101 C CA . ALA A 1 389 ? -8.913 3.943 -19.446 1.00 93.88 389 ALA A CA 1
ATOM 3102 C C . ALA A 1 389 ? -10.296 3.280 -19.551 1.00 93.88 389 ALA A C 1
ATOM 3104 O O . ALA A 1 389 ? -11.024 3.560 -20.502 1.00 93.88 389 ALA A O 1
ATOM 3105 N N . VAL A 1 390 ? -10.699 2.489 -18.549 1.00 95.50 390 VAL A N 1
ATOM 3106 C CA . VAL A 1 390 ? -12.054 1.909 -18.464 1.00 95.50 390 VAL A CA 1
ATOM 3107 C C . VAL A 1 390 ? -13.083 2.854 -17.824 1.00 95.50 390 VAL A C 1
ATOM 3109 O O . VAL A 1 390 ? -14.219 2.460 -17.560 1.00 95.50 390 VAL A O 1
ATOM 3112 N N . GLY A 1 391 ? -12.711 4.112 -17.569 1.00 93.56 391 GLY A N 1
ATOM 3113 C CA . GLY A 1 391 ? -13.619 5.154 -17.093 1.00 93.56 391 GLY A CA 1
ATOM 3114 C C . GLY A 1 391 ? -13.883 5.158 -15.585 1.00 93.56 391 GLY A C 1
ATOM 3115 O O . GLY A 1 391 ? -14.851 5.788 -15.158 1.00 93.56 391 GLY A O 1
ATOM 3116 N N . ILE A 1 392 ? -13.053 4.496 -14.772 1.00 96.06 392 ILE A N 1
ATOM 3117 C CA . ILE A 1 392 ? -13.078 4.676 -13.314 1.00 96.06 392 ILE A CA 1
ATOM 3118 C C . ILE A 1 392 ? -12.528 6.070 -13.012 1.00 96.06 392 ILE A C 1
ATOM 3120 O O . ILE A 1 392 ? -11.421 6.442 -13.413 1.00 96.06 392 ILE A O 1
ATOM 3124 N N . ARG A 1 393 ? -13.337 6.889 -12.341 1.00 94.62 393 ARG A N 1
ATOM 3125 C CA . ARG A 1 393 ? -13.019 8.293 -12.092 1.00 94.62 393 ARG A CA 1
ATOM 3126 C C . ARG A 1 393 ? -12.041 8.406 -10.937 1.00 94.62 393 ARG A C 1
ATOM 3128 O O . ARG A 1 393 ? -12.306 7.951 -9.835 1.00 94.62 393 ARG A O 1
ATOM 3135 N N . GLU A 1 394 ? -10.937 9.097 -11.153 1.00 94.50 394 GLU A N 1
ATOM 3136 C CA . GLU A 1 394 ? -10.039 9.417 -10.053 1.00 94.50 394 GLU A CA 1
ATOM 3137 C C . GLU A 1 394 ? -10.620 10.511 -9.143 1.00 94.50 394 GLU A C 1
ATOM 3139 O O . GLU A 1 394 ? -11.081 11.554 -9.620 1.00 94.50 394 GLU A O 1
ATOM 3144 N N . VAL A 1 395 ? -10.534 10.294 -7.831 1.00 94.81 395 VAL A N 1
ATOM 3145 C CA . VAL A 1 395 ? -10.772 11.298 -6.789 1.00 94.81 395 VAL A CA 1
ATOM 3146 C C . VAL A 1 395 ? -9.489 11.445 -5.982 1.00 94.81 395 VAL A C 1
ATOM 3148 O O . VAL A 1 395 ? -9.172 10.598 -5.156 1.00 94.81 395 VAL A O 1
ATOM 3151 N N . ALA A 1 39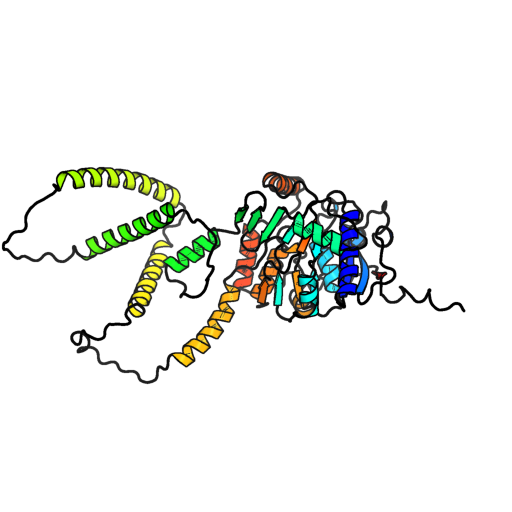6 ? -8.732 12.511 -6.243 1.00 92.00 396 ALA A N 1
ATOM 3152 C CA . ALA A 1 396 ? -7.599 12.878 -5.399 1.00 92.00 396 ALA A CA 1
ATOM 3153 C C . ALA A 1 396 ? -8.076 13.827 -4.303 1.00 92.00 396 ALA A C 1
ATOM 3155 O O . ALA A 1 396 ? -8.567 14.915 -4.615 1.00 92.00 396 ALA A O 1
ATOM 3156 N N . LEU A 1 397 ? -7.963 13.384 -3.054 1.00 93.88 397 LEU A N 1
ATOM 3157 C CA . LEU A 1 397 ? -8.334 14.170 -1.886 1.00 93.88 397 LEU A CA 1
ATOM 3158 C C . LEU A 1 397 ? -7.301 15.269 -1.629 1.00 93.88 397 LEU A C 1
ATOM 3160 O O . LEU A 1 397 ? -6.139 15.145 -2.011 1.00 93.88 397 LEU A O 1
ATOM 3164 N N . ASP A 1 398 ? -7.746 16.366 -1.019 1.00 88.62 398 ASP A N 1
ATOM 3165 C CA . ASP A 1 398 ? -6.859 17.465 -0.640 1.00 88.62 398 ASP A CA 1
ATOM 3166 C C . ASP A 1 398 ? -6.034 17.140 0.618 1.00 88.62 398 ASP A C 1
ATOM 3168 O O . ASP A 1 398 ? -6.234 16.122 1.282 1.00 88.62 398 ASP A O 1
ATOM 3172 N N . SER A 1 399 ? -5.118 18.042 0.970 1.00 87.75 399 SER A N 1
ATOM 3173 C CA . SER A 1 399 ? -4.140 17.867 2.049 1.00 87.75 399 SER A CA 1
ATOM 3174 C C . SER A 1 399 ? -4.725 17.740 3.463 1.00 87.75 399 SER A C 1
ATOM 3176 O O . SER A 1 399 ? -3.964 17.557 4.418 1.00 87.75 399 SER A O 1
ATOM 3178 N N . ARG A 1 400 ? -6.052 17.824 3.642 1.00 91.00 400 ARG A N 1
ATOM 3179 C CA . ARG A 1 400 ? -6.725 17.491 4.910 1.00 91.00 400 ARG A CA 1
ATOM 3180 C C . ARG A 1 400 ? -6.832 15.984 5.137 1.00 91.00 400 ARG A C 1
ATOM 3182 O O . ARG A 1 400 ? -6.988 15.570 6.284 1.00 91.00 400 ARG A O 1
ATOM 3189 N N . TYR A 1 401 ? -6.751 15.188 4.072 1.00 95.31 401 TYR A N 1
ATOM 3190 C CA . TYR A 1 401 ? -6.841 13.731 4.092 1.00 95.31 401 TYR A CA 1
ATOM 3191 C C . TYR A 1 401 ? -5.453 13.150 3.846 1.00 95.31 401 TYR A C 1
ATOM 3193 O O . TYR A 1 401 ? -4.983 13.090 2.711 1.00 95.31 401 TYR A O 1
ATOM 3201 N N . ARG A 1 402 ? -4.772 12.775 4.927 1.00 93.50 402 ARG A N 1
ATOM 3202 C CA . ARG A 1 402 ? -3.354 12.414 4.888 1.00 93.50 402 ARG A CA 1
ATOM 3203 C C . ARG A 1 402 ? -3.172 10.932 5.155 1.00 93.50 402 ARG A C 1
ATOM 3205 O O . ARG A 1 402 ? -3.855 10.366 6.009 1.00 93.50 402 ARG A O 1
ATOM 3212 N N . MET A 1 403 ? -2.213 10.349 4.453 1.00 96.94 403 MET A N 1
ATOM 3213 C CA . MET A 1 403 ? -1.548 9.128 4.887 1.00 96.94 403 MET A CA 1
ATOM 3214 C C . MET A 1 403 ? -0.112 9.471 5.267 1.00 96.94 403 MET A C 1
ATOM 3216 O O . MET A 1 403 ? 0.524 10.283 4.589 1.00 96.94 403 MET A O 1
ATOM 3220 N N . TYR A 1 404 ? 0.390 8.849 6.323 1.00 97.88 404 TYR A N 1
ATOM 3221 C CA . TYR A 1 404 ? 1.766 8.980 6.768 1.00 97.88 404 TYR A CA 1
ATOM 3222 C C . TYR A 1 404 ? 2.519 7.700 6.445 1.00 97.88 404 TYR A C 1
ATOM 3224 O O . TYR A 1 404 ? 2.028 6.620 6.746 1.00 97.88 404 TYR A O 1
ATOM 3232 N N . HIS A 1 405 ? 3.687 7.814 5.832 1.00 96.69 405 HIS A N 1
ATOM 3233 C CA . HIS A 1 405 ? 4.581 6.691 5.585 1.00 96.69 405 HIS A CA 1
ATOM 3234 C C . HIS A 1 405 ? 5.759 6.788 6.543 1.00 96.69 405 HIS A C 1
ATOM 3236 O O . HIS A 1 405 ? 6.470 7.797 6.544 1.00 96.69 405 HIS A O 1
ATOM 3242 N N . ILE A 1 406 ? 5.939 5.756 7.363 1.00 95.12 406 ILE A N 1
ATOM 3243 C CA . ILE A 1 406 ? 7.036 5.692 8.324 1.00 95.12 406 ILE A CA 1
ATOM 3244 C C . ILE A 1 406 ? 8.313 5.367 7.555 1.00 95.12 406 ILE A C 1
ATOM 3246 O O . ILE A 1 406 ? 8.426 4.298 6.954 1.00 95.12 406 ILE A O 1
ATOM 3250 N N . ASP A 1 407 ? 9.267 6.295 7.554 1.00 90.12 407 ASP A N 1
ATOM 3251 C CA . ASP A 1 407 ? 10.509 6.117 6.815 1.00 90.12 407 ASP A CA 1
ATOM 3252 C C . ASP A 1 407 ? 11.298 4.908 7.335 1.00 90.12 407 ASP A C 1
ATOM 3254 O O . ASP A 1 407 ? 11.279 4.545 8.512 1.00 90.12 407 ASP A O 1
ATOM 3258 N N . HIS A 1 408 ? 11.992 4.268 6.410 1.00 77.12 408 HIS A N 1
ATOM 3259 C CA . HIS A 1 408 ? 12.794 3.074 6.635 1.00 77.12 408 HIS A CA 1
ATOM 3260 C C . HIS A 1 408 ? 14.150 3.172 5.907 1.00 77.12 408 HIS A C 1
ATOM 3262 O O . HIS A 1 408 ? 14.861 2.180 5.729 1.00 77.12 408 HIS A O 1
ATOM 3268 N N . SER A 1 409 ? 14.495 4.380 5.450 1.00 60.19 409 SER A N 1
ATOM 3269 C CA . SER A 1 409 ? 15.740 4.770 4.787 1.00 60.19 409 SER A CA 1
ATOM 3270 C C . SER A 1 409 ? 16.184 6.152 5.292 1.00 60.19 409 SER A C 1
ATOM 3272 O O . SER A 1 409 ? 15.515 6.737 6.128 1.00 60.19 409 SER A O 1
ATOM 3274 N N . ALA A 1 410 ? 17.307 6.700 4.824 1.00 49.00 410 ALA A N 1
ATOM 3275 C CA . ALA A 1 410 ? 17.676 8.097 5.100 1.00 49.00 410 ALA A CA 1
ATOM 3276 C C . ALA A 1 410 ? 16.860 9.092 4.232 1.00 49.00 410 ALA A C 1
ATOM 3278 O O . ALA A 1 410 ? 17.397 10.088 3.747 1.00 49.00 410 ALA A O 1
ATOM 3279 N N . GLY A 1 411 ? 15.585 8.786 3.970 1.00 53.06 411 GLY A N 1
ATOM 3280 C CA . GLY A 1 411 ? 14.760 9.419 2.947 1.00 53.06 411 GLY A CA 1
ATOM 3281 C C . GLY A 1 411 ? 15.077 8.993 1.504 1.00 53.06 411 GLY A C 1
ATOM 3282 O O . GLY A 1 411 ? 16.044 8.289 1.203 1.00 53.06 411 GLY A O 1
ATOM 3283 N N . TRP A 1 412 ? 14.235 9.450 0.570 1.00 59.88 412 TRP A N 1
ATOM 3284 C CA . TRP A 1 412 ? 14.473 9.288 -0.867 1.00 59.88 412 TRP A CA 1
ATOM 3285 C C . TRP A 1 412 ? 15.678 10.129 -1.315 1.00 59.88 412 TRP A C 1
ATOM 3287 O O . TRP A 1 412 ? 15.695 11.342 -1.104 1.00 59.88 412 TRP A O 1
ATOM 3297 N N . SER A 1 413 ? 16.640 9.511 -2.010 1.00 62.75 413 SER A N 1
ATOM 3298 C CA . SER A 1 413 ? 17.685 10.220 -2.759 1.00 62.75 413 SER A CA 1
ATOM 3299 C C . SER A 1 413 ? 17.844 9.659 -4.180 1.00 62.75 413 SER A C 1
ATOM 3301 O O . SER A 1 413 ? 17.612 8.463 -4.408 1.00 62.75 413 SER A O 1
ATOM 3303 N N . PRO A 1 414 ? 18.249 10.489 -5.162 1.00 69.38 414 PRO A N 1
ATOM 3304 C CA . PRO A 1 414 ? 18.593 10.018 -6.504 1.00 69.38 414 PRO A CA 1
ATOM 3305 C C . PRO A 1 414 ? 19.666 8.922 -6.496 1.00 69.38 414 PRO A C 1
ATOM 3307 O O . PRO A 1 414 ? 19.598 7.980 -7.284 1.00 69.38 414 PRO A O 1
ATOM 3310 N N . GLU A 1 415 ? 20.639 9.015 -5.592 1.00 72.25 415 GLU A N 1
ATOM 3311 C CA . GLU A 1 415 ? 21.723 8.048 -5.435 1.00 72.25 415 GLU A CA 1
ATOM 3312 C C . GLU A 1 415 ? 21.191 6.694 -4.957 1.00 72.25 415 GLU A C 1
ATOM 3314 O O . GLU A 1 415 ? 21.508 5.668 -5.560 1.00 72.25 415 GLU A O 1
ATOM 3319 N N . ALA A 1 416 ? 20.333 6.684 -3.932 1.00 73.75 416 ALA A N 1
ATOM 3320 C CA . ALA A 1 416 ? 19.705 5.461 -3.436 1.00 73.75 416 ALA A CA 1
ATOM 3321 C C . ALA A 1 416 ? 18.819 4.810 -4.511 1.00 73.75 416 ALA A C 1
ATOM 3323 O O . ALA A 1 416 ? 18.832 3.586 -4.673 1.00 73.75 416 ALA A O 1
ATOM 3324 N N . ALA A 1 417 ? 18.100 5.623 -5.293 1.00 75.25 417 ALA A N 1
ATOM 3325 C CA . ALA A 1 417 ? 17.310 5.142 -6.421 1.00 75.25 417 ALA A CA 1
ATOM 3326 C C . ALA A 1 417 ? 18.192 4.505 -7.512 1.00 75.25 417 ALA A C 1
ATOM 3328 O O . ALA A 1 417 ? 17.884 3.413 -7.986 1.00 75.25 417 ALA A O 1
ATOM 3329 N N . ASN A 1 418 ? 19.314 5.132 -7.880 1.00 81.44 418 ASN A N 1
ATOM 3330 C CA . ASN A 1 418 ? 20.247 4.570 -8.863 1.00 81.44 418 ASN A CA 1
ATOM 3331 C C . ASN A 1 418 ? 20.842 3.239 -8.383 1.00 81.44 418 ASN A C 1
ATOM 3333 O O . ASN A 1 418 ? 20.810 2.252 -9.119 1.00 81.44 418 ASN A O 1
ATOM 3337 N N . GLN A 1 419 ? 21.289 3.180 -7.125 1.00 85.12 419 GLN A N 1
ATOM 3338 C CA . GLN A 1 419 ? 21.826 1.956 -6.527 1.00 85.12 419 GLN A CA 1
ATOM 3339 C C . GLN A 1 419 ? 20.810 0.808 -6.530 1.00 85.12 419 GLN A C 1
ATOM 3341 O O . GLN A 1 419 ? 21.187 -0.343 -6.749 1.00 85.12 419 GLN A O 1
ATOM 3346 N N . LEU A 1 420 ? 19.522 1.094 -6.306 1.00 85.12 420 LEU A N 1
ATOM 3347 C CA . LEU A 1 420 ? 18.465 0.091 -6.417 1.00 85.12 420 LEU A CA 1
ATOM 3348 C C . LEU A 1 420 ? 18.419 -0.512 -7.826 1.00 85.12 420 LEU A C 1
ATOM 3350 O O . LEU A 1 420 ? 18.492 -1.732 -7.962 1.00 85.12 420 LEU A O 1
ATOM 3354 N N . PHE A 1 421 ? 18.329 0.317 -8.869 1.00 88.81 421 PHE A N 1
ATOM 3355 C CA . PHE A 1 421 ? 18.229 -0.183 -10.243 1.00 88.81 421 PHE A CA 1
ATOM 3356 C C . PHE A 1 421 ? 19.492 -0.906 -10.710 1.00 88.81 421 PHE A C 1
ATOM 3358 O O . PHE A 1 421 ? 19.386 -1.885 -11.446 1.00 88.81 421 PHE A O 1
ATOM 3365 N N . ASP A 1 422 ? 20.671 -0.481 -10.262 1.00 89.88 422 ASP A N 1
ATOM 3366 C CA . ASP A 1 422 ? 21.919 -1.177 -10.577 1.00 89.88 422 ASP A CA 1
ATOM 3367 C C . ASP A 1 422 ? 21.975 -2.566 -9.929 1.00 89.88 422 ASP A C 1
ATOM 3369 O O . ASP A 1 422 ? 22.348 -3.532 -10.596 1.00 89.88 422 ASP A O 1
ATOM 3373 N N . ARG A 1 423 ? 21.501 -2.709 -8.681 1.00 89.94 423 ARG A N 1
ATOM 3374 C CA . ARG A 1 423 ? 21.349 -4.026 -8.034 1.00 89.94 423 ARG A CA 1
ATOM 3375 C C . ARG A 1 423 ? 20.334 -4.922 -8.742 1.00 89.94 423 ARG A C 1
ATOM 3377 O O . ARG A 1 423 ? 20.558 -6.124 -8.845 1.00 89.94 423 ARG A O 1
ATOM 3384 N N . LEU A 1 424 ? 19.219 -4.365 -9.219 1.00 91.56 424 LEU A N 1
ATOM 3385 C CA . LEU A 1 424 ? 18.228 -5.139 -9.977 1.00 91.56 424 LEU A CA 1
ATOM 3386 C C . LEU A 1 424 ? 18.833 -5.666 -11.283 1.00 91.56 424 LEU A C 1
ATOM 3388 O O . LEU A 1 424 ? 18.703 -6.851 -11.583 1.00 91.56 424 LEU A O 1
ATOM 3392 N N . ARG A 1 425 ? 19.563 -4.814 -12.018 1.00 92.69 425 ARG A N 1
ATOM 3393 C CA . ARG A 1 425 ? 20.263 -5.209 -13.251 1.00 92.69 425 ARG A CA 1
ATOM 3394 C C . ARG A 1 425 ? 21.326 -6.271 -12.997 1.00 92.69 425 ARG A C 1
ATOM 3396 O O . ARG A 1 425 ? 21.372 -7.244 -13.741 1.00 92.69 425 ARG A O 1
ATOM 3403 N N . SER A 1 426 ? 22.158 -6.110 -11.965 1.00 92.69 426 SER A N 1
ATOM 3404 C CA . SER A 1 426 ? 23.238 -7.064 -11.677 1.00 92.69 426 SER A CA 1
ATOM 3405 C C . SER A 1 426 ? 22.723 -8.446 -11.277 1.00 92.69 426 SER A C 1
ATOM 3407 O O . SER A 1 426 ? 23.391 -9.442 -11.533 1.00 92.69 426 SER A O 1
ATOM 3409 N N . ARG A 1 427 ? 21.517 -8.517 -10.700 1.00 91.25 427 ARG A N 1
ATOM 3410 C CA . ARG A 1 427 ? 20.829 -9.769 -10.354 1.00 91.25 427 A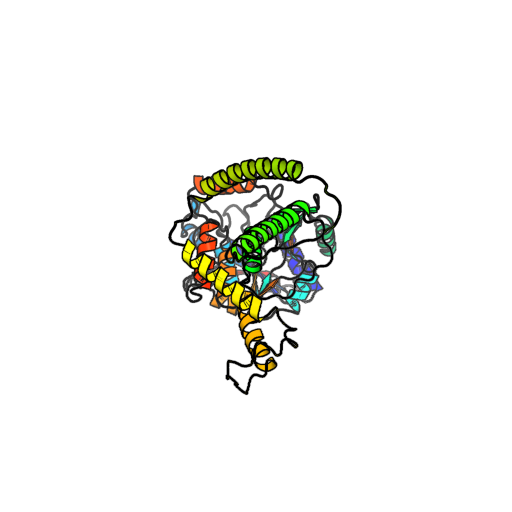RG A CA 1
ATOM 3411 C C . ARG A 1 427 ? 19.905 -10.297 -11.454 1.00 91.25 427 ARG A C 1
ATOM 3413 O O . ARG A 1 427 ? 19.214 -11.284 -11.231 1.00 91.25 427 ARG A O 1
ATOM 3420 N N . GLY A 1 428 ? 19.846 -9.638 -12.614 1.00 91.31 428 GLY A N 1
ATOM 3421 C CA . GLY A 1 428 ? 18.968 -10.039 -13.717 1.00 91.31 428 GLY A CA 1
ATOM 3422 C C . GLY A 1 428 ? 17.473 -9.970 -13.383 1.00 91.31 428 GLY A C 1
ATOM 3423 O O . GLY A 1 428 ? 16.678 -10.666 -14.008 1.00 91.31 428 GLY A O 1
ATOM 3424 N N . ILE A 1 429 ? 17.081 -9.154 -12.400 1.00 93.00 429 ILE A N 1
ATOM 3425 C CA . ILE A 1 429 ? 15.683 -8.991 -11.994 1.00 93.00 429 ILE A CA 1
ATOM 3426 C C . ILE A 1 429 ? 15.027 -7.962 -12.925 1.00 93.00 429 ILE A C 1
ATOM 3428 O O . ILE A 1 429 ? 15.467 -6.805 -12.953 1.00 93.00 429 ILE A O 1
ATOM 3432 N N . PRO A 1 430 ? 13.964 -8.324 -13.667 1.00 94.38 430 PRO A N 1
ATOM 3433 C CA . PRO A 1 430 ? 13.266 -7.373 -14.519 1.00 94.38 430 PRO A CA 1
ATOM 3434 C C . PRO A 1 430 ? 12.591 -6.278 -13.687 1.00 94.38 430 PRO A C 1
ATOM 3436 O O . PRO A 1 430 ? 12.192 -6.489 -12.542 1.00 94.38 430 PRO A O 1
ATOM 3439 N N . PHE A 1 431 ? 12.421 -5.102 -14.279 1.00 93.25 431 PHE A N 1
ATOM 3440 C CA . PHE A 1 431 ? 11.615 -4.014 -13.731 1.00 93.25 431 PHE A CA 1
ATOM 3441 C C . PHE A 1 431 ? 11.097 -3.150 -14.877 1.00 93.25 431 PHE A C 1
ATOM 3443 O O . PHE A 1 431 ? 11.713 -3.086 -15.941 1.00 93.25 431 PHE A O 1
ATOM 3450 N N . MET A 1 432 ? 9.981 -2.462 -14.654 1.00 90.31 432 MET A N 1
ATOM 3451 C CA . MET A 1 432 ? 9.402 -1.589 -15.667 1.00 90.31 432 MET A CA 1
ATOM 3452 C C . MET A 1 432 ? 10.094 -0.225 -15.693 1.00 90.31 432 MET A C 1
ATOM 3454 O O . MET A 1 432 ? 10.107 0.498 -14.697 1.00 90.31 432 MET A O 1
ATOM 3458 N N . ALA A 1 433 ? 10.595 0.177 -16.859 1.00 85.69 433 ALA A N 1
ATOM 3459 C CA . ALA A 1 433 ? 11.109 1.527 -17.067 1.00 85.69 433 ALA A CA 1
ATOM 3460 C C . ALA A 1 433 ? 9.986 2.536 -17.387 1.00 85.69 433 ALA A C 1
ATOM 3462 O O . ALA A 1 433 ? 8.945 2.190 -17.951 1.00 85.69 433 ALA A O 1
ATOM 3463 N N . ASP A 1 434 ? 10.240 3.829 -17.154 1.00 81.12 434 ASP A N 1
ATOM 3464 C CA . ASP A 1 434 ? 9.312 4.927 -17.487 1.00 81.12 434 ASP A CA 1
ATOM 3465 C C . ASP A 1 434 ? 8.809 4.883 -18.941 1.00 81.12 434 ASP A C 1
ATOM 3467 O O . ASP A 1 434 ? 7.658 5.209 -19.246 1.00 81.12 434 ASP A O 1
ATOM 3471 N N . ILE A 1 435 ? 9.684 4.520 -19.884 1.00 78.69 435 ILE A N 1
ATOM 3472 C CA . ILE A 1 435 ? 9.326 4.460 -21.306 1.00 78.69 435 ILE A CA 1
ATOM 3473 C C . ILE A 1 435 ? 8.292 3.363 -21.581 1.00 78.69 435 ILE A C 1
ATOM 3475 O O . ILE A 1 435 ? 7.404 3.552 -22.412 1.00 78.69 435 ILE A O 1
ATOM 3479 N N . GLU A 1 436 ? 8.376 2.244 -20.868 1.00 85.56 436 GLU A N 1
ATOM 3480 C CA . GLU A 1 436 ? 7.450 1.120 -20.979 1.00 85.56 436 GLU A CA 1
ATOM 3481 C C . GLU A 1 436 ? 6.123 1.454 -20.309 1.00 85.56 436 GLU A C 1
ATOM 3483 O O . GLU A 1 436 ? 5.071 1.284 -20.926 1.00 85.56 436 GLU A O 1
ATOM 3488 N N . LEU A 1 437 ? 6.168 2.064 -19.122 1.00 87.62 437 LEU A N 1
ATOM 3489 C CA . LEU A 1 437 ? 4.990 2.591 -18.439 1.00 87.62 437 LEU A CA 1
ATOM 3490 C C . LEU A 1 437 ? 4.181 3.538 -19.352 1.00 87.62 437 LEU A C 1
ATOM 3492 O O . LEU A 1 437 ? 2.964 3.399 -19.505 1.00 87.62 437 LEU A O 1
ATOM 3496 N N . ASN A 1 438 ? 4.855 4.462 -20.046 1.00 82.19 438 ASN A N 1
ATOM 3497 C CA . ASN A 1 438 ? 4.209 5.376 -20.997 1.00 82.19 438 ASN A CA 1
ATOM 3498 C C . ASN A 1 438 ? 3.606 4.657 -22.219 1.00 82.19 438 ASN A C 1
ATOM 3500 O O . ASN A 1 438 ? 2.602 5.121 -22.780 1.00 82.19 438 ASN A O 1
ATOM 3504 N N . ARG A 1 439 ? 4.195 3.531 -22.652 1.00 85.88 439 ARG A N 1
ATOM 3505 C CA . ARG A 1 439 ? 3.624 2.686 -23.714 1.00 85.88 439 ARG A CA 1
ATOM 3506 C C . ARG A 1 439 ? 2.333 2.026 -23.242 1.00 85.88 439 ARG A C 1
ATOM 3508 O O . ARG A 1 439 ? 1.374 2.033 -24.013 1.00 85.88 439 ARG A O 1
ATOM 3515 N N . TYR A 1 440 ? 2.277 1.540 -22.000 1.00 88.62 440 TYR A N 1
ATOM 3516 C CA . TYR A 1 440 ? 1.053 0.993 -21.405 1.00 88.62 440 TYR A CA 1
ATOM 3517 C C . TYR A 1 440 ? -0.049 2.041 -21.292 1.00 88.62 440 TYR A C 1
ATOM 3519 O O . TYR A 1 440 ? -1.144 1.804 -21.797 1.00 88.62 440 TYR A O 1
ATOM 3527 N N . TRP A 1 441 ? 0.252 3.236 -20.769 1.00 86.56 441 TRP A N 1
ATOM 3528 C CA . TRP A 1 441 ? -0.715 4.341 -20.747 1.00 86.56 441 TRP A CA 1
ATOM 3529 C C . TRP A 1 441 ? -1.277 4.625 -22.142 1.00 86.56 441 TRP A C 1
ATOM 3531 O O . TRP A 1 441 ? -2.483 4.611 -22.375 1.00 86.56 441 TRP A O 1
ATOM 3541 N N . SER A 1 442 ? -0.380 4.802 -23.111 1.00 83.75 442 SER A N 1
ATOM 3542 C CA . SER A 1 442 ? -0.744 5.062 -24.502 1.00 83.75 442 SER A CA 1
ATOM 3543 C C . SER A 1 442 ? -1.578 3.935 -25.120 1.00 83.75 442 SER A C 1
ATOM 3545 O O . SER A 1 442 ? -2.452 4.205 -25.943 1.00 83.75 442 SER A O 1
ATOM 3547 N N . ARG A 1 443 ? -1.289 2.675 -24.771 1.00 88.19 443 ARG A N 1
ATOM 3548 C CA . ARG A 1 443 ? -2.015 1.490 -25.241 1.00 88.19 443 ARG A CA 1
ATOM 3549 C C . ARG A 1 443 ? -3.426 1.468 -24.671 1.00 88.19 443 ARG A C 1
ATOM 3551 O O . ARG A 1 443 ? -4.361 1.442 -25.460 1.00 88.19 443 ARG A O 1
ATOM 3558 N N . PHE A 1 444 ? -3.563 1.546 -23.351 1.00 92.00 444 PHE A N 1
ATOM 3559 C CA . PHE A 1 444 ? -4.841 1.506 -22.642 1.00 92.00 444 PHE A CA 1
ATOM 3560 C C . PHE A 1 444 ? -5.771 2.637 -23.070 1.00 92.00 444 PHE A C 1
ATOM 3562 O O . PHE A 1 444 ? -6.921 2.393 -23.408 1.00 92.00 444 PHE A O 1
ATOM 3569 N N . MET A 1 445 ? -5.253 3.861 -23.192 1.00 85.44 445 MET A N 1
ATOM 3570 C CA . MET A 1 445 ? -6.062 4.999 -23.637 1.00 85.44 445 MET A CA 1
ATOM 3571 C C . MET A 1 445 ? -6.556 4.877 -25.089 1.00 85.44 445 MET A C 1
ATOM 3573 O O . MET A 1 445 ? -7.554 5.500 -25.443 1.00 85.44 445 MET A O 1
ATOM 3577 N N . ARG A 1 446 ? -5.857 4.122 -25.951 1.00 85.31 446 ARG A N 1
ATOM 3578 C CA . ARG A 1 446 ? -6.290 3.860 -27.339 1.00 85.31 446 ARG A CA 1
ATOM 3579 C C . ARG A 1 446 ? -7.169 2.623 -27.471 1.00 85.31 446 ARG A C 1
ATOM 3581 O O . ARG A 1 446 ? -7.980 2.576 -28.387 1.00 85.31 446 ARG A O 1
ATOM 3588 N N . ARG A 1 447 ? -6.931 1.629 -26.620 1.00 89.75 447 ARG A N 1
ATOM 3589 C CA . ARG A 1 447 ? -7.530 0.296 -26.649 1.00 89.75 447 ARG A CA 1
ATOM 3590 C C . ARG A 1 447 ? -7.891 -0.140 -25.224 1.00 89.75 447 ARG A C 1
ATOM 3592 O O . ARG A 1 447 ? -7.144 -0.938 -24.640 1.00 89.75 447 ARG A O 1
ATOM 3599 N N . PRO A 1 448 ? -8.962 0.420 -24.627 1.00 91.75 448 PRO A N 1
ATOM 3600 C CA . PRO A 1 448 ? -9.382 0.088 -23.263 1.00 91.75 448 PRO A CA 1
ATOM 3601 C C . PRO A 1 448 ? -9.681 -1.402 -23.051 1.00 91.75 448 PRO A C 1
ATOM 3603 O O . PRO A 1 448 ? -9.518 -1.916 -21.951 1.00 91.75 448 PRO A O 1
ATOM 3606 N N . GLU A 1 449 ? -10.030 -2.133 -24.109 1.00 93.06 449 GLU A N 1
ATOM 3607 C CA . GLU A 1 449 ? -10.209 -3.588 -24.099 1.00 93.06 449 GLU A CA 1
ATOM 3608 C C . GLU A 1 449 ? -8.927 -4.364 -23.739 1.00 93.06 449 GLU A C 1
ATOM 3610 O O . GLU A 1 449 ? -8.988 -5.538 -23.400 1.00 93.06 449 GLU A O 1
ATOM 3615 N N . THR A 1 450 ? -7.758 -3.711 -23.769 1.00 95.81 450 THR A N 1
ATOM 3616 C CA . THR A 1 450 ? -6.457 -4.316 -23.417 1.00 95.81 450 THR A CA 1
ATOM 3617 C C . THR A 1 450 ? -6.004 -4.030 -21.981 1.00 95.81 450 THR A C 1
ATOM 3619 O O . THR A 1 450 ? -4.847 -4.312 -21.649 1.00 95.81 450 THR A O 1
ATOM 3622 N N . CYS A 1 451 ? -6.864 -3.408 -21.163 1.00 95.44 451 CYS A N 1
ATOM 3623 C CA . CYS A 1 451 ? -6.561 -2.974 -19.794 1.00 95.44 451 CYS A CA 1
ATOM 3624 C C . CYS A 1 451 ? -6.505 -4.111 -18.774 1.00 95.44 451 CYS A C 1
ATOM 3626 O O . CYS A 1 451 ? -5.772 -3.994 -17.795 1.00 95.44 451 CYS A O 1
ATOM 3628 N N . VAL A 1 452 ? -7.243 -5.196 -19.008 1.00 97.44 452 VAL A N 1
ATOM 3629 C CA . VAL A 1 452 ? -7.156 -6.412 -18.195 1.00 97.44 452 VAL A CA 1
ATOM 3630 C C . VAL A 1 452 ? -5.932 -7.190 -18.662 1.00 97.44 452 VAL A C 1
ATOM 3632 O O . VAL A 1 452 ? -5.896 -7.676 -19.791 1.00 97.44 452 VAL A O 1
ATOM 3635 N N . VAL A 1 453 ? -4.895 -7.232 -17.824 1.00 97.06 453 VAL A N 1
ATOM 3636 C CA . VAL A 1 453 ? -3.596 -7.836 -18.178 1.00 97.06 453 VAL A CA 1
ATOM 3637 C C . VAL A 1 453 ? -3.335 -9.183 -17.515 1.00 97.06 453 VAL A C 1
ATOM 3639 O O . VAL A 1 453 ? -2.421 -9.880 -17.946 1.00 97.06 453 VAL A O 1
ATOM 3642 N N . ASN A 1 454 ? -4.125 -9.544 -16.504 1.00 98.12 454 ASN A N 1
ATOM 3643 C CA . ASN A 1 454 ? -4.030 -10.832 -15.827 1.00 98.12 454 ASN A CA 1
ATOM 3644 C C . ASN A 1 454 ? -5.074 -11.821 -16.368 1.00 98.12 454 ASN A C 1
ATOM 3646 O O . ASN A 1 454 ? -6.149 -11.427 -16.844 1.00 98.12 454 ASN A O 1
ATOM 3650 N N . GLY A 1 455 ? -4.757 -13.111 -16.266 1.00 96.94 455 GLY A N 1
ATOM 3651 C CA . GLY A 1 455 ? -5.680 -14.206 -16.545 1.00 96.94 455 GLY A CA 1
ATOM 3652 C C . GLY A 1 455 ? -6.771 -14.341 -15.481 1.00 96.94 455 GLY A C 1
ATOM 3653 O O . GLY A 1 455 ? -6.922 -13.495 -14.598 1.00 96.94 455 GLY A O 1
ATOM 3654 N N . GLU A 1 456 ? -7.595 -15.379 -15.598 1.00 96.31 456 GLU A N 1
ATOM 3655 C CA . GLU A 1 456 ? -8.641 -15.684 -14.605 1.00 96.31 456 GLU A CA 1
ATOM 3656 C C . GLU A 1 456 ? -8.073 -16.241 -13.296 1.00 96.31 456 GLU A C 1
ATOM 3658 O O . GLU A 1 456 ? -8.715 -16.143 -12.251 1.00 96.31 456 GLU A O 1
ATOM 3663 N N . ASP A 1 457 ? -6.831 -16.712 -13.355 1.00 95.81 457 ASP A N 1
ATOM 3664 C CA . ASP A 1 457 ? -5.995 -17.250 -12.287 1.00 95.81 457 ASP A CA 1
ATOM 3665 C C . ASP A 1 457 ? -5.355 -16.178 -11.377 1.00 95.81 457 ASP A C 1
ATOM 3667 O O . ASP A 1 457 ? -4.580 -16.509 -10.476 1.00 95.81 457 ASP A O 1
ATOM 3671 N N . TRP A 1 458 ? -5.698 -14.894 -11.552 1.00 97.75 458 TRP A N 1
ATOM 3672 C CA . TRP A 1 458 ? -5.148 -13.799 -10.743 1.00 97.75 458 TRP A CA 1
ATOM 3673 C C . TRP A 1 458 ? -5.457 -13.949 -9.245 1.00 97.75 458 TRP A C 1
ATOM 3675 O O . TRP A 1 458 ? -6.569 -14.302 -8.831 1.00 97.75 458 TRP A O 1
ATOM 3685 N N . GLY A 1 459 ? -4.472 -13.634 -8.404 1.00 97.00 459 GLY A N 1
ATOM 3686 C CA . GLY A 1 459 ? -4.579 -13.756 -6.950 1.00 97.00 459 GLY A CA 1
ATOM 3687 C C . GLY A 1 459 ? -4.668 -15.201 -6.440 1.00 97.00 459 GLY A C 1
ATOM 3688 O O . GLY A 1 459 ? -5.119 -15.410 -5.307 1.00 97.00 459 GLY A O 1
ATOM 3689 N N . PHE A 1 460 ? -4.252 -16.179 -7.254 1.00 96.56 460 PHE A N 1
ATOM 3690 C CA . PHE A 1 460 ? -4.246 -17.615 -6.950 1.00 96.56 460 PHE A CA 1
ATOM 3691 C C . PHE A 1 460 ? -5.608 -18.123 -6.435 1.00 96.56 460 PHE A C 1
ATOM 3693 O O . PHE A 1 460 ? -5.723 -18.486 -5.255 1.00 96.56 460 PHE A O 1
ATOM 3700 N N . PRO A 1 461 ? -6.659 -18.123 -7.277 1.00 94.94 461 PRO A N 1
ATOM 3701 C CA . PRO A 1 461 ? -7.996 -18.544 -6.871 1.00 94.94 461 PRO A CA 1
ATOM 3702 C C . PRO A 1 461 ? -8.073 -20.054 -6.621 1.00 94.94 461 PRO A C 1
ATOM 3704 O O . PRO A 1 461 ? -8.797 -20.472 -5.724 1.00 94.94 461 PRO A O 1
ATOM 3707 N N . ASP A 1 462 ? -7.283 -20.849 -7.347 1.00 92.75 462 ASP A N 1
ATOM 3708 C CA . ASP A 1 462 ? -7.301 -22.317 -7.266 1.00 92.75 462 ASP A CA 1
ATOM 3709 C C . ASP A 1 462 ? -6.427 -22.868 -6.129 1.00 92.75 462 ASP A C 1
ATOM 3711 O O . ASP A 1 462 ? -6.402 -24.070 -5.864 1.00 92.75 462 ASP A O 1
ATOM 3715 N N . ARG A 1 463 ? -5.679 -21.998 -5.436 1.00 93.25 463 ARG A N 1
ATOM 3716 C CA . ARG A 1 463 ? -4.868 -22.380 -4.277 1.00 93.25 463 ARG A CA 1
ATOM 3717 C C . ARG A 1 463 ? -5.664 -22.172 -2.994 1.00 93.25 463 ARG A C 1
ATOM 3719 O O . ARG A 1 463 ? -6.042 -21.048 -2.650 1.00 93.25 463 ARG A O 1
ATOM 3726 N N . CYS A 1 464 ? -5.837 -23.255 -2.241 1.00 93.75 464 CYS A N 1
ATOM 3727 C CA . CYS A 1 464 ? -6.313 -23.201 -0.864 1.00 93.75 464 CYS A CA 1
ATOM 3728 C C . CYS A 1 464 ? -5.187 -22.676 0.039 1.00 93.75 464 CYS A C 1
ATOM 3730 O O . CYS A 1 464 ? -4.379 -23.441 0.559 1.00 93.75 464 CYS A O 1
ATOM 3732 N N . LEU A 1 465 ? -5.096 -21.353 0.161 1.00 97.12 465 LEU A N 1
ATOM 3733 C CA . LEU A 1 465 ? -4.122 -20.696 1.029 1.00 97.12 465 LEU A CA 1
ATOM 3734 C C . LEU A 1 465 ? -4.610 -20.724 2.486 1.00 97.12 465 LEU A C 1
ATOM 3736 O O . LEU A 1 465 ? -5.783 -20.413 2.704 1.00 97.12 465 LEU A O 1
ATOM 3740 N N . PRO A 1 466 ? -3.750 -21.054 3.470 1.00 96.69 466 PRO A N 1
ATOM 3741 C CA . PRO A 1 466 ? -4.116 -20.993 4.881 1.00 96.69 466 PRO A CA 1
ATOM 3742 C C . PRO A 1 466 ? -4.628 -19.606 5.275 1.00 96.69 466 PRO A C 1
ATOM 3744 O O . PRO A 1 466 ? -4.004 -18.592 4.952 1.00 96.69 466 PRO A O 1
ATOM 3747 N N . GLU A 1 467 ? -5.754 -19.573 5.989 1.00 96.31 467 GLU A N 1
ATOM 3748 C CA . GLU A 1 467 ? -6.324 -18.349 6.542 1.00 96.31 467 GLU A CA 1
ATOM 3749 C C . GLU A 1 467 ? -6.489 -18.467 8.057 1.00 96.31 467 GLU A C 1
ATOM 3751 O O . GLU A 1 467 ? -7.182 -19.361 8.542 1.00 96.31 467 GLU A O 1
ATOM 3756 N N . THR A 1 468 ? -5.903 -17.529 8.797 1.00 96.25 468 THR A N 1
ATOM 3757 C CA . THR A 1 468 ? -5.958 -17.497 10.262 1.00 96.25 468 THR A CA 1
ATOM 3758 C C . THR A 1 468 ? -6.599 -16.198 10.713 1.00 96.25 468 THR A C 1
ATOM 3760 O O . THR A 1 468 ? -6.091 -15.113 10.429 1.00 96.25 468 THR A O 1
ATOM 3763 N N . TRP A 1 469 ? -7.715 -16.282 11.430 1.00 96.44 469 TRP A N 1
ATOM 3764 C CA . TRP A 1 469 ? -8.292 -15.114 12.085 1.00 96.44 469 TRP A CA 1
ATOM 3765 C C . TRP A 1 469 ? -7.482 -14.757 13.323 1.00 96.44 469 TRP A C 1
ATOM 3767 O O . TRP A 1 469 ? -7.215 -15.613 14.159 1.00 96.44 469 TRP A O 1
ATOM 3777 N N . VAL A 1 470 ? -7.117 -13.484 13.435 1.00 96.88 470 VAL A N 1
ATOM 3778 C CA . VAL A 1 470 ? -6.275 -12.968 14.524 1.00 96.88 470 VAL A CA 1
ATOM 3779 C C . VAL A 1 470 ? -7.001 -11.925 15.377 1.00 96.88 470 VAL A C 1
ATOM 3781 O O . VAL A 1 470 ? -6.589 -11.661 16.498 1.00 96.88 470 VAL A O 1
ATOM 3784 N N . ALA A 1 471 ? -8.119 -11.367 14.889 1.00 95.81 471 ALA A N 1
ATOM 3785 C CA . ALA A 1 471 ? -9.013 -10.506 15.667 1.00 95.81 471 ALA A CA 1
ATOM 3786 C C . ALA A 1 471 ? -10.431 -10.465 15.063 1.00 95.81 471 ALA A C 1
ATOM 3788 O O . ALA A 1 471 ? -10.575 -10.389 13.842 1.00 95.81 471 ALA A O 1
ATOM 3789 N N . GLY A 1 472 ? -11.479 -10.477 15.896 1.00 89.81 472 GLY A N 1
ATOM 3790 C CA . GLY A 1 472 ? -12.871 -10.165 15.504 1.00 89.81 472 GLY A CA 1
ATOM 3791 C C . GLY A 1 472 ? -13.546 -11.125 14.512 1.00 89.81 472 GLY A C 1
ATOM 3792 O O . GLY A 1 472 ? -14.632 -10.834 14.016 1.00 89.81 472 GLY A O 1
ATOM 3793 N N . GLY A 1 473 ? -12.902 -12.246 14.181 1.00 81.88 473 GLY A N 1
ATOM 3794 C CA . GLY A 1 473 ? -13.407 -13.255 13.252 1.00 81.88 473 GLY A CA 1
ATOM 3795 C C . GLY A 1 473 ? -14.128 -14.426 13.929 1.00 81.88 473 GLY A C 1
ATOM 3796 O O . GLY A 1 473 ? -14.053 -14.581 15.148 1.00 81.88 473 GLY A O 1
ATOM 3797 N N . PRO A 1 474 ? -14.776 -15.313 13.150 1.00 70.06 474 PRO A N 1
ATOM 3798 C CA . PRO A 1 474 ? -15.312 -16.579 13.645 1.00 70.06 474 PRO A CA 1
ATOM 3799 C C . PRO A 1 474 ? -14.222 -17.390 14.361 1.00 70.06 474 PRO A C 1
ATOM 3801 O O . PRO A 1 474 ? -13.137 -17.579 13.816 1.00 70.06 474 PRO A O 1
ATOM 3804 N N . GLY A 1 475 ? -14.504 -17.855 15.580 1.00 59.56 475 GLY A N 1
ATOM 3805 C CA . GLY A 1 475 ? -13.557 -18.621 16.403 1.00 59.56 475 GLY A CA 1
ATOM 3806 C C . GLY A 1 475 ? -12.587 -17.775 17.238 1.00 59.56 475 GLY A C 1
ATOM 3807 O O . GLY A 1 475 ? -12.025 -18.285 18.203 1.00 59.56 475 GLY A O 1
ATOM 3808 N N . VAL A 1 476 ? -12.457 -16.474 16.960 1.00 63.22 476 VAL A N 1
ATOM 3809 C CA . VAL A 1 476 ? -11.685 -15.529 17.781 1.00 63.22 476 VAL A CA 1
ATOM 3810 C C . VAL A 1 476 ? -12.645 -14.863 18.772 1.00 63.22 476 VAL A C 1
ATOM 3812 O O . VAL A 1 476 ? -13.087 -13.739 18.560 1.00 63.22 476 VAL A O 1
ATOM 3815 N N . GLY A 1 477 ? -13.030 -15.599 19.826 1.00 46.31 477 GLY A N 1
ATOM 3816 C CA . GLY A 1 477 ? -13.793 -15.048 20.959 1.00 46.31 477 GLY A CA 1
ATOM 3817 C C . GLY A 1 477 ? -15.139 -15.702 21.312 1.00 46.31 477 GLY A C 1
ATOM 3818 O O . GLY A 1 477 ? -16.141 -15.002 21.404 1.00 46.31 477 GLY A O 1
ATOM 3819 N N . VAL A 1 478 ? -15.166 -17.009 21.620 1.00 39.84 478 VAL A N 1
ATOM 3820 C CA . VAL A 1 478 ? -16.225 -17.625 22.472 1.00 39.84 478 VAL A CA 1
ATOM 3821 C C . VAL A 1 478 ? -15.626 -18.248 23.750 1.00 39.84 478 VAL A C 1
ATOM 3823 O O . VAL A 1 478 ? -16.182 -19.168 24.330 1.00 39.84 478 VAL A O 1
ATOM 3826 N N . ALA A 1 479 ? -14.478 -17.755 24.226 1.00 38.06 479 ALA A N 1
ATOM 3827 C CA . ALA A 1 479 ? -13.795 -18.321 25.400 1.00 38.06 479 ALA A CA 1
ATOM 3828 C C . ALA A 1 479 ? -13.711 -17.381 26.620 1.00 38.06 479 ALA A C 1
ATOM 3830 O O . ALA A 1 479 ? -12.910 -17.634 27.511 1.00 38.06 479 ALA A O 1
ATOM 3831 N N . ALA A 1 480 ? -14.518 -16.314 26.697 1.00 37.94 480 ALA A N 1
ATOM 3832 C CA . ALA A 1 480 ? -14.434 -15.363 27.817 1.00 37.94 480 ALA A CA 1
ATOM 3833 C C . ALA A 1 480 ? -15.758 -15.024 28.529 1.00 37.94 480 ALA A C 1
ATOM 3835 O O . ALA A 1 480 ? -15.739 -14.171 29.401 1.00 37.94 480 ALA A O 1
ATOM 3836 N N . ASN A 1 481 ? -16.888 -15.678 28.221 1.00 36.22 481 ASN A N 1
ATOM 3837 C CA . ASN A 1 481 ? -18.161 -15.441 28.937 1.00 36.22 481 ASN A CA 1
ATOM 3838 C C . ASN A 1 481 ? -19.005 -16.713 29.164 1.00 36.22 481 ASN A C 1
ATOM 3840 O O . ASN A 1 481 ? -20.228 -16.653 29.245 1.00 36.22 481 ASN A O 1
ATOM 3844 N N . ALA A 1 482 ? -18.367 -17.881 29.266 1.00 33.69 482 ALA A N 1
ATOM 3845 C CA . ALA A 1 482 ? -19.060 -19.136 29.559 1.00 33.69 482 ALA A CA 1
ATOM 3846 C C . ALA A 1 482 ? -18.289 -20.006 30.562 1.00 33.69 482 ALA A C 1
ATOM 3848 O O . ALA A 1 482 ? -18.030 -21.173 30.302 1.00 33.69 482 ALA A O 1
ATOM 3849 N N . VAL A 1 483 ? -17.932 -19.444 31.716 1.00 31.89 483 VAL A N 1
ATOM 3850 C CA . VAL A 1 483 ? -17.800 -20.202 32.969 1.00 31.89 483 VAL A CA 1
ATOM 3851 C C . VAL A 1 483 ? -18.399 -19.324 34.070 1.00 31.89 483 VAL A C 1
ATOM 3853 O O . VAL A 1 483 ? -18.227 -18.110 34.044 1.00 31.89 483 VAL A O 1
ATOM 3856 N N . ARG A 1 484 ? -19.195 -19.981 34.912 1.00 32.25 484 ARG A N 1
ATOM 3857 C CA . ARG A 1 484 ? -20.201 -19.472 35.854 1.00 32.25 484 ARG A CA 1
ATOM 3858 C C . ARG A 1 484 ? -19.740 -18.396 36.824 1.00 32.25 484 ARG A C 1
ATOM 3860 O O . ARG A 1 484 ? -18.592 -18.507 37.303 1.00 32.25 484 ARG A O 1
#